Protein 6VLX (pdb70)

B-factor: mean 34.75, std 14.95, range [14.37, 134.68]

Solvent-accessible surface area: 23359 Å² total; per-residue (Å²): 114,179,88,50,0,152,59,31,51,0,0,0,5,5,1,98,68,99,75,21,35,0,6,35,0,0,29,51,0,48,103,1,25,6,93,2,0,0,1,13,51,48,83,32,47,166,137,49,55,3,36,139,0,7,146,143,8,139,23,71,30,8,67,6,66,12,30,30,48,136,48,0,74,64,0,0,55,93,0,41,122,80,15,73,27,66,0,21,1,0,0,2,28,39,41,78,4,20,0,61,194,140,61,72,82,13,28,47,5,41,38,114,61,6,61,123,0,3,32,31,0,0,13,1,0,1,16,0,0,5,5,0,47,120,69,48,0,0,51,76,74,2,2,0,0,0,16,6,20,7,3,2,62,110,41,35,171,61,59,16,0,19,3,2,0,21,7,2,0,4,1,2,2,41,6,0,1,72,23,0,16,126,104,35,76,1,5,0,0,1,0,2,17,8,66,145,73,103,72,91,1,63,19,6,4,94,152,8,33,14,52,24,87,66,0,0,65,65,0,4,49,4,4,0,73,151,20,105,179,50,44,53,85,36,34,88,31,14,16,27,21,26,108,50,71,88,17,223,142,6,82,108,74,142,82,90,36,113,148,162,175,111,178,73,61,0,152,64,36,53,0,0,0,5,19,0,85,30,74,106,10,28,0,11,37,0,0,30,48,0,36,104,0,31,9,92,1,0,0,1,22,52,47,92,19,36,167,128,49,46,1,32,153,1,12,146,145,4,105,22,68,33,6,73,8,57,10,17,32,50,138,50,0,74,60,0,0,58,95,0,40,122,73,15,70,27,70,0,21,1,3,0,4,28,40,42,44,3,19,0,64,167,138,63,81,82,9,32,54,6,38,34,116,70,5,62,87,0,3,28,25,0,0,13,0,2,1,17,2,0,9,6,0,47,122,70,44,0,0,49,79,93,3,1,0,0,0,13,6,26,12,2,2,65,115,43,24,101,49,40,18,0,16,3,2,0,21,8,2,0,4,1,3,2,42,7,0,1,68,17,0,20,134,90,44,80,1,4,0,0,1,0,2,9,6,15,35,81,122,62,36,69,54,105,17,48,78,89,2,78,19,8,4,95,155,8,26,12,49,7,80,59,0,1,67,63,0,4,49,3,4,2,77,156,20,99,165,52,46,53,84,36,34,86,31,12,15,28,23,26,106,51,70,93,16,191,124,5,77,107,59,139,86,126,65,96,142,164,164,162

CATH classification: 3.40.50.720

Secondary structure (DSSP, 8-state):
---TTTT-EEEEE---STT-HHHHHHHHHHHTT-EEEEEE-HHHHHTSHHHHHHHHTTS-EEE--TT-HHHHHHHHHHHHHHHTS-EEEEEE-----HHHHTT--GGG--HHHHHHHHIIIIIHHHHHHHHHHHTT-EEEEEEEEEEE-GGGTS--TTTTTHHHHHHHHHHHHHHHHHHHHHHH--EEEEEEE---HHHHHHHHSTT-PPPHHHHHHHHHHHHSGGGTT--S-EEEESTTGGG-S--HHHHHHHHHHHHH-/---TTTTEEEEEE---STTSHHHHHHHHHHHTTEEEEEEE-HHHHHTTTGGGHHHHT-S-EEE--TT-HHHHHHHHHHHHHHHTS-EEEEEE-----HHHHTT--GGG--HHHHHHHHIIIIIHHHHHHHHHHHTT-EEEEEEEEEEE-GGGTS--TT-THHHHHHHHHHHHHHHHHHHHHHHH--EEEEEEEPP-----SHHHHHHHHHHSTT-PPPHHHHHHHHHHHHSGGGTT--S-EEEESTTGGG-S--HHHHHHHHHHHHTT-

Nearest PDB structures (foldseek):
  6vlx-assembly1_A-2  TM=9.834E-01  e=1.847E-57  Alistipes finegoldii
  6vlx-assembly1_B-2  TM=9.989E-01  e=7.976E-55  Alistipes finegoldii
  6vly-assembly1_C  TM=9.670E-01  e=6.014E-52  Alistipes finegoldii
  3i1j-assembly1_B  TM=8.248E-01  e=2.703E-15  Pseudomonas syringae pv. tomato
  3i1j-assembly1_A  TM=8.111E-01  e=5.342E-15  Pseudomonas syringae pv. tomato

Sequence (530 aa):
AYNLLKGKKGLIFGALNEQSIAWKVAERAVEEGAEIVLTNTAVSIRMGTIGRLAEKCNTIVVPADATSVEDLENLIDKTMEHFGGKFDFMLHSIGMSPNVRKGRTYDDLDYDYLSKTLDISAISFHKAIQVARKKDAINDWGSIVALSYIAAQRTLYGYNDMADAKALLESIARSFGYIYGREKHVRINTVSQSPDLMNFAENMSPLGNASANDCADYVLTLFSDLTRKVTMQNLYHDGGFASMGMSRRAMKTYEKGMRFEAYNLLKGKKGLIFGALNEQSIAWKVAERAVEEGAEIVLTNTAVSIRMGTIGRLAEKCNTIVVPADATSVEDLENLIDKTMEHFGGKFDFMLHSIGMSPNVRKGRTYDDLDYDYLSKTLDISAISFHKAIQVARKKDAINDWGSIVALSYIAAQRTLYGYNDMADAKALLESIARSFGYIYGREKHVRINTVSQSPTPTLGMGDLMNFAENMSPLGNASANDCADYVLTLFSDLTRKVTMQNLYHDGGFASMGMSRRAMKTYEKGMRFED

Radius of gyration: 24.6 Å; Cα contacts (8 Å, |Δi|>4): 1123; chains: 2; bounding box: 60×72×64 Å

Foldseek 3Di:
DQLQQAPAEEEFEDPQAPQALSLLLLLVNVVSHYQYEYEYAPVSVVVPHCVVSCVSSVHYYQHADLLDLVRLLVVLVVSCVRVVAAGFEYEAEWFDAPCLVVPPFLVRDDVVSLVVRLSGLAVSLVSNLVSCVVRVRHAQLGEYEYEAACLCPPPDGSCHSNSVSRVRNLVSQQVVQVVCCVPRLYAGEYEHAADVNQVLLQQQQPQGGQGSNNVSVVVSCRRGSVCSVPHSYHHYPTNCSVVGPGDPRNVVVVVVVVVVD/DCLQQAPFEEEFEDPQACQDLSLLLQLVNVVSHYQYAYEYACVSCVVPHCVVSCVNSVHYYQYADLLDLVRLLVVLVVRCVRVVHAGFEYEAEWFDFPCLVVVHALVGDDVVSLVVRLSGLAVSLVSNVVSCVVVVRHAQLGEYEYEAACLCPPPDGSCHSNNVSRVNNLVSQQVVQVVCCVPRLYAGEYEHAQLEPVVSDDPRQVLLQQQQPQGGQGSNNVSVVVSCRRGSVCSVPHSYHHYPGNCSVVGDGHPRNVVVVVCVVPVVD

Structure (mmCIF, N/CA/C/O backbone):
data_6VLX
#
_entry.id   6VLX
#
_cell.length_a   60.557
_cell.length_b   77.772
_cell.length_c   127.561
_cell.angle_alpha   90.000
_cell.angle_beta   90.000
_cell.angle_gamma   90.000
#
_symmetry.space_group_name_H-M   'P 21 2 21'
#
loop_
_entity.id
_entity.type
_entity.pdbx_description
1 polymer 'Enoyl-[acyl-carrier-protein] reductase [NADH]'
2 non-polymer GLYCEROL
3 water water
#
loop_
_atom_site.group_PDB
_atom_site.id
_atom_site.type_symbol
_atom_site.label_atom_id
_atom_site.label_alt_id
_atom_site.label_comp_id
_atom_site.label_asym_id
_atom_site.label_entity_id
_atom_site.label_seq_id
_atom_site.pdbx_PDB_ins_code
_atom_site.Cartn_x
_atom_site.Cartn_y
_atom_site.Cartn_z
_atom_site.occupancy
_atom_site.B_iso_or_equiv
_atom_site.auth_seq_id
_atom_site.auth_comp_id
_atom_site.auth_asym_id
_atom_site.auth_atom_id
_atom_site.pdbx_PDB_model_num
ATOM 1 N N . ALA A 1 22 ? -2.627 -23.252 6.415 1.00 62.55 2 ALA A N 1
ATOM 2 C CA . ALA A 1 22 ? -1.331 -23.944 6.108 1.00 64.86 2 ALA A CA 1
ATOM 3 C C . ALA A 1 22 ? -1.126 -24.043 4.588 1.00 64.22 2 ALA A C 1
ATOM 4 O O . ALA A 1 22 ? -1.445 -25.103 4.010 1.00 65.77 2 ALA A O 1
ATOM 6 N N . TYR A 1 23 ? -0.581 -22.989 3.972 1.00 53.31 3 TYR A N 1
ATOM 7 C CA . TYR A 1 23 ? -0.366 -22.864 2.506 1.00 45.11 3 TYR A CA 1
ATOM 8 C C . TYR A 1 23 ? 1.063 -23.288 2.134 1.00 40.70 3 TYR A C 1
ATOM 9 O O . TYR A 1 23 ? 1.413 -23.361 0.943 1.00 38.72 3 TYR A O 1
ATOM 18 N N . ASN A 1 24 ? 1.920 -23.537 3.126 1.00 35.61 4 ASN A N 1
ATOM 19 C CA . ASN A 1 24 ? 3.381 -23.714 2.913 1.00 37.80 4 ASN A CA 1
ATOM 20 C C . ASN A 1 24 ? 3.963 -22.500 2.173 1.00 31.68 4 ASN A C 1
ATOM 21 O O . ASN A 1 24 ? 4.868 -22.676 1.355 1.00 31.01 4 ASN A O 1
ATOM 26 N N . LEU A 1 25 ? 3.496 -21.288 2.487 1.00 34.32 5 LEU A N 1
ATOM 27 C CA . LEU A 1 25 ? 3.935 -20.032 1.809 1.00 33.24 5 LEU A CA 1
ATOM 28 C C . LEU A 1 25 ? 5.447 -19.813 1.916 1.00 32.24 5 LEU A C 1
ATOM 29 O O . LEU A 1 25 ? 6.020 -19.240 0.983 1.00 35.05 5 LEU A O 1
ATOM 34 N N . LEU A 1 26 ? 6.062 -20.207 3.039 1.00 30.51 6 LEU A N 1
ATOM 35 C CA . LEU A 1 26 ? 7.472 -19.873 3.359 1.00 32.55 6 LEU A CA 1
ATOM 36 C C . LEU A 1 26 ? 8.304 -21.159 3.446 1.00 33.83 6 LEU A C 1
ATOM 37 O O . LEU A 1 26 ? 9.301 -21.144 4.164 1.00 30.93 6 LEU A O 1
ATOM 42 N N . LYS A 1 27 ? 7.937 -22.204 2.697 1.00 37.77 7 LYS A N 1
ATOM 43 C CA . LYS A 1 27 ? 8.709 -23.475 2.639 1.00 38.72 7 LYS A CA 1
ATOM 44 C C . LYS A 1 27 ? 10.124 -23.152 2.164 1.00 33.44 7 LYS A C 1
ATOM 45 O O . LYS A 1 27 ? 10.253 -22.481 1.140 1.00 37.09 7 LYS A O 1
ATOM 51 N N . GLY A 1 28 ? 11.145 -23.566 2.921 1.00 31.77 8 GLY A N 1
ATOM 52 C CA . GLY A 1 28 ? 12.565 -23.405 2.562 1.00 34.41 8 GLY A CA 1
ATOM 53 C C . GLY A 1 28 ? 13.113 -22.041 2.951 1.00 33.63 8 GLY A C 1
ATOM 54 O O . GLY A 1 28 ? 14.296 -21.771 2.697 1.00 39.79 8 GLY A O 1
ATOM 55 N N . LYS A 1 29 ? 12.295 -21.178 3.548 1.00 32.31 9 LYS A N 1
ATOM 56 C CA . LYS A 1 29 ? 12.737 -19.799 3.888 1.00 33.06 9 LYS A CA 1
ATOM 57 C C . LYS A 1 29 ? 13.215 -19.770 5.340 1.00 28.63 9 LYS A C 1
ATOM 58 O O . LYS A 1 29 ? 12.697 -20.563 6.136 1.00 28.83 9 LYS A O 1
ATOM 64 N N . LYS A 1 30 ? 14.100 -18.823 5.639 1.00 30.18 10 LYS A N 1
ATOM 65 C CA . LYS A 1 30 ? 14.718 -18.625 6.978 1.00 30.32 10 LYS A CA 1
ATOM 66 C C . LYS A 1 30 ? 14.539 -17.157 7.393 1.00 25.00 10 LYS A C 1
ATOM 67 O O . LYS A 1 30 ? 14.717 -16.269 6.547 1.00 24.38 10 LYS A O 1
ATOM 73 N N . GLY A 1 31 ? 14.204 -16.913 8.661 1.00 25.72 11 GLY A N 1
ATOM 74 C CA . GLY A 1 31 ? 13.842 -15.573 9.154 1.00 24.94 11 GLY A CA 1
ATOM 75 C C . GLY A 1 31 ? 14.449 -15.245 10.498 1.00 25.85 11 GLY A C 1
ATOM 76 O O . GLY A 1 31 ? 14.567 -16.169 11.309 1.00 26.40 11 GLY A O 1
ATOM 77 N N . LEU A 1 32 ? 14.742 -13.964 10.727 1.00 23.22 12 LEU A N 1
ATOM 78 C CA . LEU A 1 32 ? 15.082 -13.387 12.050 1.00 24.67 12 LEU A CA 1
ATOM 79 C C . LEU A 1 32 ? 13.944 -12.466 12.522 1.00 24.19 12 LEU A C 1
ATOM 80 O O . LEU A 1 32 ? 13.582 -11.524 11.796 1.00 22.82 12 LEU A O 1
ATOM 85 N N . ILE A 1 33 ? 13.435 -12.678 13.735 1.00 22.04 13 ILE A N 1
ATOM 86 C CA . ILE A 1 33 ? 12.260 -11.937 14.263 1.00 23.93 13 ILE A CA 1
ATOM 87 C C . ILE A 1 33 ? 12.632 -11.237 15.580 1.00 23.07 13 ILE A C 1
ATOM 88 O O . ILE A 1 33 ? 12.933 -11.933 16.572 1.00 24.31 13 ILE A O 1
ATOM 93 N N . PHE A 1 34 ? 12.564 -9.901 15.575 1.00 22.24 14 PHE A N 1
ATOM 94 C CA . PHE A 1 34 ? 12.719 -9.026 16.768 1.00 20.27 14 PHE A CA 1
ATOM 95 C C . PHE A 1 34 ? 11.355 -8.769 17.394 1.00 20.48 14 PHE A C 1
ATOM 96 O O . PHE A 1 34 ? 10.390 -8.702 16.641 1.00 25.20 14 PHE A O 1
ATOM 104 N N . GLY A 1 35 ? 11.296 -8.578 18.716 1.00 23.86 15 GLY A N 1
ATOM 105 C CA . GLY A 1 35 ? 10.176 -7.917 19.413 1.00 23.41 15 GLY A CA 1
ATOM 106 C C . GLY A 1 35 ? 9.093 -8.851 19.923 1.00 26.29 15 GLY A C 1
ATOM 107 O O . GLY A 1 35 ? 8.040 -8.340 20.346 1.00 30.54 15 GLY A O 1
ATOM 108 N N . ALA A 1 36 ? 9.293 -10.168 19.870 1.00 26.44 16 ALA A N 1
ATOM 109 C CA . ALA A 1 36 ? 8.331 -11.142 20.427 1.00 26.99 16 ALA A CA 1
ATOM 110 C C . ALA A 1 36 ? 8.463 -11.069 21.950 1.00 30.84 16 ALA A C 1
ATOM 111 O O . ALA A 1 36 ? 9.542 -11.421 22.453 1.00 36.36 16 ALA A O 1
ATOM 113 N N . LEU A 1 37 ? 7.438 -10.562 22.630 1.00 32.51 17 LEU A N 1
ATOM 114 C CA . LEU A 1 37 ? 7.416 -10.419 24.112 1.00 35.02 17 LEU A CA 1
ATOM 115 C C . LEU A 1 37 ? 6.529 -11.515 24.712 1.00 36.68 17 LEU A C 1
ATOM 116 O O . LEU A 1 37 ? 7.037 -12.302 25.537 1.00 36.08 17 LEU A O 1
ATOM 121 N N . ASN A 1 38 ? 5.261 -11.560 24.295 1.00 32.93 18 ASN A N 1
ATOM 122 C CA . ASN A 1 38 ? 4.213 -12.439 24.876 1.00 34.70 18 ASN A CA 1
ATOM 123 C C . ASN A 1 38 ? 3.298 -12.940 23.751 1.00 37.31 18 ASN A C 1
ATOM 124 O O . ASN A 1 38 ? 3.446 -12.475 22.589 1.00 36.37 18 ASN A O 1
ATOM 129 N N . GLU A 1 39 ? 2.391 -13.856 24.094 1.00 36.00 19 GLU A N 1
ATOM 130 C CA . GLU A 1 39 ? 1.445 -14.512 23.156 1.00 40.69 19 GLU A CA 1
ATOM 131 C C . GLU A 1 39 ? 0.664 -13.466 22.345 1.00 36.81 19 GLU A C 1
ATOM 132 O O . GLU A 1 39 ? 0.217 -13.815 21.240 1.00 33.25 19 GLU A O 1
ATOM 138 N N . GLN A 1 40 ? 0.450 -12.267 22.889 1.00 33.21 20 GLN A N 1
ATOM 139 C CA . GLN A 1 40 ? -0.364 -11.186 22.268 1.00 33.52 20 GLN A CA 1
ATOM 140 C C . GLN A 1 40 ? 0.465 -10.371 21.260 1.00 33.46 20 GLN A C 1
ATOM 141 O O . GLN A 1 40 ? -0.150 -9.664 20.457 1.00 34.33 20 GLN A O 1
ATOM 143 N N . SER A 1 41 ? 1.797 -10.469 21.285 1.00 31.34 21 SER A N 1
ATOM 144 C CA . SER A 1 41 ? 2.728 -9.707 20.410 1.00 29.21 21 SER A CA 1
ATOM 145 C C . SER A 1 41 ? 2.504 -10.071 18.937 1.00 26.49 21 SER A C 1
ATOM 146 O O . SER A 1 41 ? 2.381 -11.256 18.640 1.00 28.07 21 SER A O 1
ATOM 149 N N . ILE A 1 42 ? 2.521 -9.082 18.035 1.00 25.90 22 ILE A N 1
ATOM 150 C CA . ILE A 1 42 ? 2.458 -9.344 16.566 1.00 24.31 22 ILE A CA 1
ATOM 151 C C . ILE A 1 42 ? 3.640 -10.221 16.168 1.00 22.32 22 ILE A C 1
ATOM 152 O O . ILE A 1 42 ? 3.425 -11.221 15.456 1.00 21.68 22 ILE A O 1
ATOM 157 N N . ALA A 1 43 ? 4.842 -9.895 16.667 1.00 23.90 23 ALA A N 1
ATOM 158 C CA . ALA A 1 43 ? 6.087 -10.620 16.342 1.00 23.84 23 ALA A CA 1
ATOM 159 C C . ALA A 1 43 ? 5.981 -12.095 16.766 1.00 22.03 23 ALA A C 1
ATOM 160 O O . ALA A 1 43 ? 6.573 -12.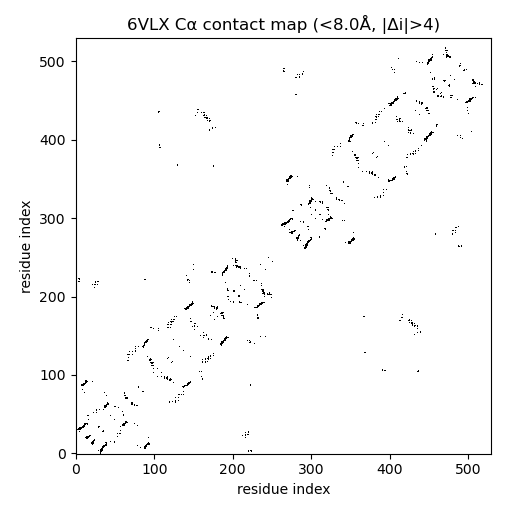948 16.081 1.00 22.83 23 ALA A O 1
ATOM 162 N N . TRP A 1 44 ? 5.324 -12.355 17.898 1.00 24.62 24 TRP A N 1
ATOM 163 C CA . TRP A 1 44 ? 5.099 -13.726 18.437 1.00 24.35 24 TRP A CA 1
ATOM 164 C C . TRP A 1 44 ? 4.231 -14.500 17.428 1.00 23.94 24 TRP A C 1
ATOM 165 O O . TRP A 1 44 ? 4.586 -15.621 17.026 1.00 24.53 24 TRP A O 1
ATOM 176 N N . LYS A 1 45 ? 3.145 -13.879 16.985 1.00 26.34 25 LYS A N 1
ATOM 177 C CA . LYS A 1 45 ? 2.150 -14.487 16.063 1.00 26.26 25 LYS A CA 1
ATOM 178 C C . LYS A 1 45 ? 2.800 -14.684 14.694 1.00 25.07 25 LYS A C 1
ATOM 179 O O . LYS A 1 45 ? 2.589 -15.749 14.094 1.00 28.58 25 LYS A O 1
ATOM 185 N N . VAL A 1 46 ? 3.640 -13.732 14.265 1.00 22.83 26 VAL A N 1
ATOM 186 C CA . VAL A 1 46 ? 4.423 -13.862 13.005 1.00 22.27 26 VAL A CA 1
ATOM 187 C C . VAL A 1 46 ? 5.350 -15.083 13.101 1.00 24.19 26 VAL A C 1
ATOM 188 O O . VAL A 1 46 ? 5.414 -15.856 12.151 1.00 24.61 26 VAL A O 1
ATOM 192 N N . ALA A 1 47 ? 6.062 -15.252 14.219 1.00 22.68 27 ALA A N 1
ATOM 193 C CA . ALA A 1 47 ? 6.994 -16.382 14.412 1.00 23.63 27 ALA A CA 1
ATOM 194 C C . ALA A 1 47 ? 6.242 -17.711 14.277 1.00 23.24 27 ALA A C 1
ATOM 195 O O . ALA A 1 47 ? 6.704 -18.563 13.504 1.00 28.84 27 ALA A O 1
ATOM 197 N N . GLU A 1 48 ? 5.114 -17.874 14.963 1.00 26.20 28 GLU A N 1
ATOM 198 C CA . GLU A 1 48 ? 4.408 -19.185 15.018 1.00 33.25 28 GLU A CA 1
ATOM 199 C C . GLU A 1 48 ? 3.702 -19.438 13.674 1.00 33.23 28 GLU A C 1
ATOM 200 O O . GLU A 1 48 ? 3.752 -20.593 13.189 1.00 31.19 28 GLU A O 1
ATOM 206 N N . ARG A 1 49 ? 3.121 -18.401 13.058 1.00 29.71 29 ARG A N 1
ATOM 207 C CA . ARG A 1 49 ? 2.502 -18.509 11.704 1.00 27.91 29 ARG A CA 1
ATOM 208 C C . ARG A 1 49 ? 3.588 -18.795 10.659 1.00 28.08 29 ARG A C 1
ATOM 209 O O . ARG A 1 49 ? 3.362 -19.590 9.736 1.00 27.72 29 ARG A O 1
ATOM 217 N N . ALA A 1 50 ? 4.752 -18.156 10.763 1.00 25.69 30 ALA A N 1
ATOM 218 C CA . ALA A 1 50 ? 5.846 -18.307 9.779 1.00 26.30 30 ALA A CA 1
ATOM 219 C C . ALA A 1 50 ? 6.327 -19.766 9.808 1.00 28.53 30 ALA A C 1
ATOM 220 O O . ALA A 1 50 ? 6.568 -20.356 8.746 1.00 26.65 30 ALA A O 1
ATOM 222 N N . VAL A 1 51 ? 6.410 -20.359 11.003 1.00 32.60 31 VAL A N 1
ATOM 223 C CA . VAL A 1 51 ? 6.833 -21.785 11.153 1.00 34.61 31 VAL A CA 1
ATOM 224 C C . VAL A 1 51 ? 5.726 -22.693 10.588 1.00 30.81 31 VAL A C 1
ATOM 225 O O . VAL A 1 51 ? 6.079 -23.667 9.902 1.00 34.20 31 VAL A O 1
ATOM 229 N N . GLU A 1 52 ? 4.458 -22.384 10.862 1.00 31.27 32 GLU A N 1
ATOM 230 C CA . GLU A 1 52 ? 3.279 -23.115 10.320 1.00 34.73 32 GLU A CA 1
ATOM 231 C C . GLU A 1 52 ? 3.363 -23.135 8.789 1.00 36.74 32 GLU A C 1
ATOM 232 O O . GLU A 1 52 ? 2.935 -24.143 8.211 1.00 36.42 32 GLU A O 1
ATOM 238 N N . GLU A 1 53 ? 3.877 -22.065 8.167 1.00 33.23 33 GLU A N 1
ATOM 239 C CA . GLU A 1 53 ? 3.960 -21.895 6.690 1.00 31.53 33 GLU A CA 1
ATOM 240 C C . GLU A 1 53 ? 5.292 -22.454 6.179 1.00 28.72 33 GLU A C 1
ATOM 241 O O . GLU A 1 53 ? 5.630 -22.242 5.003 1.00 31.36 33 GLU A O 1
ATOM 247 N N . GLY A 1 54 ? 6.071 -23.091 7.054 1.00 30.59 34 GLY A N 1
ATOM 248 C CA . GLY A 1 54 ? 7.236 -23.906 6.673 1.00 30.78 34 GLY A CA 1
ATOM 249 C C . GLY A 1 54 ? 8.552 -23.163 6.764 1.00 29.92 34 GLY A C 1
ATOM 250 O O . GLY A 1 54 ? 9.550 -23.671 6.250 1.00 31.49 34 GLY A O 1
ATOM 251 N N . ALA A 1 55 ? 8.584 -21.996 7.412 1.00 32.85 35 ALA A N 1
ATOM 252 C CA . ALA A 1 55 ? 9.840 -21.241 7.617 1.00 29.37 35 ALA A CA 1
ATOM 253 C C . ALA A 1 55 ? 10.589 -21.817 8.827 1.00 26.83 35 ALA A C 1
ATOM 254 O O . ALA A 1 55 ? 9.929 -22.326 9.742 1.00 28.07 35 ALA A O 1
ATOM 256 N N . GLU A 1 56 ? 11.914 -21.705 8.806 1.00 29.89 36 GLU A N 1
ATOM 257 C CA . GLU A 1 56 ? 12.777 -21.800 10.013 1.00 33.84 36 GLU A CA 1
ATOM 258 C C . GLU A 1 56 ? 13.012 -20.366 10.504 1.00 32.62 36 GLU A C 1
ATOM 259 O O . GLU A 1 56 ? 13.223 -19.482 9.666 1.00 33.72 36 GLU A O 1
ATOM 265 N N . ILE A 1 57 ? 13.006 -20.133 11.811 1.00 30.26 37 ILE A N 1
ATOM 266 C CA . ILE A 1 57 ? 13.237 -18.757 12.342 1.00 30.53 37 ILE A CA 1
ATOM 267 C C . ILE A 1 57 ? 14.274 -18.810 13.469 1.00 32.04 37 ILE A C 1
ATOM 268 O O . ILE A 1 57 ? 14.513 -19.906 14.025 1.00 31.86 37 ILE A O 1
ATOM 273 N N . VAL A 1 58 ? 14.845 -17.645 13.765 1.00 28.87 38 VAL A N 1
ATOM 274 C CA . VAL A 1 58 ? 15.618 -17.319 14.995 1.00 27.20 38 VAL A CA 1
ATOM 275 C C . VAL A 1 58 ? 14.912 -16.137 15.680 1.00 30.98 38 VAL A C 1
ATOM 276 O O . VAL A 1 58 ? 14.520 -15.181 14.963 1.00 25.99 38 VAL A O 1
ATOM 280 N N . LEU A 1 59 ? 14.716 -16.218 17.000 1.00 28.61 39 LEU A N 1
ATOM 281 C CA . LEU A 1 59 ? 14.104 -15.147 17.833 1.00 27.54 39 LEU A CA 1
ATOM 282 C C . LEU A 1 59 ? 15.214 -14.324 18.500 1.00 27.15 39 LEU A C 1
ATOM 283 O O . LEU A 1 59 ? 16.302 -14.873 18.788 1.00 25.69 39 LEU A O 1
ATOM 288 N N . THR A 1 60 ? 14.951 -13.041 18.739 1.00 24.29 40 THR A N 1
ATOM 289 C CA . THR A 1 60 ? 15.866 -12.146 19.494 1.00 23.81 40 THR A CA 1
ATOM 290 C C . THR A 1 60 ? 15.016 -11.195 20.340 1.00 28.29 40 THR A C 1
ATOM 291 O O . THR A 1 60 ? 13.957 -10.738 19.885 1.00 24.92 40 THR A O 1
ATOM 295 N N . ASN A 1 61 ? 15.468 -10.931 21.564 1.00 25.82 41 ASN A N 1
ATOM 296 C CA . ASN A 1 61 ? 14.949 -9.823 22.402 1.00 25.83 41 ASN A CA 1
ATOM 297 C C . ASN A 1 61 ? 16.055 -9.474 23.401 1.00 24.27 41 ASN A C 1
ATOM 298 O O . ASN A 1 61 ? 17.140 -10.082 23.335 1.00 23.48 41 ASN A O 1
ATOM 303 N N . THR A 1 62 ? 15.789 -8.520 24.280 1.00 25.76 42 THR A N 1
ATOM 304 C CA . THR A 1 62 ? 16.777 -8.089 25.298 1.00 27.80 42 THR A CA 1
ATOM 305 C C . THR A 1 62 ? 17.023 -9.273 26.246 1.00 27.91 42 THR A C 1
ATOM 306 O O . THR A 1 62 ? 16.106 -10.113 26.445 1.00 26.26 42 THR A O 1
ATOM 310 N N . ALA A 1 63 ? 18.216 -9.334 26.838 1.00 26.18 43 ALA A N 1
ATOM 311 C CA . ALA A 1 63 ? 18.578 -10.293 27.902 1.00 28.43 43 ALA A CA 1
ATOM 312 C C . ALA A 1 63 ? 17.490 -10.284 28.984 1.00 27.05 43 ALA A C 1
ATOM 313 O O . ALA A 1 63 ? 17.082 -11.372 29.395 1.00 28.96 43 ALA A O 1
ATOM 315 N N . VAL A 1 64 ? 17.036 -9.094 29.395 1.00 29.91 44 VAL A N 1
ATOM 316 C CA . VAL A 1 64 ? 16.055 -8.952 30.514 1.00 31.10 44 VAL A CA 1
ATOM 317 C C . VAL A 1 64 ? 14.731 -9.588 30.071 1.00 36.20 44 VAL A C 1
ATOM 318 O O . VAL A 1 64 ? 14.174 -10.385 30.865 1.00 36.45 44 VAL A O 1
ATOM 322 N N . SER A 1 65 ? 14.278 -9.321 28.840 1.00 36.79 45 SER A N 1
ATOM 323 C CA . SER A 1 65 ? 13.044 -9.925 28.256 1.00 38.48 45 SER A CA 1
ATOM 324 C C . SER A 1 65 ? 13.140 -11.450 28.334 1.00 36.73 45 SER A C 1
ATOM 325 O O . SER A 1 65 ? 12.213 -12.076 28.865 1.00 42.47 45 SER A O 1
ATOM 328 N N . ILE A 1 66 ? 14.247 -12.010 27.846 1.00 33.35 46 ILE A N 1
ATOM 329 C CA . ILE A 1 66 ? 14.492 -13.480 27.833 1.00 36.83 46 ILE A CA 1
ATOM 330 C C . ILE A 1 66 ? 14.409 -14.010 29.272 1.00 40.77 46 ILE A C 1
ATOM 331 O O . ILE A 1 66 ? 13.793 -15.073 29.472 1.00 48.97 46 ILE A O 1
ATOM 336 N N . ARG A 1 67 ? 15.018 -13.306 30.232 1.00 40.09 47 ARG A N 1
ATOM 337 C CA . ARG A 1 67 ? 15.156 -13.777 31.637 1.00 38.53 47 ARG A CA 1
ATOM 338 C C . ARG A 1 67 ? 13.773 -13.930 32.281 1.00 41.38 47 ARG A C 1
ATOM 339 O O . ARG A 1 67 ? 13.645 -14.808 33.181 1.00 42.16 47 ARG A O 1
ATOM 347 N N . MET A 1 68 ? 12.771 -13.164 31.825 1.00 35.14 48 MET A N 1
ATOM 348 C CA . MET A 1 68 ? 11.410 -13.181 32.430 1.00 35.01 48 MET A CA 1
ATOM 349 C C . MET A 1 68 ? 10.703 -14.500 32.094 1.00 37.12 48 MET A C 1
ATOM 350 O O . MET A 1 68 ? 9.708 -14.815 32.765 1.00 43.40 48 MET A O 1
ATOM 355 N N . GLY A 1 69 ? 11.186 -15.232 31.086 1.00 39.79 49 GLY A N 1
ATOM 356 C CA . GLY A 1 69 ? 10.838 -16.646 30.844 1.00 38.82 49 GLY A CA 1
ATOM 357 C C . GLY A 1 69 ? 9.781 -16.842 29.759 1.00 40.03 49 GLY A C 1
ATOM 358 O O . GLY A 1 69 ? 9.622 -18.009 29.315 1.00 42.50 49 GLY A O 1
ATOM 359 N N . THR A 1 70 ? 9.116 -15.774 29.294 1.00 33.70 50 THR A N 1
ATOM 360 C CA . THR A 1 70 ? 7.954 -15.887 28.360 1.00 38.74 50 THR A CA 1
ATOM 361 C C . THR A 1 70 ? 8.380 -16.318 26.943 1.00 39.73 50 THR A C 1
ATOM 362 O O . THR A 1 70 ? 7.780 -17.271 26.402 1.00 43.46 50 THR A O 1
ATOM 366 N N . ILE A 1 71 ? 9.372 -15.657 26.343 1.00 33.52 51 ILE A N 1
ATOM 367 C CA . ILE A 1 71 ? 9.798 -15.904 24.928 1.00 35.89 51 ILE A CA 1
ATOM 368 C C . ILE A 1 71 ? 10.385 -17.316 24.767 1.00 37.22 51 ILE A C 1
ATOM 369 O O . ILE A 1 71 ? 10.267 -17.905 23.669 1.00 34.29 51 ILE A O 1
ATOM 374 N N . GLY A 1 72 ? 11.033 -17.868 25.797 1.00 34.66 52 GLY A N 1
ATOM 375 C CA . GLY A 1 72 ? 11.527 -19.257 25.751 1.00 33.17 52 GLY A CA 1
ATOM 376 C C . GLY A 1 72 ? 10.440 -20.249 25.364 1.00 34.56 52 GLY A C 1
ATOM 377 O O . GLY A 1 72 ? 10.751 -21.223 24.674 1.00 36.51 52 GLY A O 1
ATOM 378 N N . ARG A 1 73 ? 9.194 -19.994 25.765 1.00 38.96 53 ARG A N 1
ATOM 379 C CA . ARG A 1 73 ? 8.001 -20.810 25.416 1.00 45.11 53 ARG A CA 1
ATOM 380 C C . ARG A 1 73 ? 7.835 -20.813 23.888 1.00 44.50 53 ARG A C 1
ATOM 381 O O . ARG A 1 73 ? 7.583 -21.880 23.301 1.00 40.37 53 ARG A O 1
ATOM 389 N N . LEU A 1 74 ? 8.039 -19.662 23.243 1.00 39.14 54 LEU A N 1
ATOM 390 C CA . LEU A 1 74 ? 7.868 -19.504 21.771 1.00 36.75 54 LEU A CA 1
ATOM 391 C C . LEU A 1 74 ? 9.005 -20.212 21.023 1.00 32.05 54 LEU A C 1
ATOM 392 O O . LEU A 1 74 ? 8.744 -20.861 19.991 1.00 31.77 54 LEU A O 1
ATOM 397 N N . ALA A 1 75 ? 10.242 -20.086 21.503 1.00 32.83 55 ALA A N 1
ATOM 398 C CA . ALA A 1 75 ? 11.429 -20.707 20.870 1.00 33.62 55 ALA A CA 1
ATOM 399 C C . ALA A 1 75 ? 11.283 -22.240 20.878 1.00 36.86 55 ALA A C 1
ATOM 400 O O . ALA A 1 75 ? 11.737 -22.894 19.911 1.00 36.59 55 ALA A O 1
ATOM 402 N N . GLU A 1 76 ? 10.686 -22.807 21.933 1.00 40.41 56 GLU A N 1
ATOM 403 C CA . GLU A 1 76 ? 10.493 -24.282 22.055 1.00 46.94 56 GLU A CA 1
ATOM 404 C C . GLU A 1 76 ? 9.465 -24.708 21.000 1.00 44.29 56 GLU A C 1
ATOM 405 O O . GLU A 1 76 ? 9.761 -25.631 20.206 1.00 43.93 56 GLU A O 1
ATOM 411 N N . LYS A 1 77 ? 8.325 -24.015 20.966 1.00 43.58 57 LYS A N 1
ATOM 412 C CA . LYS A 1 77 ? 7.219 -24.268 20.004 1.00 45.86 57 LYS A CA 1
ATOM 413 C C . LYS A 1 77 ? 7.750 -24.156 18.567 1.00 48.12 57 LYS A C 1
ATOM 414 O O . LYS A 1 77 ? 7.460 -25.061 17.764 1.00 45.31 57 LYS A O 1
ATOM 420 N N . CYS A 1 78 ? 8.548 -23.125 18.274 1.00 40.78 58 CYS A N 1
ATOM 421 C CA . CYS A 1 78 ? 9.139 -22.847 16.934 1.00 39.58 58 CYS A CA 1
ATOM 422 C C . CYS A 1 78 ? 10.414 -23.668 16.722 1.00 39.68 58 CYS A C 1
ATOM 423 O O . CYS A 1 78 ? 11.061 -23.491 15.671 1.00 40.63 58 CYS A O 1
ATOM 426 N N . ASN A 1 79 ? 10.771 -24.535 17.675 1.00 39.36 59 ASN A N 1
ATOM 427 C CA . ASN A 1 79 ? 11.933 -25.461 17.569 1.00 43.38 59 ASN A CA 1
ATOM 428 C C . ASN A 1 79 ? 13.209 -24.677 17.219 1.00 36.83 59 ASN A C 1
ATOM 429 O O . ASN A 1 79 ? 13.917 -25.034 16.271 1.00 35.78 59 ASN A O 1
ATOM 434 N N . THR A 1 80 ? 13.546 -23.646 17.994 1.00 38.35 60 THR A N 1
ATOM 435 C CA . THR A 1 80 ? 14.684 -22.750 17.665 1.00 32.11 60 THR A CA 1
ATOM 436 C C . THR A 1 80 ? 15.280 -22.136 18.937 1.00 32.38 60 THR A C 1
ATOM 437 O O . THR A 1 80 ? 14.890 -22.553 20.054 1.00 32.67 60 THR A O 1
ATOM 441 N N . ILE A 1 81 ? 16.150 -21.140 18.755 1.00 31.15 61 ILE A N 1
ATOM 442 C CA . ILE A 1 81 ? 16.895 -20.436 19.837 1.00 33.79 61 ILE A CA 1
ATOM 443 C C . ILE A 1 81 ? 16.398 -18.990 19.937 1.00 36.96 61 ILE A C 1
ATOM 444 O O . ILE A 1 81 ? 15.850 -18.476 18.935 1.00 32.48 61 ILE A O 1
ATOM 449 N N . VAL A 1 82 ? 16.570 -18.380 21.114 1.00 31.86 62 VAL A N 1
ATOM 450 C CA . VAL A 1 82 ? 16.425 -16.910 21.336 1.00 34.37 62 VAL A CA 1
ATOM 451 C C . VAL A 1 82 ? 17.824 -16.372 21.629 1.00 31.18 62 VAL A C 1
ATOM 452 O O . VAL A 1 82 ? 18.443 -16.835 22.602 1.00 33.69 62 VAL A O 1
ATOM 456 N N . VAL A 1 83 ? 18.290 -15.429 20.823 1.00 28.60 63 VAL A N 1
ATOM 457 C CA . VAL A 1 83 ? 19.612 -14.770 20.951 1.00 28.00 63 VAL A CA 1
ATOM 458 C C . VAL A 1 83 ? 19.379 -13.414 21.604 1.00 31.42 63 VAL A C 1
ATOM 459 O O . VAL A 1 83 ? 18.576 -12.618 21.120 1.00 28.59 63 VAL A O 1
ATOM 463 N N . PRO A 1 84 ? 20.041 -13.136 22.749 1.00 26.10 64 PRO A N 1
ATOM 464 C CA . PRO A 1 84 ? 19.875 -11.862 23.435 1.00 26.71 64 PRO A CA 1
ATOM 465 C C . PRO A 1 84 ? 20.567 -10.747 22.640 1.00 26.33 64 PRO A C 1
ATOM 466 O O . PRO A 1 84 ? 21.672 -10.927 22.160 1.00 27.77 64 PRO A O 1
ATOM 470 N N . ALA A 1 85 ? 19.906 -9.597 22.531 1.00 24.16 65 ALA A N 1
ATOM 471 C CA . ALA A 1 85 ? 20.484 -8.424 21.854 1.00 25.27 65 ALA A CA 1
ATOM 472 C C . ALA A 1 85 ? 19.713 -7.178 22.269 1.00 23.48 65 ALA A C 1
ATOM 473 O O . ALA A 1 85 ? 18.473 -7.219 22.275 1.00 22.66 65 ALA A O 1
ATOM 475 N N . ASP A 1 86 ? 20.447 -6.128 22.631 1.00 22.50 66 ASP A N 1
ATOM 476 C CA . ASP A 1 86 ? 19.964 -4.722 22.619 1.00 24.91 66 ASP A CA 1
ATOM 477 C C . ASP A 1 86 ? 20.004 -4.275 21.156 1.00 23.66 66 ASP A C 1
ATOM 478 O O . ASP A 1 86 ? 21.110 -4.106 20.634 1.00 23.85 66 ASP A O 1
ATOM 483 N N . ALA A 1 87 ? 18.845 -4.092 20.514 1.00 27.53 67 ALA A N 1
ATOM 484 C CA . ALA A 1 87 ? 18.749 -3.717 19.079 1.00 25.46 67 ALA A CA 1
ATOM 485 C C . ALA A 1 87 ? 19.269 -2.295 18.813 1.00 22.46 67 ALA A C 1
ATOM 486 O O . ALA A 1 87 ? 19.352 -1.894 17.637 1.00 24.28 67 ALA A O 1
ATOM 488 N N . THR A 1 88 ? 19.629 -1.525 19.840 1.00 20.04 68 THR A N 1
ATOM 489 C CA . THR A 1 88 ? 20.272 -0.196 19.677 1.00 20.71 68 THR A CA 1
ATOM 490 C C . THR A 1 88 ? 21.798 -0.348 19.706 1.00 22.05 68 THR A C 1
ATOM 491 O O . THR A 1 88 ? 22.491 0.647 19.458 1.00 21.81 68 THR A O 1
ATOM 495 N N . SER A 1 89 ? 22.287 -1.546 20.008 1.00 22.08 69 SER A N 1
ATOM 496 C CA . SER A 1 89 ? 23.740 -1.829 20.124 1.00 23.06 69 SER A CA 1
ATOM 497 C C . SER A 1 89 ? 24.230 -2.522 18.858 1.00 19.61 69 SER A C 1
ATOM 498 O O . SER A 1 89 ? 23.836 -3.665 18.655 1.00 20.82 69 SER A O 1
ATOM 501 N N . VAL A 1 90 ? 25.065 -1.852 18.069 1.00 22.25 70 VAL A N 1
ATOM 502 C CA . VAL A 1 90 ? 25.682 -2.416 16.834 1.00 25.46 70 VAL A CA 1
ATOM 503 C C . VAL A 1 90 ? 26.479 -3.671 17.213 1.00 24.60 70 VAL A C 1
ATOM 504 O O . VAL A 1 90 ? 26.375 -4.680 16.492 1.00 24.94 70 VAL A O 1
ATOM 508 N N . GLU A 1 91 ? 27.236 -3.621 18.319 1.00 26.98 71 GLU A N 1
ATOM 509 C CA . GLU A 1 91 ? 28.011 -4.790 18.818 1.00 26.96 71 GLU A CA 1
ATOM 510 C C . GLU A 1 91 ? 27.079 -5.984 19.063 1.00 23.33 71 GLU A C 1
ATOM 511 O O . GLU A 1 91 ? 27.413 -7.093 18.651 1.00 24.91 71 GLU A O 1
ATOM 517 N N . ASP A 1 92 ? 25.945 -5.785 19.747 1.00 24.87 72 ASP A N 1
ATOM 518 C CA . ASP A 1 92 ? 24.983 -6.879 20.036 1.00 24.32 72 ASP A CA 1
ATOM 519 C C . ASP A 1 92 ? 24.399 -7.394 18.714 1.00 22.17 72 ASP A C 1
ATOM 520 O O . ASP A 1 92 ? 24.158 -8.610 18.593 1.00 21.79 72 ASP A O 1
ATOM 525 N N . LEU A 1 93 ? 24.099 -6.481 17.788 1.00 23.02 73 LEU A N 1
ATOM 526 C CA . LEU A 1 93 ? 23.492 -6.871 16.484 1.00 23.91 73 LEU A CA 1
ATOM 527 C C . LEU A 1 93 ? 24.504 -7.677 15.664 1.00 22.38 73 LEU A C 1
ATOM 528 O O . LEU A 1 93 ? 24.107 -8.629 14.976 1.00 23.45 73 LEU A O 1
ATOM 533 N N . GLU A 1 94 ? 25.785 -7.324 15.744 1.00 24.68 74 GLU A N 1
ATOM 534 C CA . GLU A 1 94 ? 26.867 -8.078 15.063 1.00 25.20 74 GLU A CA 1
ATOM 535 C C . GLU A 1 94 ? 26.865 -9.513 15.602 1.00 27.38 74 GLU A C 1
ATOM 536 O O . GLU A 1 94 ? 26.855 -10.452 14.779 1.00 23.99 74 GLU A O 1
ATOM 542 N N . ASN A 1 95 ? 26.864 -9.679 16.934 1.00 26.24 75 ASN A N 1
ATOM 543 C CA . ASN A 1 95 ? 26.794 -11.004 17.606 1.00 27.92 75 ASN A CA 1
ATOM 544 C C . ASN A 1 95 ? 25.542 -11.754 17.147 1.00 27.85 75 ASN A C 1
ATOM 545 O O . ASN A 1 95 ? 25.647 -12.952 16.833 1.00 27.07 75 ASN A O 1
ATOM 550 N N . LEU A 1 96 ? 24.388 -11.076 17.124 1.00 23.92 76 LEU A N 1
ATOM 551 C CA . LEU A 1 96 ? 23.086 -11.689 16.763 1.00 24.91 76 LEU A CA 1
ATOM 552 C C . LEU A 1 96 ? 23.147 -12.279 15.349 1.00 21.93 76 LEU A C 1
ATOM 553 O O . LEU A 1 96 ? 22.710 -13.438 15.161 1.00 25.24 76 LEU A O 1
ATOM 558 N N . ILE A 1 97 ? 23.610 -11.492 14.387 1.00 24.75 77 ILE A N 1
ATOM 559 C CA . ILE A 1 97 ? 23.644 -11.886 12.948 1.00 26.40 77 ILE A CA 1
ATOM 560 C C . ILE A 1 97 ? 24.624 -13.063 12.801 1.00 28.92 77 ILE A C 1
ATOM 561 O O . ILE A 1 97 ? 24.326 -14.024 12.067 1.00 26.48 77 ILE A O 1
ATOM 566 N N . ASP A 1 98 ? 25.736 -13.034 13.532 1.00 30.84 78 ASP A N 1
ATOM 567 C CA . ASP A 1 98 ? 26.705 -14.164 13.545 1.00 30.25 78 ASP A CA 1
ATOM 568 C C . ASP A 1 98 ? 26.004 -15.430 14.040 1.00 27.28 78 ASP A C 1
ATOM 569 O O . ASP A 1 98 ? 26.165 -16.463 13.378 1.00 29.43 78 ASP A O 1
ATOM 574 N N . LYS A 1 99 ? 25.295 -15.364 15.175 1.00 26.32 79 LYS A N 1
ATOM 575 C CA . LYS A 1 99 ? 24.661 -16.547 15.815 1.00 29.16 79 LYS A CA 1
ATOM 576 C C . LYS A 1 99 ? 23.520 -17.067 14.935 1.00 31.33 79 LYS A C 1
ATOM 577 O O . LYS A 1 99 ? 23.345 -18.295 14.818 1.00 35.02 79 LYS A O 1
ATOM 583 N N . THR A 1 100 ? 22.749 -16.148 14.350 1.00 28.25 80 THR A N 1
ATOM 584 C CA . THR A 1 100 ? 21.618 -16.457 13.440 1.00 27.17 80 THR A CA 1
ATOM 585 C C . THR A 1 100 ? 22.137 -17.246 12.234 1.00 25.17 80 THR A C 1
ATOM 586 O O . THR A 1 100 ? 21.591 -18.325 11.959 1.00 28.81 80 THR A O 1
ATOM 590 N N . MET A 1 101 ? 23.162 -16.720 11.571 1.00 26.68 81 MET A N 1
ATOM 591 C CA . MET A 1 101 ? 23.788 -17.353 10.384 1.00 27.78 81 MET A CA 1
ATOM 592 C C . MET A 1 101 ? 24.434 -18.693 10.768 1.00 32.39 81 MET A C 1
ATOM 593 O O . MET A 1 101 ? 24.432 -19.610 9.942 1.00 34.10 81 MET A O 1
ATOM 598 N N . GLU A 1 102 ? 24.937 -18.835 11.991 1.00 33.37 82 GLU A N 1
ATOM 599 C CA . GLU A 1 102 ? 25.505 -20.127 12.467 1.00 37.01 82 GLU A CA 1
ATOM 600 C C . GLU A 1 102 ? 24.360 -21.131 12.641 1.00 38.63 82 GLU A C 1
ATOM 601 O O . GLU A 1 102 ? 24.504 -22.280 12.175 1.00 37.15 82 GLU A O 1
ATOM 607 N N . HIS A 1 103 ? 23.249 -20.714 13.257 1.00 29.84 83 HIS A N 1
ATOM 608 C CA . HIS A 1 103 ? 22.068 -21.571 13.511 1.00 32.01 83 HIS A CA 1
ATOM 609 C C . HIS A 1 103 ? 21.548 -22.112 12.172 1.00 34.72 83 HIS A C 1
ATOM 610 O O . HIS A 1 103 ? 21.194 -23.301 12.100 1.00 37.83 83 HIS A O 1
ATOM 617 N N . PHE A 1 104 ? 21.481 -21.256 11.150 1.00 32.99 84 PHE A N 1
ATOM 618 C CA . PHE A 1 104 ? 20.846 -21.589 9.846 1.00 35.43 84 PHE A CA 1
ATOM 619 C C . PHE A 1 104 ? 21.843 -22.294 8.933 1.00 34.67 84 PHE A C 1
ATOM 620 O O . PHE A 1 104 ? 21.372 -22.908 7.957 1.00 37.04 84 PHE A O 1
ATOM 628 N N . GLY A 1 105 ? 23.147 -22.148 9.209 1.00 36.02 85 GLY A N 1
ATOM 629 C CA . GLY A 1 105 ? 24.240 -22.627 8.339 1.00 35.06 85 GLY A CA 1
ATOM 630 C C . GLY A 1 105 ? 24.482 -21.713 7.149 1.00 35.36 85 GLY A C 1
ATOM 631 O O . GLY A 1 105 ? 24.868 -22.217 6.075 1.00 32.15 85 GLY A O 1
ATOM 632 N N . GLY A 1 106 ? 24.257 -20.407 7.315 1.00 33.72 86 GLY A N 1
ATOM 633 C CA . GLY A 1 106 ? 24.495 -19.394 6.270 1.00 32.16 86 GLY A CA 1
ATOM 634 C C . GLY A 1 106 ? 23.375 -18.365 6.213 1.00 33.96 86 GLY A C 1
ATOM 635 O O . GLY A 1 106 ? 22.788 -18.067 7.275 1.00 31.20 86 GLY A O 1
ATOM 636 N N . LYS A 1 107 ? 23.073 -17.856 5.014 1.00 30.96 87 LYS A N 1
ATOM 637 C CA . LYS A 1 107 ? 22.202 -16.662 4.828 1.00 31.60 87 LYS A CA 1
ATOM 638 C C . LYS A 1 107 ? 20.740 -17.015 5.130 1.00 30.20 87 LYS A C 1
ATOM 639 O O . LYS A 1 107 ? 20.370 -18.213 5.069 1.00 33.20 87 LYS A O 1
ATOM 645 N N . PHE A 1 108 ? 19.913 -15.997 5.426 1.00 30.41 88 PHE A N 1
ATOM 646 C CA . PHE A 1 108 ? 18.451 -16.127 5.664 1.00 26.52 88 PHE A CA 1
ATOM 647 C C . PHE A 1 108 ? 17.702 -15.160 4.728 1.00 23.37 88 PHE A C 1
ATOM 648 O O . PHE A 1 108 ? 18.333 -14.398 3.969 1.00 25.72 88 PHE A O 1
ATOM 656 N N . ASP A 1 109 ? 16.378 -15.200 4.757 1.00 23.83 89 ASP A N 1
ATOM 657 C CA . ASP A 1 109 ? 15.563 -14.584 3.670 1.00 22.51 89 ASP A CA 1
ATOM 658 C C . ASP A 1 109 ? 14.828 -13.351 4.201 1.00 25.20 89 ASP A C 1
ATOM 659 O O . ASP A 1 109 ? 14.769 -12.331 3.469 1.00 27.15 89 ASP A O 1
ATOM 664 N N . PHE A 1 110 ? 14.288 -13.420 5.417 1.00 23.21 90 PHE A N 1
ATOM 665 C CA . PHE A 1 110 ? 13.393 -12.344 5.919 1.00 22.94 90 PHE A CA 1
ATOM 666 C C . PHE A 1 110 ? 13.746 -11.912 7.343 1.00 24.15 90 PHE A C 1
ATOM 667 O O . PHE A 1 110 ? 14.428 -12.626 8.102 1.00 21.77 90 PHE A O 1
ATOM 675 N N . MET A 1 111 ? 13.246 -10.733 7.713 1.00 22.87 91 MET A N 1
ATOM 676 C CA . MET A 1 111 ? 13.524 -10.100 9.023 1.00 21.66 91 MET A CA 1
ATOM 677 C C . MET A 1 111 ? 12.319 -9.239 9.392 1.00 20.71 91 MET A C 1
ATOM 678 O O . MET A 1 111 ? 11.893 -8.440 8.549 1.00 21.95 91 MET A O 1
ATOM 683 N N . LEU A 1 112 ? 11.790 -9.402 10.606 1.00 18.58 92 LEU A N 1
ATOM 684 C CA . LEU A 1 112 ? 10.719 -8.550 11.152 1.00 19.37 92 LEU A CA 1
ATOM 685 C C . LEU A 1 112 ? 11.305 -7.699 12.273 1.00 20.20 92 LEU A C 1
ATOM 686 O O . LEU A 1 112 ? 11.840 -8.304 13.225 1.00 20.81 92 LEU A O 1
ATOM 691 N N . HIS A 1 113 ? 11.175 -6.381 12.148 1.00 19.67 93 HIS A N 1
ATOM 692 C CA . HIS A 1 113 ? 11.483 -5.379 13.194 1.00 20.83 93 HIS A CA 1
ATOM 693 C C . HIS A 1 113 ? 10.156 -4.965 13.826 1.00 22.38 93 HIS A C 1
ATOM 694 O O . HIS A 1 113 ? 9.318 -4.381 13.123 1.00 23.03 93 HIS A O 1
ATOM 701 N N . SER A 1 114 ? 9.982 -5.231 15.118 1.00 22.06 94 SER A N 1
ATOM 702 C CA . SER A 1 114 ? 8.742 -4.918 15.857 1.00 24.45 94 SER A CA 1
ATOM 703 C C . SER A 1 114 ? 9.144 -4.437 17.257 1.00 25.22 94 SER A C 1
ATOM 704 O O . SER A 1 114 ? 8.804 -5.118 18.225 1.00 30.34 94 SER A O 1
ATOM 707 N N . ILE A 1 115 ? 9.844 -3.300 17.307 1.00 22.38 95 ILE A N 1
ATOM 708 C CA . ILE A 1 115 ? 10.414 -2.657 18.527 1.00 27.01 95 ILE A CA 1
ATOM 709 C C . ILE A 1 115 ? 9.940 -1.203 18.568 1.00 23.94 95 ILE A C 1
ATOM 710 O O . ILE A 1 115 ? 9.810 -0.584 17.514 1.00 26.65 95 ILE A O 1
ATOM 715 N N . GLY A 1 116 ? 9.755 -0.645 19.753 1.00 21.62 96 GLY A N 1
ATOM 716 C CA . GLY A 1 116 ? 9.418 0.788 19.872 1.00 22.66 96 GLY A CA 1
ATOM 717 C C . GLY A 1 116 ? 8.951 1.108 21.270 1.00 24.63 96 GLY A C 1
ATOM 718 O O . GLY A 1 116 ? 8.090 0.385 21.766 1.00 24.26 96 GLY A O 1
ATOM 719 N N . MET A 1 117 ? 9.477 2.184 21.840 1.00 23.30 97 MET A N 1
ATOM 720 C CA . MET A 1 117 ? 9.261 2.599 23.244 1.00 27.49 97 MET A CA 1
ATOM 721 C C . MET A 1 117 ? 9.684 4.068 23.313 1.00 24.48 97 MET A C 1
ATOM 722 O O . MET A 1 117 ? 10.656 4.427 22.612 1.00 21.75 97 MET A O 1
ATOM 727 N N . SER A 1 118 ? 8.967 4.877 24.099 1.00 22.84 98 SER A N 1
ATOM 728 C CA . SER A 1 118 ? 9.290 6.306 24.342 1.00 23.59 98 SER A CA 1
ATOM 729 C C . SER A 1 118 ? 9.370 6.549 25.842 1.00 24.78 98 SER A C 1
ATOM 730 O O . SER A 1 118 ? 8.349 6.507 26.517 1.00 24.13 98 SER A O 1
ATOM 733 N N . PRO A 1 119 ? 10.568 6.835 26.389 1.00 23.33 99 PRO A N 1
ATOM 734 C CA . PRO A 1 119 ? 10.690 7.267 27.786 1.00 23.39 99 PRO A CA 1
ATOM 735 C C . PRO A 1 119 ? 9.865 8.529 28.085 1.00 25.03 99 PRO A C 1
ATOM 736 O O . PRO A 1 119 ? 9.418 8.683 29.214 1.00 26.63 99 PRO A O 1
ATOM 740 N N . ASN A 1 120 ? 9.681 9.396 27.081 1.00 26.78 100 ASN A N 1
ATOM 741 C CA . ASN A 1 120 ? 8.848 10.622 27.219 1.00 26.62 100 ASN A CA 1
ATOM 742 C C . ASN A 1 120 ? 7.401 10.226 27.510 1.00 29.03 100 ASN A C 1
ATOM 743 O O . ASN A 1 120 ? 6.820 10.815 28.447 1.00 25.50 100 ASN A O 1
ATOM 748 N N . VAL A 1 121 ? 6.863 9.255 26.761 1.00 26.17 101 VAL A N 1
ATOM 749 C CA . VAL A 1 121 ? 5.485 8.719 26.987 1.00 29.96 101 VAL A CA 1
ATOM 750 C C . VAL A 1 121 ? 5.437 8.059 28.365 1.00 30.13 101 VAL A C 1
ATOM 751 O O . VAL A 1 121 ? 4.476 8.328 29.114 1.00 29.53 101 VAL A O 1
ATOM 755 N N . ARG A 1 122 ? 6.418 7.212 28.683 1.00 33.04 102 ARG A N 1
ATOM 756 C CA . ARG A 1 122 ? 6.404 6.407 29.937 1.00 40.51 102 ARG A CA 1
ATOM 757 C C . ARG A 1 122 ? 6.362 7.357 31.140 1.00 37.73 102 ARG A C 1
ATOM 758 O O . ARG A 1 122 ? 5.650 7.051 32.117 1.00 40.73 102 ARG A O 1
ATOM 766 N N . LYS A 1 123 ? 7.067 8.485 31.059 1.00 35.37 103 LYS A N 1
ATOM 767 C CA . LYS A 1 123 ? 7.200 9.457 32.182 1.00 38.33 103 LYS A CA 1
ATOM 768 C C . LYS A 1 123 ? 6.107 10.524 32.094 1.00 39.29 103 LYS A C 1
ATOM 769 O O . LYS A 1 123 ? 6.149 11.469 32.898 1.00 46.63 103 LYS A O 1
ATOM 775 N N . GLY A 1 124 ? 5.183 10.399 31.140 1.00 39.36 104 GLY A N 1
ATOM 776 C CA . GLY A 1 124 ? 4.017 11.292 31.000 1.00 38.11 104 GLY A CA 1
ATOM 777 C C . GLY A 1 124 ? 4.408 12.714 30.638 1.00 36.05 104 GLY A C 1
ATOM 778 O O . GLY A 1 124 ? 3.658 13.631 30.993 1.00 38.10 104 GLY A O 1
ATOM 779 N N . ARG A 1 125 ? 5.515 12.901 29.919 1.00 30.88 105 ARG A N 1
ATOM 780 C CA . ARG A 1 125 ? 5.963 14.229 29.425 1.00 33.42 105 ARG A CA 1
ATOM 781 C C . ARG A 1 125 ? 5.035 14.651 28.283 1.00 35.78 105 ARG A C 1
ATOM 782 O O . ARG A 1 125 ? 4.800 13.814 27.380 1.00 36.30 105 ARG A O 1
ATOM 790 N N . THR A 1 126 ? 4.535 15.892 28.305 1.00 29.11 106 THR A N 1
ATOM 791 C CA . THR A 1 126 ? 3.768 16.462 27.168 1.00 28.48 106 THR A CA 1
ATOM 792 C C . THR A 1 126 ? 4.738 16.710 26.014 1.00 28.87 106 THR A C 1
ATOM 793 O O . THR A 1 126 ? 5.947 16.801 26.272 1.00 26.02 106 THR A O 1
ATOM 797 N N . TYR A 1 127 ? 4.221 16.855 24.791 1.00 25.39 107 TYR A N 1
ATOM 798 C CA . TYR A 1 127 ? 5.064 16.997 23.578 1.00 24.21 107 TYR A CA 1
ATOM 799 C C . TYR A 1 127 ? 5.815 18.337 23.587 1.00 22.64 107 TYR A C 1
ATOM 800 O O . TYR A 1 127 ? 6.851 18.453 22.911 1.00 25.24 107 TYR A O 1
ATOM 809 N N . ASP A 1 128 ? 5.310 19.331 24.319 1.00 24.45 108 ASP A N 1
ATOM 810 C CA . ASP A 1 128 ? 5.937 20.675 24.419 1.00 25.82 108 ASP A CA 1
ATOM 811 C C . ASP A 1 128 ? 6.733 20.754 25.724 1.00 28.01 108 ASP A C 1
ATOM 812 O O . ASP A 1 128 ? 7.089 21.874 26.112 1.00 28.73 108 ASP A O 1
ATOM 817 N N . ASP A 1 129 ? 7.036 19.605 26.324 1.00 29.19 109 ASP A N 1
ATOM 818 C CA . ASP A 1 129 ? 7.934 19.486 27.510 1.00 29.39 109 ASP A CA 1
ATOM 819 C C . ASP A 1 129 ? 8.746 18.189 27.373 1.00 27.73 109 ASP A C 1
ATOM 820 O O . ASP A 1 129 ? 8.819 17.407 28.349 1.00 28.24 109 ASP A O 1
ATOM 825 N N . LEU A 1 130 ? 9.286 17.926 26.180 1.00 27.28 110 LEU A N 1
ATOM 826 C CA . LEU A 1 130 ? 10.106 16.713 25.946 1.00 26.52 110 LEU A CA 1
ATOM 827 C C . LEU A 1 130 ? 11.420 16.845 26.709 1.00 26.16 110 LEU A C 1
ATOM 828 O O . LEU A 1 130 ? 11.935 17.971 26.803 1.00 26.36 110 LEU A O 1
ATOM 833 N N . ASP A 1 131 ? 11.934 15.707 27.170 1.00 26.70 111 ASP A N 1
ATOM 834 C CA . ASP A 1 131 ? 13.353 15.523 27.540 1.00 27.05 111 ASP A CA 1
ATOM 835 C C . ASP A 1 131 ? 14.057 15.022 26.278 1.00 24.88 111 ASP A C 1
ATOM 836 O O . ASP A 1 131 ? 13.576 14.060 25.646 1.00 25.44 111 ASP A O 1
ATOM 841 N N . TYR A 1 132 ? 15.145 15.673 25.899 1.00 24.44 112 TYR A N 1
ATOM 842 C CA . TYR A 1 132 ? 15.831 15.418 24.612 1.00 23.68 112 TYR A CA 1
ATOM 843 C C . TYR A 1 132 ? 16.734 14.187 24.710 1.00 26.51 112 TYR A C 1
ATOM 844 O O . TYR A 1 132 ? 17.089 13.639 23.658 1.00 23.54 112 TYR A O 1
ATOM 853 N N . ASP A 1 133 ? 17.141 13.785 25.921 1.00 25.04 113 ASP A N 1
ATOM 854 C CA . ASP A 1 133 ? 17.831 12.482 26.124 1.00 26.74 113 ASP A CA 1
ATOM 855 C C . ASP A 1 133 ? 16.805 11.362 25.963 1.00 23.68 113 ASP A C 1
ATOM 856 O O . ASP A 1 133 ? 17.132 10.352 25.306 1.00 24.56 113 ASP A O 1
ATOM 861 N N . TYR A 1 134 ? 15.605 11.549 26.513 1.00 23.10 114 TYR A N 1
ATOM 862 C CA . TYR A 1 134 ? 14.459 10.624 26.340 1.00 23.03 114 TYR A CA 1
ATOM 863 C C . TYR A 1 134 ? 14.143 10.518 24.838 1.00 20.92 114 TYR A C 1
ATOM 864 O O . TYR A 1 134 ? 13.964 9.388 24.359 1.00 20.85 114 TYR A O 1
ATOM 873 N N . LEU A 1 135 ? 14.086 11.646 24.124 1.00 22.99 115 LEU A N 1
ATOM 874 C CA . LEU A 1 135 ? 13.723 11.666 22.673 1.00 22.86 115 LEU A CA 1
ATOM 875 C C . LEU A 1 135 ? 14.778 10.883 21.890 1.00 22.72 115 LEU A C 1
ATOM 876 O O . LEU A 1 135 ? 14.420 10.093 21.011 1.00 19.82 115 LEU A O 1
ATOM 881 N N . SER A 1 136 ? 16.057 11.062 22.243 1.00 23.13 116 SER A N 1
ATOM 882 C CA . SER A 1 136 ? 17.162 10.299 21.612 1.00 23.38 116 SER A CA 1
ATOM 883 C C . SER A 1 136 ? 16.918 8.794 21.747 1.00 19.27 116 SER A C 1
ATOM 884 O O . SER A 1 136 ? 17.125 8.085 20.763 1.00 19.05 116 SER A O 1
ATOM 887 N N . LYS A 1 137 ? 16.489 8.351 22.928 1.00 19.86 117 LYS A N 1
ATOM 888 C CA . LYS A 1 137 ? 16.199 6.922 23.178 1.00 19.97 117 LYS A CA 1
ATOM 889 C C . LYS A 1 137 ? 14.978 6.507 22.352 1.00 20.64 117 LYS A C 1
ATOM 890 O O . LYS A 1 137 ? 15.010 5.458 21.761 1.00 20.70 117 LYS A O 1
ATOM 896 N N . THR A 1 138 ? 13.939 7.323 22.376 1.00 18.81 118 THR A N 1
ATOM 897 C CA . THR A 1 138 ? 12.724 7.037 21.565 1.00 17.16 118 THR A CA 1
ATOM 898 C C . THR A 1 138 ? 13.121 6.741 20.111 1.00 16.74 118 THR A C 1
ATOM 899 O O . THR A 1 138 ? 12.719 5.694 19.592 1.00 18.04 118 THR A O 1
ATOM 903 N N . LEU A 1 139 ? 13.838 7.670 19.484 1.00 16.86 119 LEU A N 1
ATOM 904 C CA . LEU A 1 139 ? 14.263 7.573 18.061 1.00 17.18 119 LEU A CA 1
ATOM 905 C C . LEU A 1 139 ? 15.165 6.363 17.855 1.00 18.30 119 LEU A C 1
ATOM 906 O O . LEU A 1 139 ? 15.012 5.692 16.836 1.00 16.96 119 LEU A O 1
ATOM 911 N N . ASP A 1 140 ? 16.062 6.091 18.816 1.00 18.80 120 ASP A N 1
ATOM 912 C CA . ASP A 1 140 ? 17.049 4.996 18.690 1.00 18.04 120 ASP A CA 1
ATOM 913 C C . ASP A 1 140 ? 16.316 3.651 18.761 1.00 18.27 120 ASP A C 1
ATOM 914 O O . ASP A 1 140 ? 16.505 2.811 17.882 1.00 21.89 120 ASP A O 1
ATOM 919 N N . ILE A 1 141 ? 15.482 3.441 19.784 1.00 17.96 121 ILE A N 1
ATOM 920 C CA . ILE A 1 141 ? 14.794 2.141 19.985 1.00 17.29 121 ILE A CA 1
ATOM 921 C C . ILE A 1 141 ? 13.777 1.914 18.856 1.00 17.63 121 ILE A C 1
ATOM 922 O O . ILE A 1 141 ? 13.682 0.780 18.387 1.00 18.80 121 ILE A O 1
ATOM 927 N N . SER A 1 142 ? 13.026 2.955 18.485 1.00 17.94 122 SER A N 1
ATOM 928 C CA . SER A 1 142 ? 11.774 2.855 17.691 1.00 18.26 122 SER A CA 1
ATOM 929 C C . SER A 1 142 ? 12.076 2.975 16.194 1.00 19.01 122 SER A C 1
ATOM 930 O O . SER A 1 142 ? 11.220 2.548 15.398 1.00 20.47 122 SER A O 1
ATOM 933 N N . ALA A 1 143 ? 13.238 3.537 15.805 1.00 17.33 123 ALA A N 1
ATOM 934 C CA . ALA A 1 143 ? 13.524 3.855 14.379 1.00 16.17 123 ALA A CA 1
ATOM 935 C C . ALA A 1 143 ? 14.951 3.479 13.980 1.00 18.63 123 ALA A C 1
ATOM 936 O O . ALA A 1 143 ? 15.135 2.639 13.096 1.00 19.43 123 ALA A O 1
ATOM 938 N N . ILE A 1 144 ? 15.948 4.106 14.597 1.00 20.30 124 ILE A N 1
ATOM 939 C CA . ILE A 1 144 ? 17.378 3.926 14.196 1.00 18.01 124 ILE A CA 1
ATOM 940 C C . ILE A 1 144 ? 17.809 2.460 14.375 1.00 17.68 124 ILE A C 1
ATOM 941 O O . ILE A 1 144 ? 18.589 1.964 13.573 1.00 15.86 124 ILE A O 1
ATOM 946 N N . SER A 1 145 ? 17.281 1.756 15.375 1.00 18.36 125 SER A N 1
ATOM 947 C CA . SER A 1 145 ? 17.474 0.302 15.593 1.00 17.07 125 SER A CA 1
ATOM 948 C C . SER A 1 145 ? 17.190 -0.474 14.306 1.00 18.35 125 SER A C 1
ATOM 949 O O . SER A 1 145 ? 17.879 -1.473 14.038 1.00 18.92 125 SER A O 1
ATOM 952 N N . PHE A 1 146 ? 16.206 -0.026 13.511 1.00 17.56 126 PHE A N 1
ATOM 953 C CA . PHE A 1 146 ? 15.888 -0.664 12.206 1.00 17.03 126 PHE A CA 1
ATOM 954 C C . PHE A 1 146 ? 17.066 -0.503 11.230 1.00 19.20 126 PHE A C 1
ATOM 955 O O . PHE A 1 146 ? 17.511 -1.481 10.579 1.00 20.23 126 PHE A O 1
ATOM 963 N N . HIS A 1 147 ? 17.570 0.723 11.084 1.00 17.00 127 HIS A N 1
ATOM 964 C CA . HIS A 1 147 ? 18.769 1.004 10.247 1.00 17.60 127 HIS A CA 1
ATOM 965 C C . HIS A 1 147 ? 19.939 0.133 10.738 1.00 17.86 127 HIS A C 1
ATOM 966 O O . HIS A 1 147 ? 20.609 -0.506 9.927 1.00 18.46 127 HIS A O 1
ATOM 973 N N . LYS A 1 148 ? 20.150 0.106 12.055 1.00 18.62 128 LYS A N 1
ATOM 974 C CA . LYS A 1 148 ? 21.304 -0.620 12.657 1.00 18.61 128 LYS A CA 1
ATOM 975 C C . LYS A 1 148 ? 21.251 -2.097 12.272 1.00 19.59 128 LYS A C 1
ATOM 976 O O . LYS A 1 148 ? 22.289 -2.639 11.841 1.00 18.89 128 LYS A O 1
ATOM 982 N N . ALA A 1 149 ? 20.080 -2.728 12.392 1.00 17.66 129 ALA A N 1
ATOM 983 C CA . ALA A 1 149 ? 19.895 -4.171 12.127 1.00 19.05 129 ALA A CA 1
ATOM 984 C C . ALA A 1 149 ? 20.139 -4.439 10.636 1.00 21.98 129 ALA A C 1
ATOM 985 O O . ALA A 1 149 ? 20.776 -5.449 10.304 1.00 23.41 129 ALA A O 1
ATOM 987 N N . ILE A 1 150 ? 19.597 -3.581 9.766 1.00 22.52 130 ILE A N 1
ATOM 988 C CA . ILE A 1 150 ? 19.726 -3.752 8.290 1.00 20.02 130 ILE A CA 1
ATOM 989 C C . ILE A 1 150 ? 21.191 -3.592 7.877 1.00 20.06 130 ILE A C 1
ATOM 990 O O . ILE A 1 150 ? 21.670 -4.420 7.088 1.00 20.33 130 ILE A O 1
ATOM 995 N N . GLN A 1 151 ? 21.856 -2.556 8.379 1.00 20.15 131 GLN A N 1
ATOM 996 C CA . GLN A 1 151 ? 23.263 -2.230 8.024 1.00 21.07 131 GLN A CA 1
ATOM 997 C C . GLN A 1 151 ? 24.192 -3.363 8.478 1.00 23.82 131 GLN A C 1
ATOM 998 O O . GLN A 1 151 ? 25.068 -3.753 7.708 1.00 23.50 131 GLN A O 1
ATOM 1004 N N . VAL A 1 152 ? 24.005 -3.885 9.690 1.00 26.24 132 VAL A N 1
ATOM 1005 C CA . VAL A 1 152 ? 24.830 -5.026 10.186 1.00 23.59 132 VAL A CA 1
ATOM 1006 C C . VAL A 1 152 ? 24.583 -6.243 9.289 1.00 26.41 132 VAL A C 1
ATOM 1007 O O . VAL A 1 152 ? 25.574 -6.905 8.897 1.00 26.87 132 VAL A O 1
ATOM 1011 N N . ALA A 1 153 ? 23.320 -6.515 8.945 1.00 22.63 133 ALA A N 1
ATOM 1012 C CA . ALA A 1 153 ? 22.914 -7.637 8.063 1.00 24.94 133 ALA A CA 1
ATOM 1013 C C . ALA A 1 153 ? 23.574 -7.465 6.688 1.00 27.30 133 ALA A C 1
ATOM 1014 O O . ALA A 1 153 ? 24.088 -8.478 6.143 1.00 28.57 133 ALA A O 1
ATOM 1016 N N . ARG A 1 154 ? 23.537 -6.251 6.132 1.00 24.32 134 ARG A N 1
ATOM 1017 C CA . ARG A 1 154 ? 24.136 -5.936 4.809 1.00 23.93 134 ARG A CA 1
ATOM 1018 C C . ARG A 1 154 ? 25.652 -6.190 4.838 1.00 28.36 134 ARG A C 1
ATOM 1019 O O . ARG A 1 154 ? 26.173 -6.789 3.882 1.00 27.66 134 ARG A O 1
ATOM 1027 N N . LYS A 1 155 ? 26.334 -5.706 5.876 1.00 27.58 135 LYS A N 1
ATOM 1028 C CA . LYS A 1 155 ? 27.819 -5.819 5.982 1.00 28.46 135 LYS A CA 1
ATOM 1029 C C . LYS A 1 155 ? 28.233 -7.290 6.081 1.00 28.10 135 LYS A C 1
ATOM 1030 O O . LYS A 1 155 ? 29.318 -7.617 5.591 1.00 32.50 135 LYS A O 1
ATOM 1036 N N . LYS A 1 156 ? 27.429 -8.133 6.715 1.00 26.85 136 LYS A N 1
ATOM 1037 C CA . LYS A 1 156 ? 27.730 -9.573 6.901 1.00 28.75 136 LYS A CA 1
ATOM 1038 C C . LYS A 1 156 ? 27.171 -10.377 5.720 1.00 31.13 136 LYS A C 1
ATOM 1039 O O . LYS A 1 156 ? 27.261 -11.631 5.746 1.00 31.84 136 LYS A O 1
ATOM 1045 N N . ASP A 1 157 ? 26.576 -9.684 4.746 1.00 30.48 137 ASP A N 1
ATOM 1046 C CA . ASP A 1 157 ? 25.829 -10.305 3.623 1.00 27.30 137 ASP A CA 1
ATOM 1047 C C . ASP A 1 157 ? 24.945 -11.431 4.159 1.00 25.80 137 ASP A C 1
ATOM 1048 O O . ASP A 1 157 ? 25.066 -12.568 3.670 1.00 27.14 137 ASP A O 1
ATOM 1053 N N . ALA A 1 158 ? 24.059 -11.135 5.127 1.00 22.43 138 ALA A N 1
ATOM 1054 C CA . ALA A 1 158 ? 23.292 -12.144 5.883 1.00 22.43 138 ALA A CA 1
ATOM 1055 C C . ALA A 1 158 ? 22.027 -12.579 5.140 1.00 21.53 138 ALA A C 1
ATOM 1056 O O . ALA A 1 158 ? 21.435 -13.646 5.502 1.00 24.06 138 ALA A O 1
ATOM 1058 N N . ILE A 1 159 ? 21.571 -11.752 4.191 1.00 24.50 139 ILE A N 1
ATOM 1059 C CA . ILE A 1 159 ? 20.205 -11.864 3.602 1.00 23.57 139 ILE A CA 1
ATOM 1060 C C . ILE A 1 159 ? 20.316 -12.260 2.125 1.00 19.63 139 ILE A C 1
ATOM 1061 O O . ILE A 1 159 ? 21.035 -11.593 1.367 1.00 25.13 139 ILE A O 1
ATOM 1066 N N . ASN A 1 160 ? 19.594 -13.321 1.761 1.00 23.10 140 ASN A N 1
ATOM 1067 C CA . ASN A 1 160 ? 19.579 -13.892 0.384 1.00 22.16 140 ASN A CA 1
ATOM 1068 C C . ASN A 1 160 ? 19.000 -12.855 -0.583 1.00 26.69 140 ASN A C 1
ATOM 1069 O O . ASN A 1 160 ? 18.156 -12.038 -0.163 1.00 24.08 140 ASN A O 1
ATOM 1074 N N . ASP A 1 161 ? 19.447 -12.863 -1.841 1.00 25.80 141 ASP A N 1
ATOM 1075 C CA . ASP A 1 161 ? 18.804 -12.072 -2.920 1.00 27.68 141 ASP A CA 1
ATOM 1076 C C . ASP A 1 161 ? 17.284 -12.289 -2.851 1.00 24.04 141 ASP A C 1
ATOM 1077 O O . ASP A 1 161 ? 16.805 -13.448 -2.637 1.00 23.78 141 ASP A O 1
ATOM 1082 N N . TRP A 1 162 ? 16.516 -11.213 -3.067 1.00 24.37 142 TRP A N 1
ATOM 1083 C CA . TRP A 1 162 ? 15.027 -11.235 -3.101 1.00 24.60 142 TRP A CA 1
ATOM 1084 C C . TRP A 1 162 ? 14.482 -11.555 -1.704 1.00 23.74 142 TRP A C 1
ATOM 1085 O O . TRP A 1 162 ? 13.359 -12.060 -1.587 1.00 25.50 142 TRP A O 1
ATOM 1096 N N . GLY A 1 163 ? 15.287 -11.290 -0.670 1.00 23.22 143 GLY A N 1
ATOM 1097 C CA . GLY A 1 163 ? 14.823 -11.342 0.726 1.00 21.87 143 GLY A CA 1
ATOM 1098 C C . GLY A 1 163 ? 13.807 -10.248 1.012 1.00 21.26 143 GLY A C 1
ATOM 1099 O O . GLY A 1 163 ? 13.579 -9.396 0.124 1.00 20.54 143 GLY A O 1
ATOM 1100 N N . SER A 1 164 ? 13.259 -10.230 2.220 1.00 20.59 144 SER A N 1
ATOM 1101 C CA . SER A 1 164 ? 12.139 -9.320 2.593 1.00 20.54 144 SER A CA 1
ATOM 1102 C C . SER A 1 164 ? 12.342 -8.843 4.039 1.00 18.90 144 SER A C 1
ATOM 1103 O O . SER A 1 164 ? 12.365 -9.684 4.937 1.00 19.94 144 SER A O 1
ATOM 1106 N N . ILE A 1 165 ? 12.340 -7.523 4.243 1.00 19.00 145 ILE A N 1
ATOM 1107 C CA . ILE A 1 165 ? 12.461 -6.888 5.591 1.00 18.44 145 ILE A CA 1
ATOM 1108 C C . ILE A 1 165 ? 11.184 -6.072 5.828 1.00 17.58 145 ILE A C 1
ATOM 1109 O O . ILE A 1 165 ? 10.811 -5.279 4.956 1.00 16.30 145 ILE A O 1
ATOM 1114 N N . VAL A 1 166 ? 10.525 -6.309 6.957 1.00 18.12 146 VAL A N 1
ATOM 1115 C CA . VAL A 1 166 ? 9.315 -5.562 7.395 1.00 17.12 146 VAL A CA 1
ATOM 1116 C C . VAL A 1 166 ? 9.544 -4.929 8.770 1.00 17.09 146 VAL A C 1
ATOM 1117 O O . VAL A 1 166 ? 10.085 -5.603 9.648 1.00 17.17 146 VAL A O 1
ATOM 1121 N N . ALA A 1 167 ? 9.111 -3.677 8.955 1.00 16.50 147 ALA A N 1
ATOM 1122 C CA . ALA A 1 167 ? 8.959 -3.041 10.286 1.00 16.01 147 ALA A CA 1
ATOM 1123 C C . ALA A 1 167 ? 7.501 -2.641 10.487 1.00 16.33 147 ALA A C 1
ATOM 1124 O O . ALA A 1 167 ? 6.875 -2.245 9.482 1.00 16.77 147 ALA A O 1
ATOM 1126 N N . LEU A 1 168 ? 7.022 -2.677 11.729 1.00 16.74 148 LEU A N 1
ATOM 1127 C CA . LEU A 1 168 ? 5.633 -2.277 12.065 1.00 17.61 148 LEU A CA 1
ATOM 1128 C C . LEU A 1 168 ? 5.594 -0.791 12.381 1.00 18.49 148 LEU A C 1
ATOM 1129 O O . LEU A 1 168 ? 6.454 -0.291 13.128 1.00 18.27 148 LEU A O 1
ATOM 1134 N N . SER A 1 169 ? 4.604 -0.093 11.826 1.00 16.15 149 SER A N 1
ATOM 1135 C CA . SER A 1 169 ? 4.430 1.359 12.016 1.00 16.44 149 SER A CA 1
ATOM 1136 C C . SER A 1 169 ? 2.973 1.662 12.372 1.00 16.14 149 SER A C 1
ATOM 1137 O O . SER A 1 169 ? 2.196 0.713 12.592 1.00 15.91 149 SER A O 1
ATOM 1140 N N . TYR A 1 170 ? 2.639 2.940 12.418 1.00 15.82 150 TYR A N 1
ATOM 1141 C CA . TYR A 1 170 ? 1.289 3.415 12.808 1.00 17.48 150 TYR A CA 1
ATOM 1142 C C . TYR A 1 170 ? 1.075 4.778 12.151 1.00 17.46 150 TYR A C 1
ATOM 1143 O O . TYR A 1 170 ? 2.033 5.525 12.008 1.00 18.14 150 TYR A O 1
ATOM 1152 N N . ILE A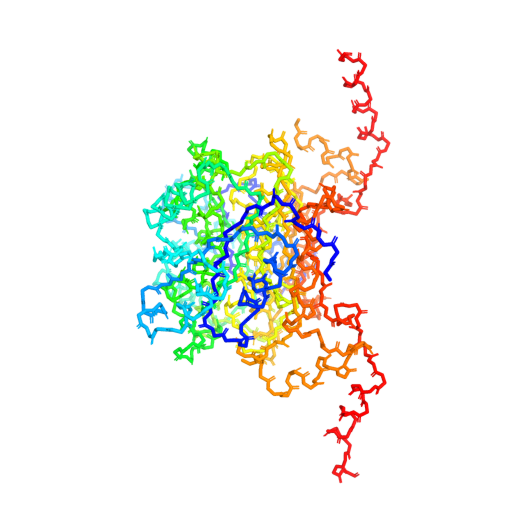 1 171 ? -0.181 5.070 11.784 1.00 18.43 151 ILE A N 1
ATOM 1153 C CA . ILE A 1 171 ? -0.584 6.230 10.945 1.00 16.08 151 ILE A CA 1
ATOM 1154 C C . ILE A 1 171 ? -0.289 7.567 11.624 1.00 16.93 151 ILE A C 1
ATOM 1155 O O . ILE A 1 171 ? -0.380 8.597 10.949 1.00 15.81 151 ILE A O 1
ATOM 1160 N N . ALA A 1 172 ? 0.051 7.585 12.924 1.00 16.15 152 ALA A N 1
ATOM 1161 C CA . ALA A 1 172 ? 0.564 8.811 13.598 1.00 17.92 152 ALA A CA 1
ATOM 1162 C C . ALA A 1 172 ? 1.782 9.380 12.857 1.00 17.48 152 ALA A C 1
ATOM 1163 O O . ALA A 1 172 ? 2.022 10.583 12.955 1.00 18.81 152 ALA A O 1
ATOM 1165 N N . ALA A 1 173 ? 2.488 8.549 12.104 1.00 17.74 153 ALA A N 1
ATOM 1166 C CA . ALA A 1 173 ? 3.585 8.954 11.189 1.00 17.87 153 ALA A CA 1
ATOM 1167 C C . ALA A 1 173 ? 3.119 9.992 10.173 1.00 17.06 153 ALA A C 1
ATOM 1168 O O . ALA A 1 173 ? 3.969 10.778 9.722 1.00 19.49 153 ALA A O 1
ATOM 1170 N N . GLN A 1 174 ? 1.830 9.969 9.799 1.00 17.78 154 GLN A N 1
ATOM 1171 C CA . GLN A 1 174 ? 1.241 10.896 8.792 1.00 18.65 154 GLN A CA 1
ATOM 1172 C C . GLN A 1 174 ? 0.265 11.896 9.413 1.00 19.72 154 GLN A C 1
ATOM 1173 O O . GLN A 1 174 ? 0.242 13.065 8.947 1.00 18.10 154 GLN A O 1
ATOM 1179 N N . ARG A 1 175 ? -0.488 11.450 10.420 1.00 19.57 155 ARG A N 1
ATOM 1180 C CA . ARG A 1 175 ? -1.639 12.194 10.999 1.00 22.71 155 ARG A CA 1
ATOM 1181 C C . ARG A 1 175 ? -1.571 12.185 12.533 1.00 23.41 155 ARG A C 1
ATOM 1182 O O . ARG A 1 175 ? -1.606 11.089 13.157 1.00 23.12 155 ARG A O 1
ATOM 1190 N N . THR A 1 176 ? -1.627 13.374 13.129 1.00 23.32 156 THR A N 1
ATOM 1191 C CA . THR A 1 176 ? -1.256 13.598 14.552 1.00 21.94 156 THR A CA 1
ATOM 1192 C C . THR A 1 176 ? -2.320 12.999 15.482 1.00 23.55 156 THR A C 1
ATOM 1193 O O . THR A 1 176 ? -3.517 13.279 15.305 1.00 21.99 156 THR A O 1
ATOM 1197 N N . LEU A 1 177 ? -1.893 12.203 16.463 1.00 23.92 157 LEU A N 1
ATOM 1198 C CA . LEU A 1 177 ? -2.776 11.709 17.550 1.00 24.09 157 LEU A CA 1
ATOM 1199 C C . LEU A 1 177 ? -2.296 12.334 18.857 1.00 27.92 157 LEU A C 1
ATOM 1200 O O . LEU A 1 177 ? -1.156 12.080 19.228 1.00 26.60 157 LEU A O 1
ATOM 1205 N N . TYR A 1 178 ? -3.126 13.164 19.487 1.00 26.46 158 TYR A N 1
ATOM 1206 C CA . TYR A 1 178 ? -2.807 13.812 20.787 1.00 31.74 158 TYR A CA 1
ATOM 1207 C C . TYR A 1 178 ? -2.305 12.725 21.749 1.00 31.07 158 TYR A C 1
ATOM 1208 O O . TYR A 1 178 ? -2.923 11.631 21.915 1.00 33.51 158 TYR A O 1
ATOM 1217 N N . GLY A 1 179 ? -1.168 12.962 22.389 1.00 33.59 159 GLY A N 1
ATOM 1218 C CA . GLY A 1 179 ? -0.690 11.996 23.402 1.00 33.02 159 GLY A CA 1
ATOM 1219 C C . GLY A 1 179 ? 0.120 10.829 22.844 1.00 31.46 159 GLY A C 1
ATOM 1220 O O . GLY A 1 179 ? 0.752 10.123 23.648 1.00 32.01 159 GLY A O 1
ATOM 1221 N N . TYR A 1 180 ? 0.138 10.588 21.527 1.00 27.02 160 TYR A N 1
ATOM 1222 C CA . TYR A 1 180 ? 1.057 9.574 20.941 1.00 24.03 160 TYR A CA 1
ATOM 1223 C C . TYR A 1 180 ? 2.490 10.101 21.040 1.00 21.79 160 TYR A C 1
ATOM 1224 O O . TYR A 1 180 ? 3.439 9.283 21.060 1.00 21.12 160 TYR A O 1
ATOM 1233 N N . ASN A 1 181 ? 2.648 11.430 21.069 1.00 22.46 161 ASN A N 1
ATOM 1234 C CA . ASN A 1 181 ? 3.871 12.111 21.587 1.00 25.19 161 ASN A CA 1
ATOM 1235 C C . ASN A 1 181 ? 5.001 11.954 20.555 1.00 25.68 161 ASN A C 1
ATOM 1236 O O . ASN A 1 181 ? 4.732 11.960 19.342 1.00 22.21 161 ASN A O 1
ATOM 1241 N N . ASP A 1 182 ? 6.251 11.789 20.992 1.00 21.64 162 ASP A N 1
ATOM 1242 C CA . ASP A 1 182 ? 7.432 11.682 20.094 1.00 21.53 162 ASP A CA 1
ATOM 1243 C C . ASP A 1 182 ? 7.428 10.356 19.316 1.00 19.36 162 ASP A C 1
ATOM 1244 O O . ASP A 1 182 ? 8.191 10.257 18.356 1.00 20.53 162 ASP A O 1
ATOM 1249 N N . MET A 1 183 ? 6.594 9.377 19.684 1.00 19.04 163 MET A N 1
ATOM 1250 C CA . MET A 1 183 ? 6.485 8.089 18.948 1.00 19.58 163 MET A CA 1
ATOM 1251 C C . MET A 1 183 ? 5.977 8.347 17.521 1.00 18.91 163 MET A C 1
ATOM 1252 O O . MET A 1 183 ? 6.381 7.607 16.608 1.00 18.77 163 MET A O 1
ATOM 1257 N N . ALA A 1 184 ? 5.164 9.393 17.315 1.00 20.83 164 ALA A N 1
ATOM 1258 C CA . ALA A 1 184 ? 4.659 9.773 15.971 1.00 19.72 164 ALA A CA 1
ATOM 1259 C C . ALA A 1 184 ? 5.856 10.112 15.068 1.00 22.28 164 ALA A C 1
ATOM 1260 O O . ALA A 1 184 ? 5.941 9.628 13.908 1.00 19.26 164 ALA A O 1
ATOM 1262 N N . ASP A 1 185 ? 6.788 10.922 15.588 1.00 19.31 165 ASP A N 1
ATOM 1263 C CA . ASP A 1 185 ? 7.988 11.378 14.849 1.00 19.68 165 ASP A CA 1
ATOM 1264 C C . ASP A 1 185 ? 8.916 10.185 14.589 1.00 18.44 165 ASP A C 1
ATOM 1265 O O . ASP A 1 185 ? 9.554 10.154 13.529 1.00 17.36 165 ASP A O 1
ATOM 1270 N N . ALA A 1 186 ? 9.040 9.286 15.561 1.00 18.19 166 ALA A N 1
ATOM 1271 C CA . ALA A 1 186 ? 9.866 8.064 15.448 1.00 17.09 166 ALA A CA 1
ATOM 1272 C C . ALA A 1 186 ? 9.309 7.184 14.322 1.00 16.64 166 ALA A C 1
ATOM 1273 O O . ALA A 1 186 ? 10.092 6.626 13.546 1.00 15.50 166 ALA A O 1
ATOM 1275 N N . LYS A 1 187 ? 7.980 7.053 14.244 1.00 15.49 167 LYS A N 1
ATOM 1276 C CA . LYS A 1 187 ? 7.336 6.259 13.164 1.00 16.72 167 LYS A CA 1
ATOM 1277 C C . LYS A 1 187 ? 7.601 6.919 11.804 1.00 15.67 167 LYS A C 1
ATOM 1278 O O . LYS A 1 187 ? 7.875 6.196 10.827 1.00 15.80 167 LYS A O 1
ATOM 1284 N N . ALA A 1 188 ? 7.539 8.249 11.712 1.00 15.51 168 ALA A N 1
ATOM 1285 C CA . ALA A 1 188 ? 7.826 8.976 10.452 1.00 15.74 168 ALA A CA 1
ATOM 1286 C C . ALA A 1 188 ? 9.275 8.672 10.044 1.00 15.39 168 ALA A C 1
ATOM 1287 O O . ALA A 1 188 ? 9.533 8.466 8.873 1.00 16.37 168 ALA A O 1
ATOM 1289 N N . LEU A 1 189 ? 10.183 8.611 11.021 1.00 15.94 169 LEU A N 1
ATOM 1290 C CA . LEU A 1 189 ? 11.624 8.359 10.728 1.00 15.31 169 LEU A CA 1
ATOM 1291 C C . LEU A 1 189 ? 11.785 6.905 10.278 1.00 14.88 169 LEU A C 1
ATOM 1292 O O . LEU A 1 189 ? 12.499 6.661 9.282 1.00 17.34 169 LEU A O 1
ATOM 1297 N N . LEU A 1 190 ? 11.146 5.968 10.983 1.00 15.68 170 LEU A N 1
ATOM 1298 C CA . LEU A 1 190 ? 11.196 4.511 10.663 1.00 16.25 170 LEU A CA 1
ATOM 1299 C C . LEU A 1 190 ? 10.758 4.305 9.204 1.00 15.85 170 LEU A C 1
ATOM 1300 O O . LEU A 1 190 ? 11.396 3.533 8.463 1.00 14.90 170 LEU A O 1
ATOM 1305 N N . GLU A 1 191 ? 9.626 4.915 8.830 1.00 17.40 171 GLU A N 1
ATOM 1306 C CA . GLU A 1 191 ? 9.055 4.738 7.471 1.00 16.10 171 GLU A CA 1
ATOM 1307 C C . GLU A 1 191 ? 10.029 5.275 6.416 1.00 15.68 171 GLU A C 1
ATOM 1308 O O . GLU A 1 191 ? 10.109 4.713 5.317 1.00 17.75 171 GLU A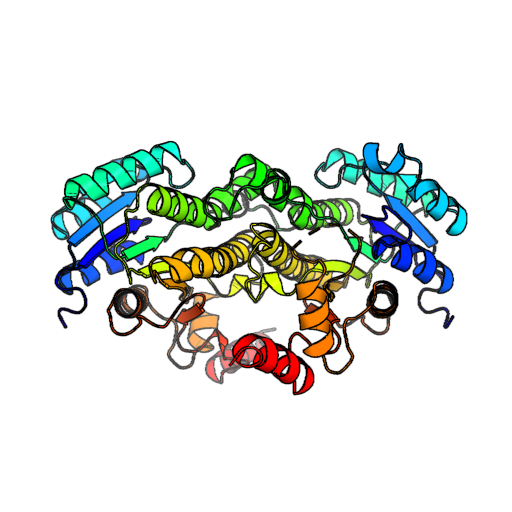 O 1
ATOM 1314 N N . SER A 1 192 ? 10.740 6.353 6.734 1.00 16.02 172 SER A N 1
ATOM 1315 C CA . SER A 1 192 ? 11.735 6.963 5.821 1.00 16.92 172 SER A CA 1
ATOM 1316 C C . SER A 1 192 ? 12.944 6.030 5.669 1.00 17.43 172 SER A C 1
ATOM 1317 O O . SER A 1 192 ? 13.464 5.897 4.558 1.00 17.07 172 SER A O 1
ATOM 1320 N N . ILE A 1 193 ? 13.404 5.441 6.769 1.00 19.46 173 ILE A N 1
ATOM 1321 C CA . ILE A 1 193 ? 14.510 4.443 6.733 1.00 17.16 173 ILE A CA 1
ATOM 1322 C C . ILE A 1 193 ? 14.142 3.295 5.784 1.00 17.71 173 ILE A C 1
ATOM 1323 O O . ILE A 1 193 ? 15.028 2.818 4.992 1.00 16.54 173 ILE A O 1
ATOM 1328 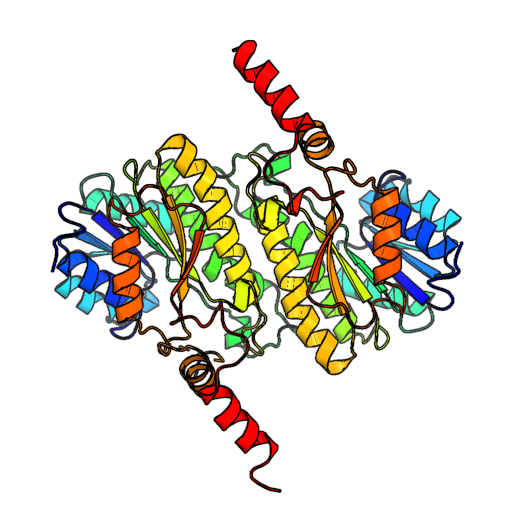N N . ALA A 1 194 ? 12.878 2.845 5.807 1.00 16.05 174 ALA A N 1
ATOM 1329 C CA . ALA A 1 194 ? 12.435 1.733 4.935 1.00 18.67 174 ALA A CA 1
ATOM 1330 C C . ALA A 1 194 ? 12.672 2.116 3.472 1.00 16.93 174 ALA A C 1
ATOM 1331 O O . ALA A 1 194 ? 13.108 1.266 2.676 1.00 17.00 174 ALA A O 1
ATOM 1333 N N . ARG A 1 195 ? 12.385 3.369 3.120 1.00 16.53 175 ARG A N 1
ATOM 1334 C CA . ARG A 1 195 ? 12.560 3.860 1.729 1.00 15.97 175 ARG A CA 1
ATOM 1335 C C . ARG A 1 195 ? 14.056 3.990 1.437 1.00 18.59 175 ARG A C 1
ATOM 1336 O O . ARG A 1 195 ? 14.538 3.432 0.437 1.00 18.04 175 ARG A O 1
ATOM 1344 N N . SER A 1 196 ? 14.762 4.735 2.293 1.00 17.51 176 SER A N 1
ATOM 1345 C CA . SER A 1 196 ? 16.209 5.041 2.122 1.00 18.77 176 SER A CA 1
ATOM 1346 C C . SER A 1 196 ? 16.959 3.721 1.933 1.00 20.25 176 SER A C 1
ATOM 1347 O O . SER A 1 196 ? 17.781 3.626 0.985 1.00 19.08 176 SER A O 1
ATOM 1350 N N . PHE A 1 197 ? 16.698 2.739 2.798 1.00 18.37 177 PHE A N 1
ATOM 1351 C CA . PHE A 1 197 ? 17.440 1.455 2.813 1.00 19.60 177 PHE A CA 1
ATOM 1352 C C . PHE A 1 197 ? 16.876 0.515 1.750 1.00 20.88 177 PHE A C 1
ATOM 1353 O O . PHE A 1 197 ? 17.660 -0.245 1.139 1.00 19.06 177 PHE A O 1
ATOM 1361 N N . GLY A 1 198 ? 15.565 0.602 1.502 1.00 18.18 178 GLY A N 1
ATOM 1362 C CA . GLY A 1 198 ? 14.902 -0.148 0.428 1.00 19.09 178 GLY A CA 1
ATOM 1363 C C . GLY A 1 198 ? 15.618 0.060 -0.890 1.00 17.72 178 GLY A C 1
ATOM 1364 O O . GLY A 1 198 ? 15.806 -0.902 -1.650 1.00 19.73 178 GLY A O 1
ATOM 1365 N N . TYR A 1 199 ? 15.954 1.305 -1.198 1.00 17.08 179 TYR A N 1
ATOM 1366 C CA . TYR A 1 199 ? 16.588 1.641 -2.494 1.00 18.30 179 TYR A CA 1
ATOM 1367 C C . TYR A 1 199 ? 17.962 0.957 -2.537 1.00 18.87 179 TYR A C 1
ATOM 1368 O O . TYR A 1 199 ? 18.310 0.282 -3.513 1.00 22.40 179 TYR A O 1
ATOM 1377 N N . ILE A 1 200 ? 18.738 1.157 -1.469 1.00 20.80 180 ILE A N 1
ATOM 1378 C CA . ILE A 1 200 ? 20.158 0.696 -1.423 1.00 21.56 180 ILE A CA 1
ATOM 1379 C C . ILE A 1 200 ? 20.198 -0.839 -1.463 1.00 23.85 180 ILE A C 1
ATOM 1380 O O . ILE A 1 200 ? 20.997 -1.407 -2.236 1.00 27.74 180 ILE A O 1
ATOM 1385 N N . TYR A 1 201 ? 19.415 -1.522 -0.624 1.00 25.01 181 TYR A N 1
ATOM 1386 C CA . TYR A 1 201 ? 19.431 -3.008 -0.523 1.00 22.36 181 TYR A CA 1
ATOM 1387 C C . TYR A 1 201 ? 18.767 -3.608 -1.775 1.00 22.91 181 TYR A C 1
ATOM 1388 O O . TYR A 1 201 ? 19.035 -4.751 -2.175 1.00 23.66 181 TYR A O 1
ATOM 1397 N N . GLY A 1 202 ? 17.854 -2.860 -2.377 1.00 21.73 182 GLY A N 1
ATOM 1398 C CA . GLY A 1 202 ? 17.075 -3.344 -3.529 1.00 21.44 182 GLY A CA 1
ATOM 1399 C C . GLY A 1 202 ? 17.917 -3.321 -4.797 1.00 21.02 182 GLY A C 1
ATOM 1400 O O . GLY A 1 202 ? 17.848 -4.275 -5.566 1.00 22.90 182 GLY A O 1
ATOM 1401 N N . ARG A 1 203 ? 18.612 -2.227 -5.043 1.00 22.71 183 ARG A N 1
ATOM 1402 C CA . ARG A 1 203 ? 19.306 -2.085 -6.344 1.00 26.46 183 ARG A CA 1
ATOM 1403 C C . ARG A 1 203 ? 20.360 -3.170 -6.556 1.00 32.11 183 ARG A C 1
ATOM 1404 O O . ARG A 1 203 ? 20.530 -3.567 -7.672 1.00 36.32 183 ARG A O 1
ATOM 1412 N N . GLU A 1 204 ? 20.997 -3.605 -5.481 1.00 39.51 184 GLU A N 1
ATOM 1413 C CA . GLU A 1 204 ? 22.086 -4.614 -5.490 1.00 50.15 184 GLU A CA 1
ATOM 1414 C C . GLU A 1 204 ? 21.457 -6.010 -5.487 1.00 43.33 184 GLU A C 1
ATOM 1415 O O . GLU A 1 204 ? 21.411 -6.698 -6.556 1.00 42.80 184 GLU A O 1
ATOM 1421 N N . LYS A 1 205 ? 20.914 -6.378 -4.328 1.00 30.29 185 LYS A N 1
ATOM 1422 C CA . LYS A 1 205 ? 20.554 -7.771 -3.971 1.00 29.22 185 LYS A CA 1
ATOM 1423 C C . LYS A 1 205 ? 19.043 -8.005 -4.084 1.00 23.21 185 LYS A C 1
ATOM 1424 O O . LYS A 1 205 ? 18.601 -9.107 -3.771 1.00 25.11 185 LYS A O 1
ATOM 1430 N N . HIS A 1 206 ? 18.297 -7.016 -4.569 1.00 25.62 186 HIS A N 1
ATOM 1431 C CA . HIS A 1 206 ? 16.838 -7.113 -4.841 1.00 25.61 186 HIS A CA 1
ATOM 1432 C C . HIS A 1 206 ? 16.080 -7.460 -3.559 1.00 23.40 186 HIS A C 1
ATOM 1433 O O . HIS A 1 206 ? 15.022 -8.106 -3.669 1.00 23.42 186 HIS A O 1
ATOM 1440 N N . VAL A 1 207 ? 16.612 -7.060 -2.400 1.00 20.29 187 VAL A N 1
ATOM 1441 C CA . VAL A 1 207 ? 15.925 -7.217 -1.083 1.00 18.49 187 VAL A CA 1
ATOM 1442 C C . VAL A 1 207 ? 14.881 -6.106 -0.959 1.00 18.62 187 VAL A C 1
ATOM 1443 O O . VAL A 1 207 ? 15.255 -4.943 -1.121 1.00 20.25 187 VAL A O 1
ATOM 1447 N N . ARG A 1 208 ? 13.635 -6.467 -0.676 1.00 19.38 188 ARG A N 1
ATOM 1448 C CA . ARG A 1 208 ? 12.535 -5.486 -0.498 1.00 18.40 188 ARG A CA 1
ATOM 1449 C C . ARG A 1 208 ? 12.442 -5.110 0.976 1.00 18.52 188 ARG A C 1
ATOM 1450 O O . ARG A 1 208 ? 12.613 -5.984 1.830 1.00 19.36 188 ARG A O 1
ATOM 1458 N N . ILE A 1 209 ? 12.156 -3.841 1.248 1.00 17.59 189 ILE A N 1
ATOM 1459 C CA . ILE A 1 209 ? 11.967 -3.294 2.618 1.00 16.40 189 ILE A CA 1
ATOM 1460 C C . ILE A 1 209 ? 10.669 -2.478 2.600 1.00 16.65 189 ILE A C 1
ATOM 1461 O O . ILE A 1 209 ? 10.570 -1.557 1.785 1.00 16.90 189 ILE A O 1
ATOM 1466 N N . ASN A 1 210 ? 9.762 -2.809 3.511 1.00 15.27 190 ASN A N 1
ATOM 1467 C CA . ASN A 1 210 ? 8.423 -2.163 3.628 1.00 15.35 190 ASN A CA 1
ATOM 1468 C C . ASN A 1 210 ? 8.072 -1.954 5.099 1.00 14.50 190 ASN A C 1
ATOM 1469 O O . ASN A 1 210 ? 8.627 -2.659 5.985 1.00 14.91 190 ASN A O 1
ATOM 1474 N N . THR A 1 211 ? 7.215 -0.982 5.380 1.00 14.57 191 THR A N 1
ATOM 1475 C CA . THR A 1 211 ? 6.554 -0.843 6.697 1.00 14.50 191 THR A CA 1
ATOM 1476 C C . THR A 1 211 ? 5.089 -1.250 6.551 1.00 15.80 191 THR A C 1
ATOM 1477 O O . THR A 1 211 ? 4.454 -0.930 5.505 1.00 16.19 191 THR A O 1
ATOM 1481 N N . VAL A 1 212 ? 4.563 -1.927 7.572 1.00 17.28 192 VAL A N 1
ATOM 1482 C CA . VAL A 1 212 ? 3.122 -2.253 7.686 1.00 16.98 192 VAL A CA 1
ATOM 1483 C C . VAL A 1 212 ? 2.557 -1.322 8.761 1.00 18.25 192 VAL A C 1
ATOM 1484 O O . VAL A 1 212 ? 3.012 -1.443 9.942 1.00 18.00 192 VAL A O 1
ATOM 1488 N N . SER A 1 213 ? 1.644 -0.424 8.355 1.00 15.20 193 SER A N 1
ATOM 1489 C CA . SER A 1 213 ? 0.997 0.569 9.237 1.00 16.67 193 SER A CA 1
ATOM 1490 C C . SER A 1 213 ? -0.269 -0.087 9.790 1.00 16.77 193 SER A C 1
ATOM 1491 O O . SER A 1 213 ? -1.279 -0.136 9.085 1.00 17.16 193 SER A O 1
ATOM 1494 N N . GLN A 1 214 ? -0.189 -0.582 11.014 1.00 16.22 194 GLN A N 1
ATOM 1495 C CA . GLN A 1 214 ? -1.133 -1.538 11.631 1.00 17.98 194 GLN A CA 1
ATOM 1496 C C . GLN A 1 214 ? -2.166 -0.723 12.418 1.00 18.42 194 GLN A C 1
ATOM 1497 O O . GLN A 1 214 ? -1.862 0.389 12.865 1.00 17.59 194 GLN A O 1
ATOM 1503 N N . SER A 1 215 ? -3.368 -1.269 12.605 1.00 17.94 195 SER A N 1
ATOM 1504 C CA . SER A 1 215 ? -4.404 -0.725 13.518 1.00 18.71 195 SER A CA 1
ATOM 1505 C C . SER A 1 215 ? -3.825 -0.530 14.918 1.00 20.04 195 SER A C 1
ATOM 1506 O O . SER A 1 215 ? -2.811 -1.131 15.278 1.00 21.94 195 SER A O 1
ATOM 1509 N N . PRO A 1 216 ? -4.463 0.304 15.754 1.00 22.76 196 PRO A N 1
ATOM 1510 C CA . PRO A 1 216 ? -4.151 0.324 17.187 1.00 25.62 196 PRO A CA 1
ATOM 1511 C C . PRO A 1 216 ? -4.661 -1.027 17.731 1.00 28.03 196 PRO A C 1
ATOM 1512 O O . PRO A 1 216 ? -3.824 -1.723 18.300 1.00 40.63 196 PRO A O 1
ATOM 1516 N N . ASP A 1 230 ? -11.980 6.733 23.680 1.00 50.00 210 ASP A N 1
ATOM 1517 C CA . ASP A 1 230 ? -11.110 5.558 23.418 1.00 43.43 210 ASP A CA 1
ATOM 1518 C C . ASP A 1 230 ? -10.793 5.437 21.917 1.00 35.45 210 ASP A C 1
ATOM 1519 O O . ASP A 1 230 ? -11.722 5.396 21.043 1.00 29.30 210 ASP A O 1
ATOM 1524 N N . LEU A 1 231 ? -9.500 5.360 21.615 1.00 32.17 211 LEU A N 1
ATOM 1525 C CA . LEU A 1 231 ? -8.980 5.371 20.223 1.00 26.69 211 LEU A CA 1
ATOM 1526 C C . LEU A 1 231 ? -9.350 4.069 19.539 1.00 25.30 211 LEU A C 1
ATOM 1527 O O . LEU A 1 231 ? -9.739 4.112 18.347 1.00 27.48 211 LEU A O 1
ATOM 1532 N N . MET A 1 232 ? -9.227 2.955 20.268 1.00 28.28 212 MET A N 1
ATOM 1533 C CA . MET A 1 232 ? -9.510 1.588 19.763 1.00 26.98 212 MET A CA 1
ATOM 1534 C C . MET A 1 232 ? -10.943 1.577 19.213 1.00 27.56 212 MET A C 1
ATOM 1535 O O . MET A 1 232 ? -11.175 1.032 18.110 1.00 25.99 212 MET A O 1
ATOM 1540 N N . ASN A 1 233 ? -11.882 2.151 19.970 1.00 25.99 213 ASN A N 1
ATOM 1541 C CA . ASN A 1 233 ? -13.318 2.097 19.585 1.00 26.20 213 ASN A CA 1
ATOM 1542 C C . ASN A 1 233 ? -13.528 3.015 18.379 1.00 25.43 213 ASN A C 1
ATOM 1543 O O . ASN A 1 233 ? -14.285 2.633 17.454 1.00 28.06 213 ASN A O 1
ATOM 1548 N N . PHE A 1 234 ? -12.938 4.206 18.401 1.00 22.59 214 PHE A N 1
ATOM 1549 C CA . PHE A 1 234 ? -13.048 5.198 17.305 1.00 20.46 214 PHE A CA 1
ATOM 1550 C C . PHE A 1 234 ? -12.542 4.560 15.998 1.00 23.00 214 PHE A C 1
ATOM 1551 O O . PHE A 1 234 ? -13.226 4.647 14.966 1.00 19.43 214 PHE A O 1
ATOM 1559 N N . ALA A 1 235 ? -11.366 3.927 16.045 1.00 21.19 215 ALA A N 1
ATOM 1560 C CA . ALA A 1 235 ? -10.753 3.297 14.854 1.00 19.95 215 ALA A CA 1
ATOM 1561 C C . ALA A 1 235 ? -11.594 2.105 14.391 1.00 21.32 215 ALA A C 1
ATOM 1562 O O . ALA A 1 235 ? -11.745 1.916 13.172 1.00 20.50 215 ALA A O 1
ATOM 1564 N N . GLU A 1 236 ? -12.128 1.309 15.320 1.00 22.61 216 GLU A N 1
ATOM 1565 C CA . GLU A 1 236 ? -13.007 0.157 15.015 1.00 23.65 216 GLU A CA 1
ATOM 1566 C C . GLU A 1 236 ? -14.227 0.637 14.213 1.00 23.01 216 GLU A C 1
ATOM 1567 O O . GLU A 1 236 ? -14.580 -0.024 13.184 1.00 23.42 216 GLU A O 1
ATOM 1573 N N . ASN A 1 237 ? -14.870 1.709 14.675 1.00 22.31 217 ASN A N 1
ATOM 1574 C CA . ASN A 1 237 ? -16.151 2.206 14.090 1.00 22.95 217 ASN A CA 1
ATOM 1575 C C . 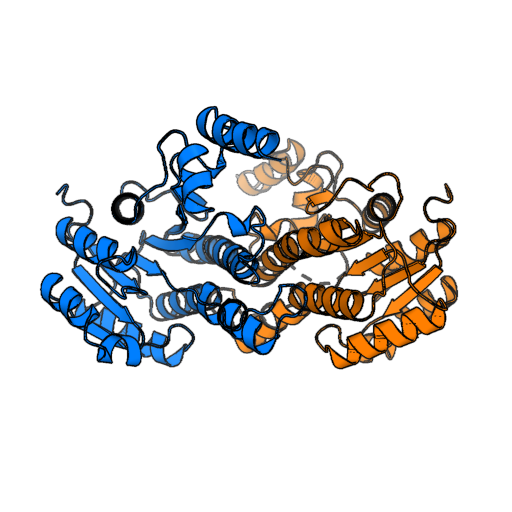ASN A 1 237 ? -15.861 2.977 12.798 1.00 24.10 217 ASN A C 1
ATOM 1576 O O . ASN A 1 237 ? -16.702 2.930 11.862 1.00 22.40 217 ASN A O 1
ATOM 1581 N N . MET A 1 238 ? -14.730 3.676 12.716 1.00 21.88 218 MET A N 1
ATOM 1582 C CA . MET A 1 238 ? -14.316 4.431 11.498 1.00 23.59 218 MET A CA 1
ATOM 1583 C C . MET A 1 238 ? -13.986 3.451 10.365 1.00 21.39 218 MET A C 1
ATOM 1584 O O . MET A 1 238 ? -14.275 3.763 9.200 1.00 21.01 218 MET A O 1
ATOM 1589 N N . SER A 1 239 ? -13.376 2.315 10.678 1.00 19.84 219 SER A N 1
ATOM 1590 C CA . SER A 1 239 ? -12.870 1.343 9.672 1.00 21.85 219 SER A CA 1
ATOM 1591 C C . SER A 1 239 ? -14.022 0.452 9.213 1.00 20.49 219 SER A C 1
ATOM 1592 O O . SER A 1 239 ? -14.676 -0.186 10.043 1.00 19.59 219 SER A O 1
ATOM 1595 N N . PRO A 1 240 ? -14.354 0.403 7.902 1.00 20.33 220 PRO A N 1
ATOM 1596 C CA . PRO A 1 240 ? -15.473 -0.424 7.464 1.00 19.60 220 PRO A CA 1
ATOM 1597 C C . PRO A 1 240 ? -15.347 -1.895 7.873 1.00 19.96 220 PRO A C 1
ATOM 1598 O O . PRO A 1 240 ? -16.355 -2.508 8.195 1.00 25.01 220 PRO A O 1
ATOM 1602 N N . LEU A 1 241 ? -14.129 -2.446 7.930 1.00 18.81 221 LEU A N 1
ATOM 1603 C CA . LEU A 1 241 ? -13.926 -3.881 8.283 1.00 19.08 221 LEU A CA 1
ATOM 1604 C C . LEU A 1 241 ? -13.639 -4.059 9.778 1.00 19.91 221 LEU A C 1
ATOM 1605 O O . LEU A 1 241 ? -13.359 -5.196 10.178 1.00 21.03 221 LEU A O 1
ATOM 1610 N N . GLY A 1 242 ? -13.634 -2.974 10.534 1.00 22.19 222 GLY A N 1
ATOM 1611 C CA . GLY A 1 242 ? -13.173 -2.989 11.932 1.00 22.19 222 GLY A CA 1
ATOM 1612 C C . GLY A 1 242 ? -11.654 -2.975 12.001 1.00 21.35 222 GLY A C 1
ATOM 1613 O O . GLY A 1 242 ? -10.989 -3.056 10.957 1.00 21.24 222 GLY A O 1
ATOM 1614 N N . ASN A 1 243 ? -11.100 -2.919 13.204 1.00 20.70 223 ASN A N 1
ATOM 1615 C CA . ASN A 1 243 ? -9.633 -2.899 13.394 1.00 21.64 223 ASN A CA 1
ATOM 1616 C C . ASN A 1 243 ? -9.054 -4.257 12.986 1.00 19.75 223 ASN A C 1
ATOM 1617 O O . ASN A 1 243 ? -9.705 -5.308 13.158 1.00 17.58 223 ASN A O 1
ATOM 1622 N N . ALA A 1 244 ? -7.851 -4.251 12.412 1.00 17.50 224 ALA A N 1
ATOM 1623 C CA . ALA A 1 244 ? -7.044 -5.463 12.190 1.00 18.90 224 ALA A CA 1
ATOM 1624 C C . ALA A 1 244 ? -6.535 -5.952 13.548 1.00 22.10 224 ALA A C 1
ATOM 1625 O O . ALA A 1 244 ? -5.988 -5.104 14.290 1.00 24.09 224 ALA A O 1
ATOM 1627 N N . SER A 1 245 ? -6.635 -7.266 13.801 1.00 20.57 225 SER A N 1
ATOM 1628 C CA . SER A 1 245 ? -6.064 -7.934 14.997 1.00 21.52 225 SER A CA 1
ATOM 1629 C C . SER A 1 245 ? -4.586 -8.250 14.748 1.00 22.11 225 SER A C 1
ATOM 1630 O O . SER A 1 245 ? -4.105 -8.131 13.626 1.00 20.86 225 SER A O 1
ATOM 1633 N N . ALA A 1 246 ? -3.857 -8.651 15.786 1.00 23.04 226 ALA A N 1
ATOM 1634 C CA . ALA A 1 246 ? -2.460 -9.085 15.668 1.00 21.25 226 ALA A CA 1
ATOM 1635 C C . ALA A 1 246 ? -2.385 -10.341 14.793 1.00 21.80 226 ALA A C 1
ATOM 1636 O O . ALA A 1 246 ? -1.444 -10.468 14.038 1.00 21.29 226 ALA A O 1
ATOM 1638 N N . ASN A 1 247 ? -3.364 -11.245 14.909 1.00 24.27 227 ASN A N 1
ATOM 1639 C CA . ASN A 1 247 ? -3.479 -12.450 14.044 1.00 25.38 227 ASN A CA 1
ATOM 1640 C C . ASN A 1 247 ? -3.563 -11.992 12.579 1.00 20.92 227 ASN A C 1
ATOM 1641 O O . ASN A 1 247 ? -2.837 -12.558 11.739 1.00 20.19 227 ASN A O 1
ATOM 1646 N N . ASP A 1 248 ? -4.438 -11.017 12.320 1.00 22.30 228 ASP A N 1
ATOM 1647 C CA . ASP A 1 248 ? -4.651 -10.442 10.964 1.00 21.98 228 ASP A CA 1
ATOM 1648 C C . ASP A 1 248 ? -3.305 -9.924 10.433 1.00 20.06 228 ASP A C 1
ATOM 1649 O O . ASP A 1 248 ? -2.963 -10.159 9.263 1.00 18.76 228 ASP A O 1
ATOM 1654 N N . CYS A 1 249 ? -2.578 -9.183 11.270 1.00 21.14 229 CYS A N 1
ATOM 1655 C CA . CYS A 1 249 ? -1.315 -8.504 10.880 1.00 20.08 229 CYS A CA 1
ATOM 1656 C C . CYS A 1 249 ? -0.263 -9.559 10.545 1.00 18.36 229 CYS A C 1
ATOM 1657 O O . CYS A 1 249 ? 0.438 -9.416 9.555 1.00 19.30 229 CYS A O 1
ATOM 1660 N N . ALA A 1 250 ? -0.180 -10.619 11.345 1.00 20.13 230 ALA A N 1
ATOM 1661 C CA . ALA A 1 250 ? 0.723 -11.773 11.119 1.00 21.88 230 ALA A CA 1
ATOM 1662 C C . ALA A 1 250 ? 0.493 -12.377 9.726 1.00 22.05 230 ALA A C 1
ATOM 1663 O O . ALA A 1 250 ? 1.471 -12.605 8.967 1.00 22.76 230 ALA A O 1
ATOM 1665 N N . ASP A 1 251 ? -0.771 -12.581 9.374 1.00 22.48 231 ASP A N 1
ATOM 1666 C CA . ASP A 1 251 ? -1.170 -13.142 8.059 1.00 24.21 231 ASP A CA 1
ATOM 1667 C C . ASP A 1 251 ? -0.671 -12.210 6.946 1.00 22.04 231 ASP A C 1
ATOM 1668 O O . ASP A 1 251 ? -0.095 -12.701 5.953 1.00 22.51 231 ASP A O 1
ATOM 1673 N N . TYR A 1 252 ? -0.825 -10.893 7.104 1.00 21.78 232 TYR A N 1
ATOM 1674 C CA . TYR A 1 252 ? -0.452 -9.918 6.046 1.00 18.30 232 TYR A CA 1
ATOM 1675 C C . TYR A 1 252 ? 1.063 -9.887 5.875 1.00 19.04 232 TYR A C 1
ATOM 1676 O O . TYR A 1 252 ? 1.583 -9.832 4.738 1.00 20.09 232 TYR A O 1
ATOM 1685 N N . VAL A 1 253 ? 1.785 -9.904 7.002 1.00 20.53 233 VAL A N 1
ATOM 1686 C CA . VAL A 1 253 ? 3.268 -9.939 6.998 1.00 21.36 233 VAL A CA 1
ATOM 1687 C C . VAL A 1 253 ? 3.787 -11.202 6.279 1.00 19.45 233 VAL A C 1
ATOM 1688 O O . VAL A 1 253 ? 4.793 -11.083 5.557 1.00 21.46 233 VAL A O 1
ATOM 1692 N N . LEU A 1 254 ? 3.105 -12.347 6.426 1.00 24.25 234 LEU A N 1
ATOM 1693 C CA . LEU A 1 254 ? 3.469 -13.611 5.725 1.00 23.96 234 LEU A CA 1
ATOM 1694 C C . LEU A 1 254 ? 3.503 -13.361 4.207 1.00 22.15 234 LEU A C 1
ATOM 1695 O O . LEU A 1 254 ? 4.446 -13.821 3.551 1.00 21.55 234 LEU A O 1
ATOM 1700 N N . THR A 1 255 ? 2.541 -12.590 3.679 1.00 21.40 235 THR A N 1
ATOM 1701 C CA . THR A 1 255 ? 2.465 -12.295 2.226 1.00 21.61 235 THR A CA 1
ATOM 1702 C C . THR A 1 255 ? 3.730 -11.551 1.808 1.00 18.46 235 THR A C 1
ATOM 1703 O O . THR A 1 255 ? 4.261 -11.850 0.749 1.00 22.07 235 THR A O 1
ATOM 1707 N N . LEU A 1 256 ? 4.203 -10.616 2.638 1.00 20.31 236 LEU A N 1
ATOM 1708 C CA . LEU A 1 256 ? 5.377 -9.760 2.340 1.00 20.56 236 LEU A CA 1
ATOM 1709 C C . LEU A 1 256 ? 6.684 -10.570 2.401 1.00 20.40 236 LEU A C 1
ATOM 1710 O O . LEU A 1 256 ? 7.620 -10.181 1.716 1.00 20.25 236 LEU A O 1
ATOM 1715 N N . PHE A 1 257 ? 6.726 -11.660 3.178 1.00 21.70 237 PHE A N 1
ATOM 1716 C CA . PHE A 1 257 ? 7.879 -12.596 3.254 1.00 22.61 237 PHE A CA 1
ATOM 1717 C C . PHE A 1 257 ? 7.812 -13.629 2.123 1.00 21.71 237 PHE A C 1
ATOM 1718 O O . PHE A 1 257 ? 8.882 -14.199 1.774 1.00 25.03 237 PHE A O 1
ATOM 1726 N N . SER A 1 258 ? 6.624 -13.842 1.549 1.00 24.05 238 SER A N 1
ATOM 1727 C CA . SER A 1 258 ? 6.382 -14.808 0.449 1.00 23.28 238 SER A CA 1
ATOM 1728 C C . SER A 1 258 ? 6.946 -14.272 -0.870 1.00 22.56 238 SER A C 1
ATOM 1729 O O . SER A 1 258 ? 7.147 -13.063 -1.015 1.00 23.55 238 SER A O 1
ATOM 1732 N N . ASP A 1 259 ? 7.145 -15.157 -1.841 1.00 23.94 239 ASP A N 1
ATOM 1733 C CA . ASP A 1 259 ? 7.656 -14.816 -3.193 1.00 24.98 239 ASP A CA 1
ATOM 1734 C C . ASP A 1 259 ? 6.607 -14.028 -3.994 1.00 23.74 239 ASP A C 1
ATOM 1735 O O . ASP A 1 259 ? 6.985 -13.483 -5.057 1.00 26.99 239 ASP A O 1
ATOM 1740 N N . LEU A 1 260 ? 5.368 -13.978 -3.504 1.00 24.40 240 LEU A N 1
ATOM 1741 C CA . LEU A 1 260 ? 4.229 -13.381 -4.250 1.00 24.22 240 LEU A CA 1
ATOM 1742 C C . LEU A 1 260 ? 4.324 -11.845 -4.191 1.00 24.57 240 LEU A C 1
ATOM 1743 O O . LEU A 1 260 ? 3.633 -11.200 -4.967 1.00 24.67 240 LEU A O 1
ATOM 1748 N N . THR A 1 261 ? 5.160 -11.281 -3.309 1.00 22.14 241 THR A N 1
ATOM 1749 C CA . THR A 1 261 ? 5.289 -9.806 -3.134 1.00 21.53 241 THR A CA 1
ATOM 1750 C C . THR A 1 261 ? 6.685 -9.314 -3.534 1.00 20.93 241 THR A C 1
ATOM 1751 O O . THR A 1 261 ? 7.088 -8.229 -3.103 1.00 20.12 241 THR A O 1
ATOM 1755 N N . ARG A 1 262 ? 7.411 -10.075 -4.357 1.00 21.85 242 ARG A N 1
ATOM 1756 C CA . ARG A 1 262 ? 8.821 -9.786 -4.717 1.00 22.10 242 ARG A CA 1
ATOM 1757 C C . ARG A 1 262 ? 9.024 -8.368 -5.269 1.00 18.84 242 ARG A C 1
ATOM 1758 O O . ARG A 1 262 ? 10.113 -7.840 -5.081 1.00 20.59 242 ARG A O 1
ATOM 1766 N N . LYS A 1 263 ? 8.033 -7.764 -5.946 1.00 17.71 243 LYS A N 1
ATOM 1767 C CA . LYS A 1 263 ? 8.191 -6.427 -6.574 1.00 18.93 243 LYS A CA 1
ATOM 1768 C C . LYS A 1 263 ? 7.581 -5.304 -5.719 1.00 20.00 243 LYS A C 1
ATOM 1769 O O . LYS A 1 263 ? 7.552 -4.146 -6.191 1.00 20.66 243 LYS A O 1
ATOM 1775 N N . VAL A 1 264 ? 7.191 -5.600 -4.481 1.00 17.13 244 VAL A N 1
ATOM 1776 C CA . VAL A 1 264 ? 6.635 -4.609 -3.520 1.00 17.77 244 VAL A CA 1
ATOM 1777 C C . VAL A 1 264 ? 7.771 -4.166 -2.595 1.00 18.39 244 VAL A C 1
ATOM 1778 O O . VAL A 1 264 ? 8.238 -4.994 -1.814 1.00 18.18 244 VAL A O 1
ATOM 1782 N N . THR A 1 265 ? 8.196 -2.915 -2.706 1.00 18.65 245 THR A N 1
ATOM 1783 C CA . THR A 1 265 ? 9.301 -2.363 -1.886 1.00 16.76 245 THR A CA 1
ATOM 1784 C C . THR A 1 265 ? 9.142 -0.862 -1.646 1.00 16.38 245 THR A C 1
ATOM 1785 O O . THR A 1 265 ? 8.526 -0.165 -2.468 1.00 16.76 245 THR A O 1
ATOM 1789 N N . MET A 1 266 ? 9.650 -0.384 -0.509 1.00 15.15 246 MET A N 1
ATOM 1790 C CA . MET A 1 266 ? 9.707 1.053 -0.154 1.00 14.64 246 MET A CA 1
ATOM 1791 C C . MET A 1 266 ? 8.274 1.550 0.062 1.00 15.33 246 MET A C 1
ATOM 1792 O O . MET A 1 266 ? 8.055 2.777 -0.025 1.00 17.72 246 MET A O 1
ATOM 1797 N N . GLN A 1 267 ? 7.362 0.644 0.438 1.00 15.27 247 GLN A N 1
ATOM 1798 C CA . GLN A 1 267 ? 5.943 0.996 0.664 1.00 15.52 247 GLN A CA 1
ATOM 1799 C C . GLN A 1 267 ? 5.650 1.089 2.161 1.00 16.45 247 GLN A C 1
ATOM 1800 O O . GLN A 1 267 ? 6.223 0.316 2.951 1.00 17.22 247 GLN A O 1
ATOM 1806 N N . ASN A 1 268 ? 4.727 1.981 2.514 1.00 15.22 248 ASN A N 1
ATOM 1807 C CA . ASN A 1 268 ? 4.091 2.014 3.853 1.00 14.62 248 ASN A CA 1
ATOM 1808 C C . ASN A 1 268 ? 2.663 1.465 3.667 1.00 15.79 248 ASN A C 1
ATOM 1809 O O . ASN A 1 268 ? 1.870 2.168 3.015 1.00 17.76 248 ASN A O 1
ATOM 1814 N N . LEU A 1 269 ? 2.402 0.233 4.088 1.00 14.75 249 LEU A N 1
ATOM 1815 C CA . LEU A 1 269 ? 1.190 -0.551 3.730 1.00 15.75 249 LEU A CA 1
ATOM 1816 C C . LEU A 1 269 ? 0.200 -0.499 4.895 1.00 16.40 249 LEU A C 1
ATOM 1817 O O . LEU A 1 269 ? 0.464 -1.096 5.940 1.00 15.97 249 LEU A O 1
ATOM 1822 N N . TYR A 1 270 ? -0.906 0.219 4.702 1.00 14.87 250 TYR A N 1
ATOM 1823 C CA . TYR A 1 270 ? -1.958 0.342 5.731 1.00 16.08 250 TYR A CA 1
ATOM 1824 C C . TYR A 1 270 ? -2.660 -1.008 5.851 1.00 15.69 250 TYR A C 1
ATOM 1825 O O . TYR A 1 270 ? -3.200 -1.496 4.849 1.00 16.16 250 TYR A O 1
ATOM 1834 N N . HIS A 1 271 ? -2.707 -1.535 7.073 1.00 16.62 251 HIS A N 1
ATOM 1835 C CA . HIS A 1 271 ? -3.359 -2.824 7.410 1.00 16.41 251 HIS A CA 1
ATOM 1836 C C . HIS A 1 271 ? -4.293 -2.538 8.575 1.00 16.83 251 HIS A C 1
ATOM 1837 O O . HIS A 1 271 ? -3.886 -2.753 9.716 1.00 16.95 251 HIS A O 1
ATOM 1844 N N . ASP A 1 272 ? -5.473 -1.984 8.298 1.00 17.51 252 ASP A N 1
ATOM 1845 C CA . ASP A 1 272 ? -6.238 -1.209 9.293 1.00 16.58 252 ASP A CA 1
ATOM 1846 C C . ASP A 1 272 ? -7.754 -1.301 9.011 1.00 16.09 252 ASP A C 1
ATOM 1847 O O . ASP A 1 272 ? -8.472 -0.477 9.551 1.00 18.45 252 ASP A O 1
ATOM 1852 N N . GLY A 1 273 ? -8.180 -2.258 8.192 1.00 17.27 253 GLY A N 1
ATOM 1853 C CA . GLY A 1 273 ? -9.605 -2.385 7.818 1.00 18.41 253 GLY A CA 1
ATOM 1854 C C . GLY A 1 273 ? -10.164 -1.143 7.128 1.00 17.99 253 GLY A C 1
ATOM 1855 O O . GLY A 1 273 ? -11.420 -0.984 7.141 1.00 19.72 253 GLY A O 1
ATOM 1856 N N . GLY A 1 274 ? -9.309 -0.319 6.512 1.00 17.85 254 GLY A N 1
ATOM 1857 C CA . GLY A 1 274 ? -9.681 0.869 5.711 1.00 16.07 254 GLY A CA 1
ATOM 1858 C C . GLY A 1 274 ? -9.496 2.193 6.412 1.00 16.61 254 GLY A C 1
ATOM 1859 O O . GLY A 1 274 ? -9.754 3.239 5.781 1.00 17.85 254 GLY A O 1
ATOM 1860 N N . PHE A 1 275 ? -9.054 2.202 7.681 1.00 16.45 255 PHE A N 1
ATOM 1861 C CA . PHE A 1 275 ? -8.974 3.444 8.494 1.00 16.91 255 PHE A CA 1
ATOM 1862 C C . PHE A 1 275 ? -8.302 4.581 7.716 1.00 17.33 255 PHE A C 1
ATOM 1863 O O . PHE A 1 275 ? -8.833 5.692 7.647 1.00 17.50 255 PHE A O 1
ATOM 1871 N N . ALA A 1 276 ? -7.115 4.334 7.129 1.00 18.26 256 ALA A N 1
ATOM 1872 C CA . ALA A 1 276 ? -6.299 5.408 6.526 1.00 17.25 256 ALA A CA 1
ATOM 1873 C C . ALA A 1 276 ? -7.050 6.090 5.369 1.00 16.52 256 ALA A C 1
ATOM 1874 O O . ALA A 1 276 ? -6.748 7.252 5.073 1.00 20.78 256 ALA A O 1
ATOM 1876 N N . SER A 1 277 ? -8.010 5.397 4.757 1.00 15.05 257 SER A N 1
ATOM 1877 C CA . SER A 1 277 ? -8.782 5.860 3.577 1.00 15.12 257 SER A CA 1
ATOM 1878 C C . SER A 1 277 ? -10.153 6.423 3.971 1.00 17.37 257 SER A C 1
ATOM 1879 O O . SER A 1 277 ? -10.940 6.740 3.063 1.00 18.51 257 SER A O 1
ATOM 1882 N N . MET A 1 278 ? -10.420 6.561 5.264 1.00 18.45 258 MET A N 1
ATOM 1883 C CA . MET A 1 278 ? -11.737 7.004 5.789 1.00 17.32 258 MET A CA 1
ATOM 1884 C C . MET A 1 278 ? -11.642 8.474 6.216 1.00 17.91 258 MET A C 1
ATOM 1885 O O . MET A 1 278 ? -10.682 8.839 6.922 1.00 18.53 258 MET A O 1
ATOM 1890 N N . GLY A 1 279 ? -12.669 9.260 5.893 1.00 21.87 259 GLY A N 1
ATOM 1891 C CA . GLY A 1 279 ? -12.910 10.603 6.448 1.00 22.76 259 GLY A CA 1
ATOM 1892 C C . GLY A 1 279 ? -13.944 10.539 7.570 1.00 25.88 259 GLY A C 1
ATOM 1893 O O . GLY A 1 279 ? -13.673 11.080 8.660 1.00 25.29 259 GLY A O 1
ATOM 1894 N N . MET A 1 280 ? -15.071 9.868 7.322 1.00 24.33 260 MET A N 1
ATOM 1895 C CA . MET A 1 280 ? -16.112 9.593 8.360 1.00 25.72 260 MET A CA 1
ATOM 1896 C C . MET A 1 280 ? -17.042 8.442 7.975 1.00 23.67 260 MET A C 1
ATOM 1897 O O . MET A 1 280 ? -17.627 8.463 6.873 1.00 27.10 260 MET A O 1
ATOM 1902 N N . SER A 1 281 ? -17.241 7.488 8.881 1.00 25.26 261 SER A N 1
ATOM 1903 C CA . SER A 1 281 ? -18.182 6.349 8.729 1.00 23.73 261 SER A CA 1
ATOM 1904 C C . SER A 1 281 ? -19.501 6.686 9.423 1.00 23.61 261 SER A C 1
ATOM 1905 O O . SER A 1 281 ? -19.520 7.597 10.291 1.00 24.43 261 SER A O 1
ATOM 1908 N N . ARG A 1 282 ? -20.548 5.962 9.042 1.00 27.92 262 ARG A N 1
ATOM 1909 C CA . ARG A 1 282 ? -21.888 6.093 9.675 1.00 34.17 262 ARG A CA 1
ATOM 1910 C C . ARG A 1 282 ? -21.755 5.759 11.162 1.00 29.91 262 ARG A C 1
ATOM 1911 O O . ARG A 1 282 ? -22.275 6.542 11.982 1.00 34.09 262 ARG A O 1
ATOM 1919 N N . ARG A 1 283 ? -21.106 4.631 11.465 1.00 28.97 263 ARG A N 1
ATOM 1920 C CA . ARG A 1 283 ? -20.940 4.108 12.848 1.00 29.47 263 ARG A CA 1
ATOM 1921 C C . ARG A 1 283 ? -20.217 5.155 13.699 1.00 32.65 263 ARG A C 1
ATOM 1922 O O . ARG A 1 283 ? -20.699 5.425 14.808 1.00 29.91 263 ARG A O 1
ATOM 1930 N N . ALA A 1 284 ? -19.115 5.731 13.206 1.00 26.82 264 ALA A N 1
ATOM 1931 C CA . ALA A 1 284 ? -18.273 6.673 13.985 1.00 25.94 264 ALA A CA 1
ATOM 1932 C C . ALA A 1 284 ? -19.055 7.971 14.203 1.00 28.99 264 ALA A C 1
ATOM 1933 O O . ALA A 1 284 ? -19.055 8.527 15.325 1.00 26.91 264 ALA A O 1
ATOM 1935 N N . MET A 1 285 ? -19.767 8.423 13.171 1.00 26.48 265 MET A N 1
ATOM 1936 C CA . MET A 1 285 ? -20.530 9.693 13.233 1.00 29.66 265 MET A CA 1
ATOM 1937 C C . MET A 1 285 ? -21.672 9.548 14.251 1.00 27.18 265 MET A C 1
ATOM 1938 O O . MET A 1 285 ? -21.935 10.522 14.962 1.00 32.63 265 MET A O 1
ATOM 1943 N N . LYS A 1 286 ? -22.300 8.374 14.334 1.00 30.41 266 LYS A N 1
ATOM 1944 C CA . LYS A 1 286 ? -23.453 8.107 15.239 1.00 31.23 266 LYS A CA 1
ATOM 1945 C C . LYS A 1 286 ? -22.965 8.262 16.688 1.00 33.41 266 LYS A C 1
ATOM 1946 O O . LYS A 1 286 ? -23.605 8.984 17.489 1.00 32.48 266 LYS A O 1
ATOM 1952 N N . THR A 1 287 ? -21.832 7.639 17.018 1.00 31.59 267 THR A N 1
ATOM 1953 C CA . THR A 1 287 ? -21.233 7.735 18.373 1.00 30.25 267 THR A CA 1
ATOM 1954 C C . THR A 1 287 ? -20.908 9.196 18.669 1.00 29.64 267 THR A C 1
ATOM 1955 O O . THR A 1 287 ? -21.253 9.666 19.773 1.00 30.95 267 THR A O 1
ATOM 1959 N N . TYR A 1 288 ? -20.295 9.902 17.721 1.00 28.38 268 TYR A N 1
ATOM 1960 C CA . TYR A 1 288 ? -19.920 11.330 17.889 1.00 28.40 268 TYR A CA 1
ATOM 1961 C C . TYR A 1 288 ? -21.168 12.200 18.110 1.00 32.21 268 TYR A C 1
ATOM 1962 O O . TYR A 1 288 ? -21.155 13.129 18.939 1.00 32.88 268 TYR A O 1
ATOM 1971 N N . GLU A 1 289 ? -22.209 11.956 17.318 1.00 30.70 269 GLU A N 1
ATOM 1972 C CA . GLU A 1 289 ? -23.488 12.707 17.416 1.00 33.34 269 GLU A CA 1
ATOM 1973 C C . GLU A 1 289 ? -24.052 12.570 18.833 1.00 27.69 269 GLU A C 1
ATOM 1974 O O . GLU A 1 289 ? -24.472 13.588 19.395 1.0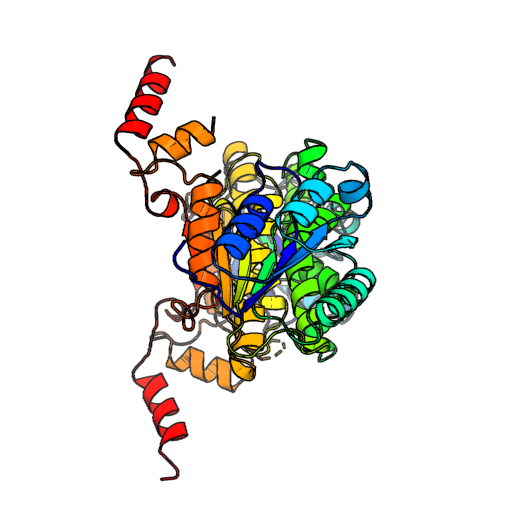0 32.11 269 GLU A O 1
ATOM 1980 N N . LYS A 1 290 ? -24.052 11.354 19.370 1.00 27.90 270 LYS A N 1
ATOM 1981 C CA . LYS A 1 290 ? -24.581 11.044 20.725 1.00 30.70 270 LYS A CA 1
ATOM 1982 C C . LYS A 1 290 ? -23.768 11.844 21.740 1.00 37.01 270 LYS A C 1
ATOM 1983 O O . LYS A 1 290 ? -24.374 12.346 22.696 1.00 40.62 270 LYS A O 1
ATOM 1989 N N . GLY A 1 291 ? -22.462 12.007 21.505 1.00 36.13 271 GLY A N 1
ATOM 1990 C CA . GLY A 1 291 ? -21.558 12.806 22.359 1.00 34.04 271 GLY A CA 1
ATOM 1991 C C . GLY A 1 291 ? -21.914 14.283 22.340 1.00 38.89 271 GLY A C 1
ATOM 1992 O O . GLY A 1 291 ? -21.895 14.928 23.410 1.00 39.00 271 GLY A O 1
ATOM 1993 N N . MET A 1 292 ? -22.259 14.810 21.163 1.00 33.74 272 MET A N 1
ATOM 1994 C CA . MET A 1 292 ? -22.656 16.229 20.974 1.00 33.68 272 MET A CA 1
ATOM 1995 C C . MET A 1 292 ? -23.959 16.514 21.725 1.00 35.89 272 MET A C 1
ATOM 1996 O O . MET A 1 292 ? -24.105 17.639 22.205 1.00 38.39 272 MET A O 1
ATOM 2001 N N . ARG A 1 293 ? -24.866 15.538 21.794 1.00 40.10 273 ARG A N 1
ATOM 2002 C CA . ARG A 1 293 ? -26.207 15.726 22.409 1.00 48.22 273 ARG A CA 1
ATOM 2003 C C . ARG A 1 293 ? -26.069 15.629 23.938 1.00 54.27 273 ARG A C 1
ATOM 2004 O O . ARG A 1 293 ? -26.722 16.422 24.641 1.00 60.27 273 ARG A O 1
ATOM 2012 N N . PHE A 1 294 ? -25.203 14.747 24.447 1.00 54.31 274 PHE A N 1
ATOM 2013 C CA . PHE A 1 294 ? -24.912 14.608 25.900 1.00 53.45 274 PHE A CA 1
ATOM 2014 C C . PHE A 1 294 ? -24.181 15.853 26.414 1.00 52.41 274 PHE A C 1
ATOM 2015 O O . PHE A 1 294 ? -24.160 16.048 27.645 1.00 57.41 274 PHE A O 1
ATOM 2023 N N . GLU A 1 295 ? -23.605 16.659 25.516 1.00 50.65 275 GLU A N 1
ATOM 2024 C CA . GLU A 1 295 ? -22.988 17.975 25.841 1.00 51.63 275 GLU A CA 1
ATOM 2025 C C . GLU A 1 295 ? -24.086 19.037 25.951 1.00 52.31 275 GLU A C 1
ATOM 2026 O O . GLU A 1 295 ? -24.976 19.050 25.098 1.00 63.53 275 GLU A O 1
ATOM 2032 N N . ALA B 1 22 ? 6.133 45.063 -3.085 1.00 65.73 2 ALA B N 1
ATOM 2033 C CA . ALA B 1 22 ? 6.067 45.835 -1.812 1.00 67.32 2 ALA B CA 1
ATOM 2034 C C . ALA B 1 22 ? 4.601 46.113 -1.449 1.00 67.25 2 ALA B C 1
ATOM 2035 O O . ALA B 1 22 ? 4.151 47.263 -1.626 1.00 67.28 2 ALA B O 1
ATOM 2037 N N . TYR B 1 23 ? 3.898 45.093 -0.940 1.00 62.90 3 TYR B N 1
ATOM 2038 C CA . TYR B 1 23 ? 2.448 45.101 -0.600 1.00 59.44 3 TYR B CA 1
ATOM 2039 C C . TYR B 1 23 ? 2.250 45.416 0.887 1.00 57.62 3 TYR B C 1
ATOM 2040 O O . TYR B 1 23 ? 1.091 45.508 1.340 1.00 55.13 3 TYR B O 1
ATOM 2049 N N . ASN B 1 24 ? 3.348 45.532 1.641 1.00 64.17 4 ASN B N 1
ATOM 2050 C CA . ASN B 1 24 ? 3.323 45.733 3.115 1.00 65.25 4 ASN B CA 1
ATOM 2051 C C . ASN B 1 24 ? 2.528 44.599 3.771 1.00 62.11 4 ASN B C 1
ATOM 2052 O O . ASN B 1 24 ? 1.717 44.891 4.682 1.00 53.44 4 ASN B O 1
ATOM 2057 N N . LEU B 1 25 ? 2.789 43.357 3.342 1.00 58.55 5 LEU B N 1
ATOM 2058 C CA . LEU B 1 25 ? 2.113 42.127 3.842 1.00 56.76 5 LEU B CA 1
ATOM 2059 C C . LEU B 1 25 ? 2.389 41.945 5.336 1.00 54.27 5 LEU B C 1
ATOM 2060 O O . LEU B 1 25 ? 1.441 41.619 6.077 1.00 56.34 5 LEU B O 1
ATOM 2065 N N . LEU B 1 26 ? 3.646 42.130 5.746 1.00 53.17 6 LEU B N 1
ATOM 2066 C CA . LEU B 1 26 ? 4.117 41.864 7.132 1.00 57.26 6 LEU B CA 1
ATOM 2067 C C . LEU B 1 26 ? 4.368 43.197 7.846 1.00 60.87 6 LEU B C 1
ATOM 2068 O O . LEU B 1 26 ? 5.386 43.308 8.552 1.00 50.17 6 LEU B O 1
ATOM 2073 N N . LYS B 1 27 ? 3.466 44.163 7.647 1.00 65.20 7 LYS B N 1
ATOM 2074 C CA . LYS B 1 27 ? 3.438 45.467 8.357 1.00 65.55 7 LYS B CA 1
ATOM 2075 C C . LYS B 1 27 ? 3.201 45.214 9.849 1.00 60.69 7 LYS B C 1
ATOM 2076 O O . LYS B 1 27 ? 2.150 44.644 10.191 1.00 60.09 7 LYS B O 1
ATOM 2082 N N . GLY B 1 28 ? 4.133 45.655 10.700 1.00 59.12 8 GLY B N 1
ATOM 2083 C CA . GLY B 1 28 ? 4.029 45.544 12.168 1.00 59.61 8 GLY B CA 1
ATOM 2084 C C . GLY B 1 28 ? 4.151 44.102 12.627 1.00 59.79 8 GLY B C 1
ATOM 2085 O O . GLY B 1 28 ? 3.433 43.703 13.563 1.00 56.40 8 GLY B O 1
ATOM 2086 N N . LYS B 1 29 ? 5.027 43.335 11.974 1.00 61.83 9 LYS B N 1
ATOM 2087 C CA . LYS B 1 29 ? 5.267 41.905 12.294 1.00 57.21 9 LYS B CA 1
ATOM 2088 C C . LYS B 1 29 ? 6.757 41.709 12.584 1.00 55.69 9 LYS B C 1
ATOM 2089 O O . LYS B 1 29 ? 7.596 42.332 11.885 1.00 53.00 9 LYS B O 1
ATOM 2095 N N . LYS B 1 30 ? 7.044 40.872 13.585 1.00 52.49 10 LYS B N 1
ATOM 2096 C CA . LYS B 1 30 ? 8.409 40.584 14.099 1.00 51.94 10 LYS B CA 1
ATOM 2097 C C . LYS B 1 30 ? 8.683 39.082 13.953 1.00 42.85 10 LYS B C 1
ATOM 2098 O O . LYS B 1 30 ? 7.749 38.301 14.213 1.00 41.68 10 LYS B O 1
ATOM 2104 N N . GLY B 1 31 ? 9.917 38.718 13.585 1.00 42.15 11 GLY B N 1
ATOM 2105 C CA . GLY B 1 31 ? 10.320 37.311 13.406 1.00 42.55 11 GLY B CA 1
ATOM 2106 C C . GLY B 1 31 ? 11.789 37.041 13.675 1.00 45.19 11 GLY B C 1
ATOM 2107 O O . GLY B 1 31 ? 12.604 37.992 13.739 1.00 43.89 11 GLY B O 1
ATOM 2108 N N . LEU B 1 32 ? 12.107 35.752 13.798 1.00 39.10 12 LEU B N 1
ATOM 2109 C CA . LEU B 1 32 ? 13.469 35.205 14.001 1.00 38.12 12 LEU B CA 1
ATOM 2110 C C . LEU B 1 32 ? 13.799 34.322 12.789 1.00 36.09 12 LEU B C 1
ATOM 2111 O O . LEU B 1 32 ? 12.999 33.409 12.490 1.00 40.98 12 LEU B O 1
ATOM 2116 N N . ILE B 1 33 ? 14.923 34.568 12.119 1.00 34.61 13 ILE B N 1
ATOM 2117 C CA . ILE B 1 33 ? 15.400 33.768 10.955 1.00 38.90 13 ILE B CA 1
ATOM 2118 C C . ILE B 1 33 ? 16.727 33.058 11.278 1.00 43.29 13 ILE B C 1
ATOM 2119 O O . ILE B 1 33 ? 17.758 33.749 11.515 1.00 38.03 13 ILE B O 1
ATOM 2124 N N . PHE B 1 34 ? 16.716 31.719 11.219 1.00 33.87 14 PHE B N 1
ATOM 2125 C CA . PHE B 1 34 ? 17.912 30.848 11.304 1.00 32.96 14 PHE B CA 1
ATOM 2126 C C . PHE B 1 34 ? 18.481 30.635 9.899 1.00 33.00 14 PHE B C 1
ATOM 2127 O O . PHE B 1 34 ? 17.724 30.664 8.928 1.00 36.31 14 PHE B O 1
ATOM 2135 N N . GLY B 1 35 ? 19.789 30.419 9.790 1.00 35.02 15 GLY B N 1
ATOM 2136 C CA . GLY B 1 35 ? 20.422 29.751 8.640 1.00 35.37 15 GLY B CA 1
ATOM 2137 C C . GLY B 1 35 ? 20.753 30.677 7.483 1.00 37.17 15 GLY B C 1
ATOM 2138 O O . GLY B 1 35 ? 21.041 30.150 6.386 1.00 38.99 15 GLY B O 1
ATOM 2139 N N . ALA B 1 36 ? 20.808 31.993 7.714 1.00 42.25 16 ALA B N 1
ATOM 2140 C CA . ALA B 1 36 ? 21.376 32.967 6.745 1.00 43.90 16 ALA B CA 1
ATOM 2141 C C . ALA B 1 36 ? 22.904 32.859 6.760 1.00 42.87 16 ALA B C 1
ATOM 2142 O O . ALA B 1 36 ? 23.507 33.280 7.751 1.00 49.75 16 ALA B O 1
ATOM 2144 N N . LEU B 1 37 ? 23.505 32.265 5.731 1.00 44.74 17 LEU B N 1
ATOM 2145 C CA . LEU B 1 37 ? 24.981 32.142 5.620 1.00 49.72 17 LEU B CA 1
ATOM 2146 C C . LEU B 1 37 ? 25.530 33.220 4.681 1.00 52.77 17 LEU B C 1
ATOM 2147 O O . LEU B 1 37 ? 26.422 33.977 5.112 1.00 48.26 17 LEU B O 1
ATOM 2152 N N . ASN B 1 38 ? 25.042 33.253 3.437 1.00 54.22 18 ASN B N 1
ATOM 2153 C CA . ASN B 1 38 ? 25.545 34.141 2.354 1.00 52.30 18 ASN B CA 1
ATOM 2154 C C . ASN B 1 38 ? 24.354 34.651 1.535 1.00 47.61 18 ASN B C 1
ATOM 2155 O O . ASN B 1 38 ? 23.207 34.324 1.889 1.00 48.15 18 ASN B O 1
ATOM 2160 N N . GLU B 1 39 ? 24.624 35.466 0.512 1.00 51.96 19 GLU B N 1
ATOM 2161 C CA . GLU B 1 39 ? 23.593 36.170 -0.306 1.00 57.34 19 GLU B CA 1
ATOM 2162 C C . GLU B 1 39 ? 22.742 35.135 -1.062 1.00 51.94 19 GLU B C 1
ATOM 2163 O O . GLU B 1 39 ? 21.540 35.405 -1.276 1.00 45.85 19 GLU B O 1
ATOM 2169 N N . GLN B 1 40 ? 23.331 33.987 -1.412 1.00 51.53 20 GLN B N 1
ATOM 2170 C CA . GLN B 1 40 ? 22.697 32.907 -2.219 1.00 54.10 20 GLN B CA 1
ATOM 2171 C C . GLN B 1 40 ? 21.710 32.097 -1.362 1.00 54.10 20 GLN B C 1
ATOM 2172 O O . GLN B 1 40 ? 20.821 31.439 -1.947 1.00 50.68 20 GLN B O 1
ATOM 2178 N N . SER B 1 41 ? 21.848 32.132 -0.031 1.00 48.99 21 SER B N 1
ATOM 2179 C CA . SER B 1 41 ? 21.070 31.286 0.913 1.00 48.51 21 SER B CA 1
ATOM 2180 C C . SER B 1 41 ? 19.611 31.763 0.970 1.00 45.70 21 SER B C 1
ATOM 2181 O O . SER B 1 41 ? 19.390 32.979 0.957 1.00 44.41 21 SER B O 1
ATOM 2184 N N . ILE B 1 42 ? 18.659 30.823 1.046 1.00 43.46 22 ILE B N 1
ATOM 2185 C CA . ILE B 1 42 ? 17.185 31.076 1.065 1.00 40.18 22 ILE B CA 1
ATOM 2186 C C . ILE B 1 42 ? 16.795 31.943 2.266 1.00 35.10 22 ILE B C 1
ATOM 2187 O O . ILE B 1 42 ? 15.911 32.774 2.095 1.00 36.01 22 ILE B O 1
ATOM 2192 N N . ALA B 1 43 ? 17.341 31.696 3.462 1.00 38.39 23 ALA B N 1
ATOM 2193 C CA . ALA B 1 43 ? 17.004 32.439 4.705 1.00 40.05 23 ALA B CA 1
ATOM 2194 C C . ALA B 1 43 ? 17.501 33.897 4.617 1.00 37.63 23 ALA B C 1
ATOM 2195 O O . ALA B 1 43 ? 16.838 34.776 5.227 1.00 35.54 23 ALA B O 1
ATOM 2197 N N . TRP B 1 44 ? 18.614 34.120 3.905 1.00 43.62 24 TRP B N 1
ATOM 2198 C CA . TRP B 1 44 ? 19.167 35.460 3.556 1.00 46.20 24 TRP B CA 1
ATOM 2199 C C . TRP B 1 44 ? 18.110 36.223 2.745 1.00 45.27 24 TRP B C 1
ATOM 2200 O O . TRP B 1 44 ? 17.743 37.344 3.146 1.00 47.47 24 TRP B O 1
ATOM 2211 N N . LYS B 1 45 ? 17.564 35.592 1.701 1.00 43.56 25 LYS B N 1
ATOM 2212 C CA . LYS B 1 45 ? 16.557 36.222 0.801 1.00 45.28 25 LYS B CA 1
ATOM 2213 C C . LYS B 1 45 ? 15.247 36.422 1.575 1.00 43.18 25 LYS B C 1
ATOM 2214 O O . LYS B 1 45 ? 14.631 37.477 1.417 1.00 41.59 25 LYS B O 1
ATOM 2220 N N . VAL B 1 46 ? 14.839 35.485 2.440 1.00 44.98 26 VAL B N 1
ATOM 2221 C CA . VAL B 1 46 ? 13.608 35.661 3.272 1.00 39.71 26 VAL B CA 1
ATOM 2222 C C . VAL B 1 46 ? 13.778 36.895 4.157 1.00 43.87 26 VAL B C 1
ATOM 2223 O O . VAL B 1 46 ? 12.765 37.574 4.399 1.00 41.05 26 VAL B O 1
ATOM 2227 N N . ALA B 1 47 ? 14.986 37.087 4.699 1.00 42.64 27 ALA B N 1
ATOM 2228 C CA . ALA B 1 47 ? 15.328 38.189 5.629 1.00 41.87 27 ALA B CA 1
ATOM 2229 C C . ALA B 1 47 ? 15.112 39.533 4.920 1.00 38.90 27 ALA B C 1
ATOM 2230 O O . ALA B 1 47 ? 14.250 40.323 5.385 1.00 36.14 27 ALA B O 1
ATOM 2232 N N . GLU B 1 48 ? 15.855 39.758 3.832 1.00 45.23 28 GLU B N 1
ATOM 2233 C CA . GLU B 1 48 ? 15.888 41.062 3.113 1.00 52.07 28 GLU B CA 1
ATOM 2234 C C . GLU B 1 48 ? 14.515 41.324 2.477 1.00 54.73 28 GLU B C 1
ATOM 2235 O O . GLU B 1 48 ? 14.129 42.503 2.378 1.00 58.24 28 GLU B O 1
ATOM 2241 N N . ARG B 1 49 ? 13.777 40.263 2.129 1.00 57.53 29 ARG B N 1
ATOM 2242 C CA . ARG B 1 49 ? 12.459 40.351 1.451 1.00 52.62 29 ARG B CA 1
ATOM 2243 C C . ARG B 1 49 ? 11.361 40.569 2.497 1.00 44.40 29 ARG B C 1
ATOM 2244 O O . ARG B 1 49 ? 10.362 41.222 2.175 1.00 45.48 29 ARG B O 1
ATOM 2252 N N . ALA B 1 50 ? 11.533 40.056 3.717 1.00 45.51 30 ALA B N 1
ATOM 2253 C CA . ALA B 1 50 ? 10.546 40.178 4.821 1.00 44.36 30 ALA B CA 1
ATOM 2254 C C . ALA B 1 50 ? 10.519 41.620 5.349 1.00 48.29 30 ALA B C 1
ATOM 2255 O O . ALA B 1 50 ? 9.416 42.131 5.630 1.00 50.79 30 ALA B O 1
ATOM 2257 N N . VAL B 1 51 ? 11.693 42.238 5.509 1.00 51.80 31 VAL B N 1
ATOM 2258 C CA . VAL B 1 51 ? 11.823 43.672 5.914 1.00 54.31 31 VAL B CA 1
ATOM 2259 C C . VAL B 1 51 ? 11.196 44.529 4.809 1.00 47.10 31 VAL B C 1
ATOM 2260 O O . VAL B 1 51 ? 10.336 45.363 5.154 1.00 47.64 31 VAL B O 1
ATOM 2264 N N . GLU B 1 52 ? 11.528 44.244 3.543 1.00 49.80 32 GLU B N 1
ATOM 2265 C CA . GLU B 1 52 ? 10.948 44.909 2.340 1.00 52.87 32 GLU B CA 1
ATOM 2266 C C . GLU B 1 52 ? 9.423 44.982 2.472 1.00 52.59 32 GLU B C 1
ATOM 2267 O O . GLU B 1 52 ? 8.847 45.972 1.996 1.00 57.34 32 GLU B O 1
ATOM 2273 N N . GLU B 1 53 ? 8.809 43.969 3.092 1.00 55.83 33 GLU B N 1
ATOM 2274 C CA . GLU B 1 53 ? 7.339 43.847 3.285 1.00 50.55 33 GLU B CA 1
ATOM 2275 C C . GLU B 1 53 ? 6.911 44.438 4.628 1.00 41.58 33 GLU B C 1
ATOM 2276 O O . GLU B 1 53 ? 5.742 44.193 5.006 1.00 39.88 33 GLU B O 1
ATOM 2282 N N . GLY B 1 54 ? 7.814 45.163 5.304 1.00 47.07 34 GLY B N 1
ATOM 2283 C CA . GLY B 1 54 ? 7.537 45.969 6.509 1.00 49.45 34 GLY B CA 1
ATOM 2284 C C . GLY B 1 54 ? 7.640 45.169 7.799 1.00 52.75 34 GLY B C 1
ATOM 2285 O O . GLY B 1 54 ? 6.892 45.488 8.742 1.00 48.04 34 GLY B O 1
ATOM 2286 N N . ALA B 1 55 ? 8.497 44.139 7.839 1.00 54.48 35 ALA B N 1
ATOM 2287 C CA . ALA B 1 55 ? 8.742 43.303 9.041 1.00 53.23 35 ALA B CA 1
ATOM 2288 C C . ALA B 1 55 ? 10.015 43.780 9.746 1.00 45.05 35 ALA B C 1
ATOM 2289 O O . ALA B 1 55 ? 10.950 44.184 9.028 1.00 47.24 35 ALA B O 1
ATOM 2291 N N . GLU B 1 56 ? 10.044 43.690 11.082 1.00 50.52 36 GLU B N 1
ATOM 2292 C CA . GLU B 1 56 ? 11.281 43.686 11.916 1.00 52.84 36 GLU B CA 1
ATOM 2293 C C . GLU B 1 56 ? 11.737 42.236 12.139 1.00 48.97 36 GLU B C 1
ATOM 2294 O O . GLU B 1 56 ? 10.879 41.402 12.457 1.00 50.27 36 GLU B O 1
ATOM 2300 N N . ILE B 1 57 ? 13.031 41.940 11.978 1.00 51.15 37 ILE B N 1
ATOM 2301 C CA . ILE B 1 57 ? 13.586 40.562 12.154 1.00 48.08 37 ILE B CA 1
ATOM 2302 C C . ILE B 1 57 ? 14.813 40.583 13.076 1.00 48.95 37 ILE B C 1
ATOM 2303 O O . ILE B 1 57 ? 15.471 41.631 13.166 1.00 46.07 37 ILE B O 1
ATOM 2308 N N . VAL B 1 58 ? 15.101 39.445 13.720 1.00 48.08 38 VAL B N 1
ATOM 2309 C CA . VAL B 1 58 ? 16.401 39.120 14.381 1.00 41.36 38 VAL B CA 1
ATOM 2310 C C . VAL B 1 58 ? 17.052 37.958 13.616 1.00 45.51 38 VAL B C 1
ATOM 2311 O O . VAL B 1 58 ? 16.315 37.057 13.157 1.00 46.60 38 VAL B O 1
ATOM 2315 N N . LEU B 1 59 ? 18.376 37.987 13.448 1.00 39.18 39 LEU B N 1
ATOM 2316 C CA . LEU B 1 59 ? 19.137 36.937 12.719 1.00 44.12 39 LEU B CA 1
ATOM 2317 C C . LEU B 1 59 ? 19.936 36.098 13.721 1.00 45.13 39 LEU B C 1
ATOM 2318 O O . LEU B 1 59 ? 20.411 36.671 14.722 1.00 42.10 39 LEU B O 1
ATOM 2323 N N . THR B 1 60 ? 20.111 34.803 13.433 1.00 39.49 40 THR B N 1
ATOM 2324 C CA . THR B 1 60 ? 20.952 33.884 14.237 1.00 37.51 40 THR B CA 1
ATOM 2325 C C . THR B 1 60 ? 21.734 32.962 13.295 1.00 42.77 40 THR B C 1
ATOM 2326 O O . THR B 1 60 ? 21.250 32.661 12.188 1.00 44.26 40 THR B O 1
ATOM 2330 N N . ASN B 1 61 ? 22.943 32.580 13.713 1.00 40.14 41 ASN B N 1
ATOM 2331 C CA . ASN B 1 61 ? 23.718 31.452 13.140 1.00 40.70 41 ASN B CA 1
ATOM 2332 C C . ASN B 1 61 ? 24.793 31.074 14.166 1.00 37.96 41 ASN B C 1
ATOM 2333 O O . ASN B 1 61 ? 24.815 31.701 15.237 1.00 37.26 41 ASN B O 1
ATOM 2338 N N . THR B 1 62 ? 25.607 30.062 13.868 1.00 40.39 42 THR B N 1
ATOM 2339 C CA . THR B 1 62 ? 26.744 29.614 14.716 1.00 41.96 42 THR B CA 1
ATOM 2340 C C . THR B 1 62 ? 27.827 30.695 14.666 1.00 48.04 42 THR B C 1
ATOM 2341 O O . THR B 1 62 ? 27.917 31.379 13.629 1.00 46.59 42 THR B O 1
ATOM 2345 N N . ALA B 1 63 ? 28.627 30.824 15.731 1.00 54.11 43 ALA B N 1
ATOM 2346 C CA . ALA B 1 63 ? 29.751 31.787 15.832 1.00 53.91 43 ALA B CA 1
ATOM 2347 C C . ALA B 1 63 ? 30.670 31.627 14.614 1.00 53.01 43 ALA B C 1
ATOM 2348 O O . ALA B 1 63 ? 31.004 32.643 13.978 1.00 54.54 43 ALA B O 1
ATOM 2350 N N . VAL B 1 64 ? 31.020 30.387 14.264 1.00 52.76 44 VAL B N 1
ATOM 2351 C CA . VAL B 1 64 ? 31.927 30.067 13.123 1.00 59.55 44 VAL B CA 1
ATOM 2352 C C . VAL B 1 64 ? 31.279 30.540 11.810 1.00 64.82 44 VAL B C 1
ATOM 2353 O O . VAL B 1 64 ? 32.023 30.822 10.857 1.00 64.90 44 VAL B O 1
ATOM 2357 N N . SER B 1 65 ? 29.948 30.645 11.753 1.00 70.91 45 SER B N 1
ATOM 2358 C CA . SER B 1 65 ? 29.200 31.202 10.592 1.00 74.21 45 SER B CA 1
ATOM 2359 C C . SER B 1 65 ? 29.242 32.731 10.648 1.00 73.48 45 SER B C 1
ATOM 2360 O O . SER B 1 65 ? 29.499 33.354 9.604 1.00 90.32 45 SER B O 1
ATOM 2363 N N . ILE B 1 66 ? 28.989 33.302 11.826 1.00 68.67 46 ILE B N 1
ATOM 2364 C CA . ILE B 1 66 ? 28.975 34.775 12.050 1.00 70.37 46 ILE B CA 1
ATOM 2365 C C . ILE B 1 66 ? 30.404 35.300 11.883 1.00 82.49 46 ILE B C 1
ATOM 2366 O O . ILE B 1 66 ? 30.610 36.147 10.998 1.00 85.34 46 ILE B O 1
ATOM 2371 N N . ARG B 1 67 ? 31.342 34.785 12.687 1.00 93.48 47 ARG B N 1
ATOM 2372 C CA . ARG B 1 67 ? 32.730 35.306 12.837 1.00 97.34 47 ARG B CA 1
ATOM 2373 C C . ARG B 1 67 ? 33.346 35.581 11.461 1.00 102.36 47 ARG B C 1
ATOM 2374 O O . ARG B 1 67 ? 34.051 36.604 11.332 1.00 104.97 47 ARG B O 1
ATOM 2382 N N . MET B 1 68 ? 33.087 34.712 10.477 1.00 100.35 48 MET B N 1
ATOM 2383 C CA . MET B 1 68 ? 33.555 34.884 9.073 1.00 103.54 48 MET B CA 1
ATOM 2384 C C . MET B 1 68 ? 33.228 36.306 8.600 1.00 109.20 48 MET B C 1
ATOM 2385 O O . MET B 1 68 ? 34.019 36.869 7.814 1.00 111.95 48 MET B O 1
ATOM 2390 N N . GLY B 1 69 ? 32.102 36.855 9.068 1.00 109.33 49 GLY B N 1
ATOM 2391 C CA . GLY B 1 69 ? 31.702 38.263 8.887 1.00 104.29 49 GLY B CA 1
ATOM 2392 C C . GLY B 1 69 ? 30.628 38.420 7.824 1.00 103.74 49 GLY B C 1
ATOM 2393 O O . GLY B 1 69 ? 30.328 39.580 7.474 1.00 121.89 49 GLY B O 1
ATOM 2394 N N . THR B 1 70 ? 30.043 37.308 7.358 1.00 87.19 50 THR B N 1
ATOM 2395 C CA . THR B 1 70 ? 29.188 37.226 6.140 1.00 71.61 50 THR B CA 1
ATOM 2396 C C . THR B 1 70 ? 27.781 37.751 6.448 1.00 57.06 50 THR B C 1
ATOM 2397 O O . THR B 1 70 ? 27.328 38.685 5.762 1.00 50.15 50 THR B O 1
ATOM 2401 N N . ILE B 1 71 ? 27.130 37.156 7.447 1.00 56.48 51 ILE B N 1
ATOM 2402 C CA . ILE B 1 71 ? 25.739 37.473 7.889 1.00 51.41 51 ILE B CA 1
ATOM 2403 C C . ILE B 1 71 ? 25.665 38.911 8.427 1.00 50.05 51 ILE B C 1
ATOM 2404 O O . ILE B 1 71 ? 24.594 39.520 8.316 1.00 46.50 51 ILE B O 1
ATOM 2409 N N . GLY B 1 72 ? 26.730 39.418 9.059 1.00 55.70 52 GLY B N 1
ATOM 2410 C CA . GLY B 1 72 ? 26.742 40.773 9.649 1.00 56.91 52 GLY B CA 1
ATOM 2411 C C . GLY B 1 72 ? 26.305 41.816 8.630 1.00 58.74 52 GLY B C 1
ATOM 2412 O O . GLY B 1 72 ? 25.489 42.699 8.984 1.00 51.45 52 GLY B O 1
ATOM 2413 N N . ARG B 1 73 ? 26.789 41.658 7.392 1.00 59.44 53 ARG B N 1
ATOM 2414 C CA . ARG B 1 73 ? 26.455 42.485 6.202 1.00 60.12 53 ARG B CA 1
ATOM 2415 C C . ARG B 1 73 ? 24.938 42.506 5.973 1.00 62.40 53 ARG B C 1
ATOM 2416 O O . ARG B 1 73 ? 24.416 43.569 5.592 1.00 53.35 53 ARG B O 1
ATOM 2424 N N . LEU B 1 74 ? 24.259 41.366 6.161 1.00 63.57 54 LEU B N 1
ATOM 2425 C CA . LEU B 1 74 ? 22.782 41.239 6.004 1.00 57.02 54 LEU B CA 1
ATOM 2426 C C . LEU B 1 74 ? 22.098 41.926 7.188 1.00 46.98 54 LEU B C 1
ATOM 2427 O O . LEU B 1 74 ? 21.034 42.524 6.991 1.00 46.89 54 LEU B O 1
ATOM 2432 N N . ALA B 1 75 ? 22.686 41.830 8.380 1.00 46.30 55 ALA B N 1
ATOM 2433 C CA . ALA B 1 75 ? 22.150 42.430 9.624 1.00 53.12 55 ALA B CA 1
ATOM 2434 C C . ALA B 1 75 ? 22.497 43.924 9.701 1.00 56.97 55 ALA B C 1
ATOM 2435 O O . ALA B 1 75 ? 22.126 44.566 10.697 1.00 59.45 55 ALA B O 1
ATOM 2437 N N . GLU B 1 76 ? 23.215 44.452 8.706 1.00 62.56 56 GLU B N 1
ATOM 2438 C CA . GLU B 1 76 ? 23.348 45.911 8.454 1.00 71.60 56 GLU B CA 1
ATOM 2439 C C . GLU B 1 76 ? 22.119 46.338 7.643 1.00 69.41 56 GLU B C 1
ATOM 2440 O O . GLU B 1 76 ? 21.345 47.205 8.124 1.00 64.12 56 GLU B O 1
ATOM 2446 N N . LYS B 1 77 ? 21.914 45.663 6.505 1.00 67.66 57 LYS B N 1
ATOM 2447 C CA . LYS B 1 77 ? 20.841 45.941 5.512 1.00 64.61 57 LYS B CA 1
ATOM 2448 C C . LYS B 1 77 ? 19.477 45.932 6.211 1.00 58.31 57 LYS B C 1
ATOM 2449 O O . LYS B 1 77 ? 18.664 46.840 5.955 1.00 51.21 57 LYS B O 1
ATOM 2455 N N . CYS B 1 78 ? 19.233 44.944 7.072 1.00 54.30 58 CYS B N 1
ATOM 2456 C CA . CYS B 1 78 ? 17.912 44.706 7.706 1.00 55.81 58 CYS B CA 1
ATOM 2457 C C . CYS B 1 78 ? 17.838 45.459 9.037 1.00 54.66 58 CYS B C 1
ATOM 2458 O O . CYS B 1 78 ? 16.892 45.185 9.812 1.00 50.27 58 CYS B O 1
ATOM 2461 N N . ASN B 1 79 ? 18.764 46.404 9.255 1.00 62.85 59 ASN B N 1
ATOM 2462 C CA . ASN B 1 79 ? 19.149 46.926 10.596 1.00 64.95 59 ASN B CA 1
ATOM 2463 C C . ASN B 1 79 ? 19.284 45.670 11.472 1.00 61.30 59 ASN B C 1
ATOM 2464 O O . ASN B 1 79 ? 19.804 44.675 10.943 1.00 58.93 59 ASN B O 1
ATOM 2469 N N . THR B 1 80 ? 18.885 45.724 12.749 1.00 58.67 60 THR B N 1
ATOM 2470 C CA . THR B 1 80 ? 18.727 44.551 13.658 1.00 59.51 60 THR B CA 1
ATOM 2471 C C . THR B 1 80 ? 20.097 43.901 13.912 1.00 58.55 60 THR B C 1
ATOM 2472 O O . THR B 1 80 ? 21.118 44.377 13.356 1.00 58.57 60 THR B O 1
ATOM 2476 N N . ILE B 1 81 ? 20.092 42.788 14.657 1.00 56.02 61 ILE B N 1
ATOM 2477 C CA . ILE B 1 81 ? 21.288 42.146 15.283 1.00 53.74 61 ILE B CA 1
ATOM 2478 C C . ILE B 1 81 ? 21.447 40.703 14.781 1.00 55.13 61 ILE B C 1
ATOM 2479 O O . ILE B 1 81 ? 20.442 40.114 14.352 1.00 53.26 61 ILE B O 1
ATOM 2484 N N . VAL B 1 82 ? 22.660 40.150 14.883 1.00 50.51 62 VAL B N 1
ATOM 2485 C CA . VAL B 1 82 ? 22.957 38.696 14.728 1.00 51.17 62 VAL B CA 1
ATOM 2486 C C . VAL B 1 82 ? 23.275 38.133 16.119 1.00 49.21 62 VAL B C 1
ATOM 2487 O O . VAL B 1 82 ? 24.304 38.525 16.701 1.00 49.14 62 VAL B O 1
ATOM 2491 N N . VAL B 1 83 ? 22.405 37.276 16.653 1.00 46.58 63 VAL B N 1
ATOM 2492 C CA . VAL B 1 83 ? 22.573 36.641 17.991 1.00 44.48 63 VAL B CA 1
ATOM 2493 C C . VAL B 1 83 ? 23.170 35.255 17.781 1.00 50.55 63 VAL B C 1
ATOM 2494 O O . VAL B 1 83 ? 22.541 34.413 17.144 1.00 46.38 63 VAL B O 1
ATOM 2498 N N . PRO B 1 84 ? 24.370 34.972 18.337 1.00 53.20 64 PRO B N 1
ATOM 2499 C CA . PRO B 1 84 ? 25.023 33.678 18.143 1.00 53.50 64 PRO B CA 1
ATOM 2500 C C . PRO B 1 84 ? 24.243 32.606 18.924 1.00 53.39 64 PRO B C 1
ATOM 2501 O O . PRO B 1 84 ? 23.720 32.914 20.000 1.00 46.72 64 PRO B O 1
ATOM 2505 N N . ALA B 1 85 ? 24.105 31.413 18.328 1.00 47.97 65 ALA B N 1
ATOM 2506 C CA . ALA B 1 85 ? 23.399 30.260 18.931 1.00 43.30 65 ALA B CA 1
ATOM 2507 C C . ALA B 1 85 ? 23.672 29.020 18.083 1.00 42.40 65 ALA B C 1
ATOM 2508 O O . ALA B 1 85 ? 23.554 29.096 16.844 1.00 40.63 65 ALA B O 1
ATOM 2510 N N . ASP B 1 86 ? 24.110 27.950 18.744 1.00 42.71 66 ASP B N 1
ATOM 2511 C CA . ASP B 1 86 ? 24.006 26.550 18.257 1.00 42.74 66 ASP B CA 1
ATOM 2512 C C . ASP B 1 86 ? 22.547 26.122 18.476 1.00 41.41 66 ASP B C 1
ATOM 2513 O O . ASP B 1 86 ? 22.125 25.971 19.644 1.00 38.28 66 ASP B O 1
ATOM 2518 N N . ALA B 1 87 ? 21.787 25.967 17.390 1.00 42.76 67 ALA B N 1
ATOM 2519 C CA . ALA B 1 87 ? 20.341 25.646 17.436 1.00 40.62 67 ALA B CA 1
ATOM 2520 C C . ALA B 1 87 ? 20.100 24.205 17.922 1.00 37.78 67 ALA B C 1
ATOM 2521 O O . ALA B 1 87 ? 18.923 23.840 18.085 1.00 36.12 67 ALA B O 1
ATOM 2523 N N . THR B 1 88 ? 21.147 23.413 18.188 1.00 36.74 68 THR B N 1
ATOM 2524 C CA . THR B 1 88 ? 21.034 22.071 18.835 1.00 33.96 68 THR B CA 1
ATOM 2525 C C . THR B 1 88 ? 21.172 22.213 20.353 1.00 33.37 68 THR B C 1
ATOM 2526 O O . THR B 1 88 ? 20.891 21.231 21.068 1.00 31.21 68 THR B O 1
ATOM 2530 N N . SER B 1 89 ? 21.547 23.402 20.834 1.00 32.84 69 SER B N 1
ATOM 2531 C CA . SER B 1 89 ? 21.745 23.671 22.282 1.00 33.03 69 SER B CA 1
ATOM 2532 C C . SER B 1 89 ? 20.535 24.408 22.857 1.00 30.97 69 SER B C 1
ATOM 2533 O O . SER B 1 89 ? 20.292 25.583 22.481 1.00 32.27 69 SER B O 1
ATOM 2536 N N . VAL B 1 90 ? 19.802 23.759 23.760 1.00 31.23 70 VAL B N 1
ATOM 2537 C CA . VAL B 1 90 ? 18.614 24.361 24.438 1.00 33.66 70 VAL B CA 1
ATOM 2538 C C . VAL B 1 90 ? 19.041 25.619 25.208 1.00 38.05 70 VAL B C 1
ATOM 2539 O O . VAL B 1 90 ? 18.255 26.584 25.221 1.00 36.09 70 VAL B O 1
ATOM 2543 N N . GLU B 1 91 ? 20.224 25.595 25.840 1.00 39.95 71 GLU B N 1
ATOM 2544 C CA . GLU B 1 91 ? 20.831 26.775 26.523 1.00 40.26 71 GLU B CA 1
ATOM 2545 C C . GLU B 1 91 ? 20.988 27.922 25.522 1.00 32.82 71 GLU B C 1
ATOM 2546 O O . GLU B 1 91 ? 20.444 28.996 25.797 1.00 37.19 71 GLU B O 1
ATOM 2552 N N . ASP B 1 92 ? 21.655 27.684 24.381 1.00 34.83 72 ASP B N 1
ATOM 2553 C CA . ASP B 1 92 ? 21.871 28.704 23.316 1.00 32.46 72 ASP B CA 1
ATOM 2554 C C . ASP B 1 92 ? 20.519 29.237 22.812 1.00 36.77 72 ASP B C 1
ATOM 2555 O O . ASP B 1 92 ? 20.442 30.438 22.467 1.00 35.55 72 ASP B O 1
ATOM 2560 N N . LEU B 1 93 ? 19.481 28.390 22.774 1.00 35.06 73 LEU B N 1
ATOM 2561 C CA . LEU B 1 93 ? 18.135 28.761 22.258 1.00 36.69 73 LEU B CA 1
ATOM 2562 C C . LEU B 1 93 ? 17.391 29.600 23.297 1.00 34.24 73 LEU B C 1
ATOM 2563 O O . LEU B 1 93 ? 16.721 30.567 22.908 1.00 33.82 73 LEU B O 1
ATOM 2568 N N . GLU B 1 94 ? 17.505 29.249 24.577 1.00 38.08 74 GLU B N 1
ATOM 2569 C CA . GLU B 1 94 ? 16.911 30.038 25.688 1.00 40.35 74 GLU B CA 1
ATOM 2570 C C . GLU B 1 94 ? 17.518 31.449 25.661 1.00 39.08 74 GLU B C 1
ATOM 2571 O O . GLU B 1 94 ? 16.752 32.404 25.815 1.00 39.36 74 GLU B O 1
ATOM 2577 N N . ASN B 1 95 ? 18.836 31.563 25.454 1.00 44.69 75 ASN B N 1
ATOM 2578 C CA . ASN B 1 95 ? 19.552 32.860 25.289 1.00 48.14 75 ASN B CA 1
ATOM 2579 C C . ASN B 1 95 ? 19.001 33.586 24.053 1.00 52.96 75 ASN B C 1
ATOM 2580 O O . ASN B 1 95 ? 18.574 34.766 24.185 1.00 50.52 75 ASN B O 1
ATOM 2585 N N . LEU B 1 96 ? 18.997 32.896 22.905 1.00 47.49 76 LEU B N 1
ATOM 2586 C CA . LEU B 1 96 ? 18.512 33.440 21.609 1.00 48.63 76 LEU B CA 1
ATOM 2587 C C . LEU B 1 96 ? 17.127 34.073 21.781 1.00 39.39 76 LEU B C 1
ATOM 2588 O O . LEU B 1 96 ? 16.964 35.230 21.345 1.00 38.61 76 LEU B O 1
ATOM 2593 N N . ILE B 1 97 ? 16.174 33.353 22.375 1.00 41.60 77 ILE B N 1
ATOM 2594 C CA . ILE B 1 97 ? 14.759 33.808 22.525 1.00 43.56 77 ILE B CA 1
ATOM 2595 C C . ILE B 1 97 ? 14.730 35.043 23.436 1.00 49.38 77 ILE B C 1
ATOM 2596 O O . ILE B 1 97 ? 14.015 36.011 23.096 1.00 47.00 77 ILE B O 1
ATOM 2601 N N . ASP B 1 98 ? 15.468 35.019 24.550 1.00 48.51 78 ASP B N 1
ATOM 2602 C CA . ASP B 1 98 ? 15.519 36.158 25.510 1.00 48.81 78 ASP B CA 1
ATOM 2603 C C . ASP B 1 98 ? 16.066 37.405 24.807 1.00 43.28 78 ASP B C 1
ATOM 2604 O O . ASP B 1 98 ? 15.413 38.452 24.880 1.00 50.68 78 ASP B O 1
ATOM 2609 N N . LYS B 1 99 ? 17.217 37.280 24.144 1.00 45.22 79 LYS B N 1
ATOM 2610 C CA . LYS B 1 99 ? 17.882 38.369 23.380 1.00 42.22 79 LYS B CA 1
ATOM 2611 C C . LYS B 1 99 ? 16.992 38.823 22.212 1.00 50.48 79 LYS B C 1
ATOM 2612 O O . LYS B 1 99 ? 16.984 40.033 21.907 1.00 55.44 79 LYS B O 1
ATOM 2618 N N . THR B 1 100 ? 16.289 37.897 21.552 1.00 48.94 80 THR B N 1
ATOM 2619 C CA . THR B 1 100 ? 15.343 38.202 20.443 1.00 44.88 80 THR B CA 1
ATOM 2620 C C . THR B 1 100 ? 14.170 39.019 20.997 1.00 36.76 80 THR B C 1
ATOM 2621 O O . THR B 1 100 ? 13.880 40.073 20.402 1.00 42.91 80 THR B O 1
ATOM 2625 N N . MET B 1 101 ? 13.538 38.560 22.082 1.00 36.03 81 MET B N 1
ATOM 2626 C CA . MET B 1 101 ? 12.373 39.224 22.720 1.00 40.22 81 MET B CA 1
ATOM 2627 C C . MET B 1 101 ? 12.795 40.570 23.329 1.00 55.26 81 MET B C 1
ATOM 2628 O O . MET B 1 101 ? 11.989 41.526 23.277 1.00 56.54 81 MET B O 1
ATOM 2633 N N . GLU B 1 102 ? 14.000 40.638 23.907 1.00 57.61 82 GLU B N 1
ATOM 2634 C CA . GLU B 1 102 ? 14.620 41.910 24.366 1.00 57.61 82 GLU B CA 1
ATOM 2635 C C . GLU B 1 102 ? 14.615 42.884 23.183 1.00 55.84 82 GLU B C 1
ATOM 2636 O O . GLU B 1 102 ? 13.935 43.923 23.292 1.00 63.73 82 GLU B O 1
ATOM 2642 N N . HIS B 1 103 ? 15.275 42.510 22.076 1.00 51.49 83 HIS B N 1
ATOM 2643 C CA . HIS B 1 103 ? 15.473 43.348 20.861 1.00 52.31 83 HIS B CA 1
ATOM 2644 C C . HIS B 1 103 ? 14.142 43.892 20.338 1.00 53.59 83 HIS B C 1
ATOM 2645 O O . HIS B 1 103 ? 14.140 45.050 19.894 1.00 62.39 83 HIS B O 1
ATOM 2652 N N . PHE B 1 104 ? 13.075 43.085 20.359 1.00 52.89 84 PHE B N 1
ATOM 2653 C CA . PHE B 1 104 ? 11.725 43.462 19.859 1.00 52.31 84 PHE B CA 1
ATOM 2654 C C . PHE B 1 104 ? 10.915 44.125 20.977 1.00 48.62 84 PHE B C 1
ATOM 2655 O O . PHE B 1 104 ? 9.863 44.700 20.674 1.00 45.98 84 PHE B O 1
ATOM 2663 N N . GLY B 1 105 ? 11.359 43.994 22.226 1.00 48.70 85 GLY B N 1
ATOM 2664 C CA . GLY B 1 105 ? 10.644 44.520 23.404 1.00 47.81 85 GLY B CA 1
ATOM 2665 C C . GLY B 1 105 ? 9.397 43.715 23.711 1.00 48.78 85 GLY B C 1
ATOM 2666 O O . GLY B 1 105 ? 8.433 44.301 24.231 1.00 42.94 85 GLY B O 1
ATOM 2667 N N . GLY B 1 106 ? 9.421 42.403 23.439 1.00 50.23 86 GLY B N 1
ATOM 2668 C CA . GLY B 1 106 ? 8.313 41.477 23.748 1.00 47.32 86 GLY B CA 1
ATOM 2669 C C . GLY B 1 106 ? 8.214 40.318 22.760 1.00 44.63 86 GLY B C 1
ATOM 2670 O O . GLY B 1 106 ? 9.232 39.962 22.132 1.00 45.71 86 GLY B O 1
ATOM 2671 N N . LYS B 1 107 ? 7.013 39.759 22.612 1.00 42.62 87 LYS B N 1
ATOM 2672 C CA . LYS B 1 107 ? 6.708 38.627 21.692 1.00 43.01 87 LYS B CA 1
ATOM 2673 C C . LYS B 1 107 ? 6.975 38.983 20.224 1.00 44.07 87 LYS B C 1
ATOM 2674 O O . LYS B 1 107 ? 6.981 40.176 19.878 1.00 43.59 87 LYS B O 1
ATOM 2680 N N . PHE B 1 108 ? 7.166 37.970 19.369 1.00 43.13 88 PHE B N 1
ATOM 2681 C CA . PHE B 1 108 ? 7.246 38.130 17.897 1.00 36.65 88 PHE B CA 1
ATOM 2682 C C . PHE B 1 108 ? 6.164 37.249 17.261 1.00 39.61 88 PHE B C 1
ATOM 2683 O O . PHE B 1 108 ? 5.311 36.684 17.994 1.00 40.55 88 PHE B O 1
ATOM 2691 N N . ASP B 1 109 ? 6.135 37.200 15.929 1.00 42.23 89 ASP B N 1
ATOM 2692 C CA . ASP B 1 109 ? 4.981 36.611 15.198 1.00 40.53 89 ASP B CA 1
ATOM 2693 C C . ASP B 1 109 ? 5.415 35.361 14.437 1.00 38.14 89 ASP B C 1
ATOM 2694 O O . ASP B 1 109 ? 4.623 34.414 14.441 1.00 42.78 89 ASP B O 1
ATOM 2699 N N . PHE B 1 110 ? 6.582 35.377 13.785 1.00 39.04 90 PHE B N 1
ATOM 2700 C CA . PHE B 1 110 ? 7.020 34.278 12.884 1.00 40.65 90 PHE B CA 1
ATOM 2701 C C . PHE B 1 110 ? 8.457 33.830 13.169 1.00 43.05 90 PHE B C 1
ATOM 2702 O O . PHE B 1 110 ? 9.224 34.555 13.842 1.00 37.49 90 PHE B O 1
ATOM 2710 N N . MET B 1 111 ? 8.818 32.665 12.614 1.00 38.19 91 MET B N 1
ATOM 2711 C CA . MET B 1 111 ? 10.157 32.040 12.759 1.00 33.50 91 MET B CA 1
ATOM 2712 C C . MET B 1 111 ? 10.445 31.188 11.518 1.00 34.05 91 MET B C 1
ATOM 2713 O O . MET B 1 111 ? 9.577 30.372 11.141 1.00 37.14 91 MET B O 1
ATOM 2718 N N . LEU B 1 112 ? 11.609 31.383 10.902 1.00 35.88 92 LEU B N 1
ATOM 2719 C CA . LEU B 1 112 ? 12.096 30.582 9.756 1.00 34.58 92 LEU B CA 1
ATOM 2720 C C . LEU B 1 112 ? 13.228 29.685 10.269 1.00 38.13 92 LEU B C 1
ATOM 2721 O O . LEU B 1 112 ? 14.288 30.234 10.658 1.00 30.95 92 LEU B O 1
ATOM 2726 N N . HIS B 1 113 ? 12.998 28.366 10.283 1.00 31.56 93 HIS B N 1
ATOM 2727 C CA . HIS B 1 113 ? 14.050 27.329 10.465 1.00 34.11 93 HIS B CA 1
ATOM 2728 C C . HIS B 1 113 ? 14.603 26.920 9.094 1.00 35.24 93 HIS B C 1
ATOM 2729 O O . HIS B 1 113 ? 13.842 26.372 8.299 1.00 36.99 93 HIS B O 1
ATOM 2736 N N . SER B 1 114 ? 15.884 27.168 8.813 1.00 33.72 94 SER B N 1
ATOM 2737 C CA . SER B 1 114 ? 16.574 26.768 7.557 1.00 33.17 94 SER B CA 1
ATOM 2738 C C . SER B 1 114 ? 17.977 26.261 7.906 1.00 35.25 94 SER B C 1
ATOM 2739 O O . SER B 1 114 ? 18.968 26.917 7.537 1.00 42.64 94 SER B O 1
ATOM 2742 N N . ILE B 1 115 ? 18.041 25.136 8.626 1.00 34.61 95 ILE B N 1
ATOM 2743 C CA . ILE B 1 115 ? 19.285 24.466 9.114 1.00 36.54 95 ILE B CA 1
ATOM 2744 C C . ILE B 1 115 ? 19.296 23.018 8.617 1.00 32.85 95 ILE B C 1
ATOM 2745 O O . ILE B 1 115 ? 18.230 22.402 8.582 1.00 35.84 95 ILE B O 1
ATOM 2750 N N . GLY B 1 116 ? 20.467 22.472 8.307 1.00 33.97 96 GLY B N 1
ATOM 2751 C CA . GLY B 1 116 ? 20.603 21.042 7.997 1.00 32.69 96 GLY B CA 1
ATOM 2752 C C . GLY B 1 116 ? 21.947 20.714 7.389 1.00 33.71 96 GLY B C 1
ATOM 2753 O O . GLY B 1 116 ? 22.329 21.343 6.399 1.00 39.13 96 GLY B O 1
ATOM 2754 N N . MET B 1 117 ? 22.640 19.744 7.972 1.00 28.94 97 MET B N 1
ATOM 2755 C CA . MET B 1 117 ? 23.803 19.077 7.355 1.00 30.19 97 MET B CA 1
ATOM 2756 C C . MET B 1 117 ? 23.940 17.683 7.976 1.00 24.93 97 MET B C 1
ATOM 2757 O O . MET B 1 117 ? 23.321 17.421 9.034 1.00 26.61 97 MET B O 1
ATOM 2762 N N . SER B 1 118 ? 24.694 16.827 7.307 1.00 25.26 98 SER B N 1
ATOM 2763 C CA . SER B 1 118 ? 24.993 15.432 7.699 1.00 24.85 98 SER B CA 1
ATOM 2764 C C . SER B 1 118 ? 26.507 15.234 7.690 1.00 25.51 98 SER B C 1
ATOM 2765 O O . SER B 1 118 ? 27.141 15.303 6.636 1.00 27.47 98 SER B O 1
ATOM 2768 N N . PRO B 1 119 ? 27.116 14.935 8.852 1.00 25.73 99 PRO B N 1
ATOM 2769 C CA . PRO B 1 119 ? 28.510 14.491 8.890 1.00 26.15 99 PRO B CA 1
ATOM 2770 C C . PRO B 1 119 ? 28.766 13.215 8.079 1.00 28.34 99 PRO B C 1
ATOM 2771 O O . PRO B 1 119 ? 29.889 13.018 7.628 1.00 28.84 99 PRO B O 1
ATOM 2775 N N . ASN B 1 120 ? 27.729 12.388 7.878 1.00 24.66 100 ASN B N 1
ATOM 2776 C CA . ASN B 1 120 ? 27.825 11.139 7.091 1.00 27.21 100 ASN B CA 1
ATOM 2777 C C . ASN B 1 120 ? 28.097 11.542 5.634 1.00 25.58 100 ASN B C 1
ATOM 2778 O O . ASN B 1 120 ? 28.974 10.924 4.991 1.00 27.26 100 ASN B O 1
ATOM 2783 N N . VAL B 1 121 ? 27.332 12.512 5.140 1.00 26.29 101 VAL B N 1
ATOM 2784 C CA . VAL B 1 121 ? 27.481 13.045 3.759 1.00 27.44 101 VAL B CA 1
ATOM 2785 C C . VAL B 1 121 ? 28.884 13.650 3.633 1.00 29.88 101 VAL B C 1
ATOM 2786 O O . VAL B 1 121 ? 29.574 13.316 2.646 1.00 29.59 101 VAL B O 1
ATOM 2790 N N . ARG B 1 122 ? 29.264 14.511 4.581 1.00 31.19 102 ARG B N 1
ATOM 2791 C CA . ARG B 1 122 ? 30.543 15.276 4.519 1.00 32.91 102 ARG B CA 1
ATOM 2792 C C . ARG B 1 122 ? 31.750 14.341 4.602 1.00 34.49 102 ARG B C 1
ATOM 2793 O O . ARG B 1 122 ? 32.744 14.616 3.907 1.00 34.76 102 ARG B O 1
ATOM 2801 N N . LYS B 1 123 ? 31.674 13.275 5.392 1.00 29.82 103 LYS B N 1
ATOM 2802 C CA . LYS B 1 123 ? 32.791 12.309 5.562 1.00 36.14 103 LYS B CA 1
ATOM 2803 C C . LYS B 1 123 ? 32.731 11.218 4.488 1.00 35.44 103 LYS B C 1
ATOM 2804 O O . LYS B 1 123 ? 33.654 10.355 4.466 1.00 39.76 103 LYS B O 1
ATOM 2810 N N . GLY B 1 124 ? 31.727 11.263 3.605 1.00 30.39 104 GLY B N 1
ATOM 2811 C CA . GLY B 1 124 ? 31.629 10.395 2.422 1.00 30.70 104 GLY B CA 1
ATOM 2812 C C . GLY B 1 124 ? 31.314 8.962 2.800 1.00 30.32 104 GLY B C 1
ATOM 2813 O O . GLY B 1 124 ? 31.849 8.037 2.145 1.00 31.98 104 GLY B O 1
ATOM 2814 N N . ARG B 1 125 ? 30.503 8.777 3.849 1.00 27.15 105 ARG B N 1
ATOM 2815 C CA . ARG B 1 125 ? 29.942 7.456 4.215 1.00 29.50 105 ARG B CA 1
ATOM 2816 C C . ARG B 1 125 ? 28.639 7.262 3.427 1.00 25.66 105 ARG B C 1
ATOM 2817 O O . ARG B 1 125 ? 27.867 8.222 3.317 1.00 31.38 105 ARG B O 1
ATOM 2825 N N . THR B 1 126 ? 28.414 6.047 2.945 1.00 26.86 106 THR B N 1
ATOM 2826 C CA . THR B 1 126 ? 27.182 5.675 2.212 1.00 25.36 106 THR B CA 1
ATOM 2827 C C . THR B 1 126 ? 26.105 5.326 3.244 1.00 25.00 106 THR B C 1
ATOM 2828 O O . THR B 1 126 ? 26.426 5.127 4.425 1.00 21.37 106 THR B O 1
ATOM 2832 N N . TYR B 1 127 ? 24.855 5.257 2.796 1.00 21.94 107 TYR B N 1
ATOM 2833 C CA . TYR B 1 127 ? 23.698 5.110 3.713 1.00 17.86 107 TYR B CA 1
ATOM 2834 C C . TYR B 1 127 ? 23.780 3.746 4.403 1.00 19.58 107 TYR B C 1
ATOM 2835 O O . TYR B 1 127 ? 23.226 3.617 5.509 1.00 21.00 107 TYR B O 1
ATOM 2844 N N . ASP B 1 128 ? 24.424 2.754 3.787 1.00 18.92 108 ASP B N 1
ATOM 2845 C CA . ASP B 1 128 ? 24.593 1.377 4.314 1.00 21.55 108 ASP B CA 1
ATOM 2846 C C . ASP B 1 128 ? 25.933 1.287 5.069 1.00 18.68 108 ASP B C 1
ATOM 2847 O O . ASP B 1 128 ? 26.365 0.174 5.335 1.00 21.60 108 ASP B O 1
ATOM 2852 N N . ASP B 1 129 ? 26.510 2.424 5.427 1.00 18.93 109 ASP B N 1
ATOM 2853 C CA . ASP B 1 129 ? 27.781 2.498 6.204 1.00 19.69 109 ASP B CA 1
ATOM 2854 C C . ASP B 1 129 ? 27.750 3.771 7.046 1.00 21.07 109 ASP B C 1
ATOM 2855 O O . ASP B 1 129 ? 28.748 4.528 7.102 1.00 20.32 109 ASP B O 1
ATOM 2860 N N . LEU B 1 130 ? 26.635 4.018 7.735 1.00 22.28 110 LEU B N 1
ATOM 2861 C CA . LEU B 1 130 ? 26.468 5.229 8.569 1.00 21.95 110 LEU B CA 1
ATOM 2862 C C . LEU B 1 130 ? 27.361 5.077 9.806 1.00 19.52 110 LEU B C 1
ATOM 2863 O O . LEU B 1 130 ? 27.516 3.933 10.312 1.00 19.97 110 LEU B O 1
ATOM 2868 N N . ASP B 1 131 ? 27.826 6.212 10.296 1.00 19.86 111 ASP B N 1
ATOM 2869 C CA . ASP B 1 131 ? 28.327 6.372 11.680 1.00 22.15 111 ASP B CA 1
ATOM 2870 C C . ASP B 1 131 ? 27.125 6.907 12.464 1.00 21.92 111 ASP B C 1
ATOM 2871 O O . ASP B 1 131 ? 26.528 7.908 12.038 1.00 24.06 111 ASP B O 1
ATOM 2876 N N . TYR B 1 132 ? 26.774 6.242 13.557 1.00 22.43 112 TYR B N 1
ATOM 2877 C CA . TYR B 1 132 ? 25.529 6.524 14.308 1.00 22.95 112 TYR B CA 1
ATOM 2878 C C . TYR B 1 132 ? 25.676 7.732 15.228 1.00 23.85 112 TYR B C 1
ATOM 2879 O O . TYR B 1 132 ? 24.634 8.295 15.586 1.00 25.77 112 TYR B O 1
ATOM 2888 N N . ASP B 1 133 ? 26.903 8.147 15.598 1.00 24.07 113 ASP B N 1
ATOM 2889 C CA . ASP B 1 133 ? 27.103 9.478 16.243 1.00 22.77 113 ASP B CA 1
ATOM 2890 C C . ASP B 1 133 ? 26.845 10.569 15.202 1.00 23.10 113 ASP B C 1
ATOM 2891 O O . ASP B 1 133 ? 26.200 11.567 15.528 1.00 25.29 113 ASP B O 1
ATOM 2896 N N . TYR B 1 134 ? 27.363 10.393 13.983 1.00 24.13 114 TYR B N 1
ATOM 2897 C CA . TYR B 1 134 ? 27.145 11.326 12.847 1.00 25.05 114 TYR B CA 1
ATOM 2898 C C . TYR B 1 134 ? 25.630 11.428 12.573 1.00 20.38 114 TYR B C 1
ATOM 2899 O O . TYR B 1 134 ? 25.152 12.536 12.422 1.00 22.67 114 TYR B O 1
ATOM 2908 N N . LEU B 1 135 ? 24.919 10.299 12.543 1.00 22.96 115 LEU B N 1
ATOM 2909 C CA . LEU B 1 135 ? 23.440 10.285 12.313 1.00 21.10 115 LEU B CA 1
ATOM 2910 C C . LEU B 1 135 ? 22.730 11.089 13.412 1.00 22.26 115 LEU B C 1
ATOM 2911 O O . LEU B 1 135 ? 21.839 11.910 13.115 1.00 23.07 115 LEU B O 1
ATOM 2916 N N . SER B 1 136 ? 23.112 10.909 14.674 1.00 23.00 116 SER B N 1
ATOM 2917 C CA . SER B 1 136 ? 22.482 11.662 15.787 1.00 24.72 116 SER B CA 1
ATOM 2918 C C . SER B 1 136 ? 22.642 13.153 15.511 1.00 23.32 116 SER B C 1
ATOM 2919 O O . SER B 1 136 ? 21.696 13.900 15.760 1.00 21.24 116 SER B O 1
ATOM 2922 N N . LYS B 1 137 ? 23.829 13.560 15.050 1.00 22.53 117 LYS B N 1
ATOM 2923 C CA . LYS B 1 137 ? 24.130 14.969 14.698 1.00 25.41 117 LYS B CA 1
ATOM 2924 C C . LYS B 1 137 ? 23.231 15.418 13.530 1.00 21.57 117 LYS B C 1
ATOM 2925 O O . LYS B 1 137 ? 22.628 16.501 13.630 1.00 24.07 117 LYS B O 1
ATOM 2931 N N . THR B 1 138 ? 23.162 14.618 12.471 1.00 23.15 118 THR B N 1
ATOM 2932 C CA . THR B 1 138 ? 22.305 14.900 11.278 1.00 22.00 118 THR B CA 1
ATOM 2933 C C . THR B 1 138 ? 20.873 15.176 11.741 1.00 23.49 118 THR B C 1
ATOM 2934 O O . THR B 1 138 ? 20.279 16.249 11.375 1.00 24.18 118 THR B O 1
ATOM 2938 N N . LEU B 1 139 ? 20.337 14.266 12.552 1.00 22.93 119 LEU B N 1
ATOM 2939 C CA . LEU B 1 139 ? 18.927 14.389 13.024 1.00 22.32 119 LEU B CA 1
ATOM 2940 C C . LEU B 1 139 ? 18.788 15.612 13.942 1.00 24.16 119 LEU B C 1
ATOM 2941 O O . LEU B 1 139 ? 17.756 16.303 13.923 1.00 23.55 119 LEU B O 1
ATOM 2946 N N . ASP B 1 140 ? 19.795 15.860 14.780 1.00 23.19 120 ASP B N 1
ATOM 2947 C CA . ASP B 1 140 ? 19.749 16.958 15.780 1.00 23.04 120 ASP B CA 1
ATOM 2948 C C . ASP B 1 140 ? 19.793 18.307 15.051 1.00 20.73 120 ASP B C 1
ATOM 2949 O O . ASP B 1 140 ? 18.923 19.150 15.315 1.00 21.80 120 ASP B O 1
ATOM 2954 N N . ILE B 1 141 ? 20.767 18.504 14.162 1.00 22.12 121 ILE B N 1
ATOM 2955 C CA . ILE B 1 141 ? 20.970 19.785 13.418 1.00 25.15 121 ILE B CA 1
ATOM 2956 C C . ILE B 1 141 ? 19.765 20.020 12.489 1.00 26.30 121 ILE B C 1
ATOM 2957 O O . ILE B 1 141 ? 19.231 21.146 12.474 1.00 27.91 121 ILE B O 1
ATOM 2962 N N . SER B 1 142 ? 19.306 18.971 11.802 1.00 27.73 122 SER B N 1
ATOM 2963 C CA . SER B 1 142 ? 18.405 19.101 10.624 1.00 24.81 122 SER B CA 1
ATOM 2964 C C . SER B 1 142 ? 16.926 19.014 11.038 1.00 29.23 122 SER B C 1
ATOM 2965 O O . SER B 1 142 ? 16.058 19.479 10.267 1.00 24.93 122 SER B O 1
ATOM 2968 N N . ALA B 1 143 ? 16.598 18.457 12.206 1.00 25.06 123 ALA B N 1
ATOM 2969 C CA . ALA B 1 143 ? 15.185 18.219 12.599 1.00 23.39 123 ALA B CA 1
ATOM 2970 C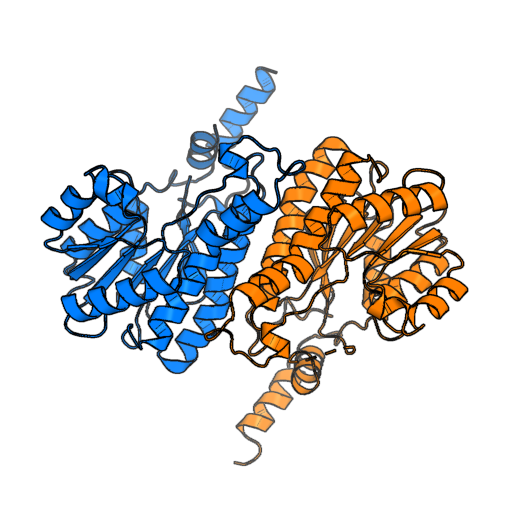 C . ALA B 1 143 ? 14.924 18.581 14.061 1.00 20.88 123 ALA B C 1
ATOM 2971 O O . ALA B 1 143 ? 14.038 19.393 14.326 1.00 22.88 123 ALA B O 1
ATOM 2973 N N . ILE B 1 144 ? 15.609 17.930 15.006 1.00 21.31 124 ILE B N 1
ATOM 2974 C CA . ILE B 1 144 ? 15.293 18.067 16.456 1.00 22.41 124 ILE B CA 1
ATOM 2975 C C . ILE B 1 144 ? 15.479 19.537 16.868 1.00 22.80 124 ILE B C 1
ATOM 2976 O O . ILE B 1 144 ? 14.698 20.005 17.686 1.00 24.45 124 ILE B O 1
ATOM 2981 N N . SER B 1 145 ? 16.432 20.239 16.250 1.00 25.07 125 SER B N 1
ATOM 2982 C CA . SER B 1 145 ? 16.688 21.696 16.410 1.00 25.27 125 SER B CA 1
ATOM 2983 C C . SER B 1 145 ? 15.380 22.475 16.253 1.00 27.06 125 SER B C 1
ATOM 2984 O O . SER B 1 145 ? 15.167 23.448 16.989 1.00 23.59 125 SER B O 1
ATOM 2987 N N . PHE B 1 146 ? 14.500 22.014 15.351 1.00 23.77 126 PHE B N 1
ATOM 2988 C CA . PHE B 1 146 ? 13.217 22.690 15.075 1.00 24.24 126 PHE B CA 1
ATOM 2989 C C . PHE B 1 146 ? 12.326 22.529 16.303 1.00 23.56 126 PHE B C 1
ATOM 2990 O O . PHE B 1 146 ? 11.697 23.502 16.755 1.00 25.93 126 PHE B O 1
ATOM 2998 N N . HIS B 1 147 ? 12.206 21.306 16.829 1.00 21.58 127 HIS B N 1
ATOM 2999 C CA . HIS B 1 147 ? 11.444 21.032 18.071 1.00 21.17 127 HIS B CA 1
ATOM 3000 C C . HIS B 1 147 ? 12.019 21.852 19.236 1.00 22.05 127 HIS B C 1
ATOM 3001 O O . HIS B 1 147 ? 11.248 22.443 20.010 1.00 22.43 127 HIS B O 1
ATOM 3008 N N . LYS B 1 148 ? 13.336 21.808 19.383 1.00 24.16 128 LYS B N 1
ATOM 3009 C CA . LYS B 1 148 ? 14.038 22.545 20.470 1.00 25.99 128 LYS B CA 1
ATOM 3010 C C . LYS B 1 148 ? 13.671 24.037 20.378 1.00 27.24 128 LYS B C 1
ATOM 3011 O O . LYS B 1 148 ? 13.342 24.631 21.416 1.00 30.35 128 LYS B O 1
ATOM 3017 N N . ALA B 1 149 ? 13.766 24.637 19.185 1.00 28.24 129 ALA B N 1
ATOM 3018 C CA . ALA B 1 149 ? 13.493 26.079 18.972 1.00 30.54 129 ALA B CA 1
ATOM 3019 C C . ALA B 1 149 ? 12.039 26.378 19.358 1.00 31.69 129 ALA B C 1
ATOM 3020 O O . ALA B 1 149 ? 11.808 27.339 20.107 1.00 32.89 129 ALA B O 1
ATOM 3022 N N . ILE B 1 150 ? 11.082 25.536 18.941 1.00 31.93 130 ILE B N 1
ATOM 3023 C CA . ILE B 1 150 ? 9.628 25.754 19.193 1.00 27.74 130 ILE B CA 1
ATOM 3024 C C . ILE B 1 150 ? 9.309 25.542 20.675 1.00 31.71 130 ILE B C 1
ATOM 3025 O O . ILE B 1 150 ? 8.470 26.297 21.219 1.00 31.47 130 ILE B O 1
ATOM 3030 N N . GLN B 1 151 ? 9.897 24.524 21.311 1.00 27.23 131 GLN B N 1
ATOM 3031 C CA . GLN B 1 151 ? 9.611 24.217 22.738 1.00 29.07 131 GLN B CA 1
ATOM 3032 C C . GLN B 1 151 ? 10.106 25.371 23.638 1.00 27.84 131 GLN B C 1
ATOM 3033 O O . GLN B 1 151 ? 9.414 25.700 24.632 1.00 28.30 131 GLN B O 1
ATOM 3039 N N . VAL B 1 152 ? 11.303 25.878 23.362 1.00 31.75 132 VAL B N 1
ATOM 3040 C CA . VAL B 1 152 ? 11.897 27.019 24.122 1.00 33.56 132 VAL B CA 1
ATOM 3041 C C . VAL B 1 152 ? 10.955 28.221 23.957 1.00 35.61 132 VAL B C 1
ATOM 3042 O O . VAL B 1 152 ? 10.587 28.825 24.986 1.00 38.57 132 VAL B O 1
ATOM 3046 N N . ALA B 1 153 ? 10.501 28.489 22.725 1.00 35.27 133 ALA B N 1
ATOM 3047 C CA . ALA B 1 153 ? 9.562 29.587 22.391 1.00 35.79 133 ALA B CA 1
ATOM 3048 C C . ALA B 1 153 ? 8.269 29.398 23.183 1.00 34.90 133 ALA B C 1
ATOM 3049 O O . ALA B 1 153 ? 7.796 30.359 23.800 1.00 38.23 133 ALA B O 1
ATOM 3051 N N . ARG B 1 154 ? 7.709 28.188 23.182 1.00 35.75 134 ARG B N 1
ATOM 3052 C CA . ARG B 1 154 ? 6.420 27.884 23.841 1.00 36.27 134 ARG B CA 1
ATOM 3053 C C . ARG B 1 154 ? 6.565 28.105 25.350 1.00 38.64 134 ARG B C 1
ATOM 3054 O O . ARG B 1 154 ? 5.628 28.615 25.961 1.00 36.63 134 ARG B O 1
ATOM 3062 N N . LYS B 1 155 ? 7.679 27.670 25.940 1.00 39.11 135 LYS B N 1
ATOM 3063 C CA . LYS B 1 155 ? 7.894 27.752 27.409 1.00 43.56 135 LYS B CA 1
ATOM 3064 C C . LYS B 1 155 ? 8.035 29.223 27.841 1.00 42.87 135 LYS B C 1
ATOM 3065 O O . LYS B 1 155 ? 7.616 29.543 28.971 1.00 44.45 135 LYS B O 1
ATOM 3071 N N . LYS B 1 156 ? 8.575 30.083 26.970 1.00 45.38 136 LYS B N 1
ATOM 3072 C CA . LYS B 1 156 ? 8.827 31.527 27.239 1.00 45.00 136 LYS B CA 1
ATOM 3073 C C . LYS B 1 156 ? 7.687 32.375 26.653 1.00 46.72 136 LYS B C 1
ATOM 3074 O O . LYS B 1 156 ? 7.810 33.612 26.650 1.00 44.83 136 LYS B O 1
ATOM 3080 N N . ASP B 1 157 ? 6.634 31.728 26.146 1.00 48.65 137 ASP B N 1
ATOM 3081 C CA . ASP B 1 157 ? 5.505 32.353 25.404 1.00 46.34 137 ASP B CA 1
ATOM 3082 C C . ASP B 1 157 ? 6.035 33.456 24.483 1.00 40.13 137 ASP B C 1
ATOM 3083 O O . ASP B 1 157 ? 5.595 34.611 24.624 1.00 44.72 137 ASP B O 1
ATOM 3088 N N . ALA B 1 158 ? 6.938 33.105 23.564 1.00 36.78 138 ALA B N 1
ATOM 3089 C CA . ALA B 1 158 ? 7.730 34.039 22.735 1.00 35.20 138 ALA B CA 1
ATOM 3090 C C . ALA B 1 158 ? 6.938 34.501 21.504 1.00 38.33 138 ALA B C 1
ATOM 3091 O O . ALA B 1 158 ? 7.369 35.489 20.860 1.00 37.94 138 ALA B O 1
ATOM 3093 N N . ILE B 1 159 ? 5.869 33.781 21.152 1.00 38.09 139 ILE B N 1
ATOM 3094 C CA . ILE B 1 159 ? 5.166 33.930 19.842 1.00 37.65 139 ILE B CA 1
ATOM 3095 C C . ILE B 1 159 ? 3.702 34.328 20.077 1.00 31.29 139 ILE B C 1
ATOM 3096 O O . ILE B 1 159 ? 2.981 33.633 20.822 1.00 34.71 139 ILE B O 1
ATOM 3101 N N . ASN B 1 160 ? 3.279 35.419 19.436 1.00 40.41 140 ASN B N 1
ATOM 3102 C CA . ASN B 1 160 ? 1.880 35.932 19.469 1.00 40.88 140 ASN B CA 1
ATOM 3103 C C . ASN B 1 160 ? 0.887 34.896 18.917 1.00 45.59 140 ASN B C 1
ATOM 3104 O O . ASN B 1 160 ? 1.285 34.098 18.041 1.00 48.43 140 ASN B O 1
ATOM 3109 N N . ASP B 1 161 ? -0.363 34.937 19.391 1.00 45.36 141 ASP B N 1
ATOM 3110 C CA . ASP B 1 161 ? -1.520 34.207 18.807 1.00 47.40 141 ASP B CA 1
ATOM 3111 C C . ASP B 1 161 ? -1.494 34.399 17.281 1.00 45.30 141 ASP B C 1
ATOM 3112 O O . ASP B 1 161 ? -1.166 35.511 16.812 1.00 39.23 141 ASP B O 1
ATOM 3117 N N . TRP B 1 162 ? -1.763 33.332 16.518 1.00 40.89 142 TRP B N 1
ATOM 3118 C CA . TRP B 1 162 ? -1.875 33.367 15.036 1.00 39.53 142 TRP B CA 1
ATOM 3119 C C . TRP B 1 162 ? -0.519 33.691 14.405 1.00 38.22 142 TRP B C 1
ATOM 3120 O O . TRP B 1 162 ? -0.505 34.120 13.237 1.00 40.63 142 TRP B O 1
ATOM 3131 N N . GLY B 1 163 ? 0.580 33.464 15.139 1.00 33.50 143 GLY B N 1
ATOM 3132 C CA . GLY B 1 163 ? 1.954 33.440 14.609 1.00 34.84 143 GLY B CA 1
ATOM 3133 C C . GLY B 1 163 ? 2.152 32.294 13.630 1.00 30.58 143 GLY B C 1
ATOM 3134 O O . GLY B 1 163 ? 1.245 31.460 13.519 1.00 32.51 143 GLY B O 1
ATOM 3135 N N . SER B 1 164 ? 3.296 32.263 12.951 1.00 36.08 144 SER B N 1
ATOM 3136 C CA . SER B 1 164 ? 3.565 31.328 11.831 1.00 36.04 144 SER B CA 1
ATOM 3137 C C . SER B 1 164 ? 5.017 30.851 11.902 1.00 37.18 144 SER B C 1
ATOM 3138 O O . SER B 1 164 ? 5.950 31.673 11.770 1.00 31.91 144 SER B O 1
ATOM 3141 N N . ILE B 1 165 ? 5.194 29.542 12.078 1.00 36.37 145 ILE B N 1
ATOM 3142 C CA . ILE B 1 165 ? 6.531 28.887 12.112 1.00 33.85 145 ILE B CA 1
ATOM 3143 C C . ILE B 1 165 ? 6.685 28.106 10.805 1.00 31.14 145 ILE B C 1
ATOM 3144 O O . ILE B 1 165 ? 5.748 27.356 10.486 1.00 33.06 145 ILE B O 1
ATOM 3149 N N . VAL B 1 166 ? 7.799 28.291 10.096 1.00 28.41 146 VAL B N 1
ATOM 3150 C CA . VAL B 1 166 ? 8.149 27.583 8.832 1.00 30.07 146 VAL B CA 1
ATOM 3151 C C . VAL B 1 166 ? 9.538 26.938 8.931 1.00 32.05 146 VAL B C 1
ATOM 3152 O O . VAL B 1 166 ? 10.496 27.594 9.402 1.00 30.57 146 VAL B O 1
ATOM 3156 N N . ALA B 1 167 ? 9.647 25.686 8.485 1.00 28.02 147 ALA B N 1
ATOM 3157 C CA . ALA B 1 167 ? 10.921 24.969 8.264 1.00 28.67 147 ALA B CA 1
ATOM 3158 C C . ALA B 1 167 ? 11.010 24.567 6.790 1.00 27.23 147 ALA B C 1
ATOM 3159 O O . ALA B 1 167 ? 9.975 24.185 6.199 1.00 32.39 147 ALA B O 1
ATOM 3161 N N . LEU B 1 168 ? 12.184 24.719 6.185 1.00 27.56 148 LEU B N 1
ATOM 3162 C CA . LEU B 1 168 ? 12.452 24.322 4.781 1.00 29.18 148 LEU B CA 1
ATOM 3163 C C . LEU B 1 168 ? 12.731 22.818 4.746 1.00 30.01 148 LEU B C 1
ATOM 3164 O O . LEU B 1 168 ? 13.538 22.334 5.556 1.00 25.11 148 LEU B O 1
ATOM 3169 N N . SER B 1 169 ? 12.109 22.110 3.804 1.00 26.97 149 SER B N 1
ATOM 3170 C CA . SER B 1 169 ? 12.302 20.656 3.608 1.00 26.62 149 SER B CA 1
ATOM 3171 C C . SER B 1 169 ? 12.510 20.355 2.119 1.00 26.42 149 SER B C 1
ATOM 3172 O O . SER B 1 169 ? 12.699 21.300 1.312 1.00 26.09 149 SER B O 1
ATOM 3175 N N . TYR B 1 170 ? 12.631 19.080 1.779 1.00 21.92 150 TYR B N 1
ATOM 3176 C CA . TYR B 1 170 ? 12.900 18.601 0.402 1.00 22.71 150 TYR B CA 1
ATOM 3177 C C . TYR B 1 170 ? 12.214 17.241 0.229 1.00 23.90 150 TYR B C 1
ATOM 3178 O O . TYR B 1 170 ? 12.060 16.532 1.204 1.00 22.37 150 TYR B O 1
ATOM 3187 N N . ILE B 1 171 ? 11.774 16.959 -1.001 1.00 23.10 151 ILE B N 1
ATOM 3188 C CA . ILE B 1 171 ? 10.875 15.834 -1.365 1.00 21.21 151 ILE B CA 1
ATOM 3189 C C . ILE B 1 171 ? 11.529 14.470 -1.100 1.00 21.26 151 ILE B C 1
ATOM 3190 O O . ILE B 1 171 ? 10.802 13.475 -1.091 1.00 19.64 151 ILE B O 1
ATOM 3195 N N . ALA B 1 172 ? 12.832 14.402 -0.794 1.00 20.21 152 ALA B N 1
ATOM 3196 C CA . ALA B 1 172 ? 13.513 13.161 -0.360 1.00 20.90 152 ALA B CA 1
ATOM 3197 C C . ALA B 1 172 ? 12.863 12.622 0.920 1.00 17.92 152 ALA B C 1
ATOM 3198 O O . ALA B 1 172 ? 13.009 11.422 1.181 1.00 16.99 152 ALA B O 1
ATOM 3200 N N . ALA B 1 173 ? 12.197 13.474 1.688 1.00 17.72 153 ALA B N 1
ATOM 3201 C CA . ALA B 1 173 ? 11.353 13.108 2.853 1.00 18.97 153 ALA B CA 1
ATOM 3202 C C . ALA B 1 173 ? 10.303 12.065 2.442 1.00 18.15 153 ALA B C 1
ATOM 3203 O O . ALA B 1 173 ? 9.963 11.222 3.283 1.00 18.55 153 ALA B O 1
ATOM 3205 N N . GLN B 1 174 ? 9.828 12.133 1.186 1.00 19.51 154 GLN B N 1
ATOM 3206 C CA . GLN B 1 174 ? 8.788 11.224 0.642 1.00 19.84 154 GLN B CA 1
ATOM 3207 C C . GLN B 1 174 ? 9.362 10.241 -0.373 1.00 20.82 154 GLN B C 1
ATOM 3208 O O . GLN B 1 174 ? 8.909 9.086 -0.372 1.00 19.34 154 GLN B O 1
ATOM 3214 N N . ARG B 1 175 ? 10.319 10.685 -1.208 1.00 22.96 155 ARG B N 1
ATOM 3215 C CA . ARG B 1 175 ? 10.776 9.944 -2.408 1.00 23.01 155 ARG B CA 1
ATOM 3216 C C . ARG B 1 175 ? 12.302 9.945 -2.465 1.00 22.99 155 ARG B C 1
ATOM 3217 O O . ARG B 1 175 ? 12.900 11.040 -2.579 1.00 25.77 155 ARG B O 1
ATOM 3225 N N . THR B 1 176 ? 12.891 8.757 -2.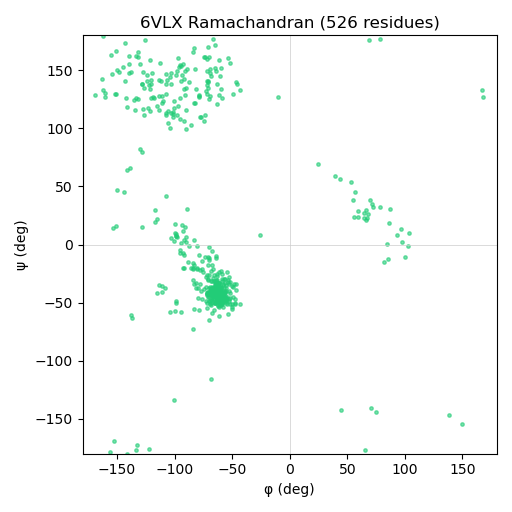346 1.00 22.08 156 THR B N 1
ATOM 3226 C CA . THR B 1 176 ? 14.347 8.521 -2.118 1.00 20.08 156 THR B CA 1
ATOM 3227 C C . THR B 1 176 ? 15.200 9.103 -3.251 1.00 23.22 156 THR B C 1
ATOM 3228 O O . THR B 1 176 ? 14.889 8.863 -4.429 1.00 22.04 156 THR B O 1
ATOM 3232 N N . LEU B 1 177 ? 16.280 9.807 -2.894 1.00 20.66 157 LEU B N 1
ATOM 3233 C CA . LEU B 1 177 ? 17.217 10.442 -3.854 1.00 23.73 157 LEU B CA 1
ATOM 3234 C C . LEU B 1 177 ? 18.600 9.857 -3.582 1.00 23.11 157 LEU B C 1
ATOM 3235 O O . LEU B 1 177 ? 19.074 10.049 -2.452 1.00 23.06 157 LEU B O 1
ATOM 3240 N N . TYR B 1 178 ? 19.170 9.120 -4.543 1.00 24.79 158 TYR B N 1
ATOM 3241 C CA . TYR B 1 178 ? 20.533 8.527 -4.464 1.00 28.53 158 TYR B CA 1
ATOM 3242 C C . TYR B 1 178 ? 21.470 9.586 -3.873 1.00 28.87 158 TYR B C 1
ATOM 3243 O O . TYR B 1 178 ? 21.442 10.749 -4.324 1.00 33.89 158 TYR B O 1
ATOM 3252 N N . GLY B 1 179 ? 22.293 9.212 -2.897 1.00 26.96 159 GLY B N 1
ATOM 3253 C CA . GLY B 1 179 ? 23.356 10.120 -2.406 1.00 27.27 159 GLY B CA 1
ATOM 3254 C C . GLY B 1 179 ? 22.890 11.159 -1.401 1.00 27.79 159 GLY B C 1
ATOM 3255 O O . GLY B 1 179 ? 23.774 11.722 -0.715 1.00 29.31 159 GLY B O 1
ATOM 3256 N N . TYR B 1 180 ? 21.577 11.407 -1.250 1.00 23.33 160 TYR B N 1
ATOM 3257 C CA . TYR B 1 180 ? 21.030 12.403 -0.292 1.00 24.14 160 TYR B CA 1
ATOM 3258 C C . TYR B 1 180 ? 21.114 11.845 1.136 1.00 21.40 160 TYR B C 1
ATOM 3259 O O . TYR B 1 180 ? 21.148 12.635 2.099 1.00 25.76 160 TYR B O 1
ATOM 3268 N N . ASN B 1 181 ? 21.165 10.527 1.270 1.00 21.40 161 ASN B N 1
ATOM 3269 C CA . ASN B 1 181 ? 21.731 9.838 2.462 1.00 21.31 161 ASN B CA 1
ATOM 3270 C C . ASN B 1 181 ? 20.779 10.047 3.641 1.00 23.03 161 ASN B C 1
ATOM 3271 O O . ASN B 1 181 ? 19.539 10.006 3.435 1.00 21.28 161 ASN B O 1
ATOM 3276 N N . ASP B 1 182 ? 21.314 10.269 4.844 1.00 21.02 162 ASP B N 1
ATOM 3277 C CA . ASP B 1 182 ? 20.516 10.351 6.089 1.00 22.05 162 ASP B CA 1
ATOM 3278 C C . ASP B 1 182 ? 19.739 11.678 6.151 1.00 19.53 162 ASP B C 1
ATOM 3279 O O . ASP B 1 182 ? 18.857 11.826 6.993 1.00 19.65 162 ASP B O 1
ATOM 3284 N N . MET B 1 183 ? 20.028 12.636 5.267 1.00 23.74 163 MET B N 1
ATOM 3285 C CA . MET B 1 183 ? 19.272 13.909 5.184 1.00 21.49 163 MET B CA 1
ATOM 3286 C C . MET B 1 183 ? 17.795 13.646 4.808 1.00 20.98 163 MET B C 1
ATOM 3287 O O . MET B 1 183 ? 16.920 14.397 5.304 1.00 20.34 163 MET B O 1
ATOM 3292 N N . ALA B 1 184 ? 17.531 12.626 3.990 1.00 20.06 164 ALA B N 1
ATOM 3293 C CA . ALA B 1 184 ? 16.146 12.246 3.593 1.00 20.27 164 ALA B CA 1
ATOM 3294 C C . ALA B 1 184 ? 15.349 11.925 4.863 1.00 20.05 164 ALA B C 1
ATOM 3295 O O . ALA B 1 184 ? 14.239 12.453 5.064 1.00 19.67 164 ALA B O 1
ATOM 3297 N N . ASP B 1 185 ? 15.945 11.109 5.736 1.00 22.69 165 ASP B N 1
ATOM 3298 C CA . ASP B 1 185 ? 15.327 10.646 7.009 1.00 20.54 165 ASP B CA 1
ATOM 3299 C C . ASP B 1 185 ? 15.167 11.830 7.973 1.00 20.24 165 ASP B C 1
ATOM 3300 O O . ASP B 1 185 ? 14.140 11.964 8.661 1.00 19.66 165 ASP B O 1
ATOM 3305 N N . ALA B 1 186 ? 16.141 12.736 8.008 1.00 20.01 166 ALA B N 1
ATOM 3306 C CA . ALA B 1 186 ? 16.052 13.977 8.808 1.00 18.98 166 ALA B CA 1
ATOM 3307 C C . ALA B 1 186 ? 14.878 14.855 8.341 1.00 20.07 166 ALA B C 1
ATOM 3308 O O . ALA B 1 186 ? 14.174 15.433 9.177 1.00 18.63 166 ALA B O 1
ATOM 3310 N N . LYS B 1 187 ? 14.663 14.962 7.028 1.00 19.15 167 LYS B N 1
ATOM 3311 C CA . LYS B 1 187 ? 13.583 15.821 6.474 1.00 19.54 167 LYS B CA 1
ATOM 3312 C C . LYS B 1 187 ? 12.216 15.196 6.808 1.00 19.96 167 LYS B C 1
ATOM 3313 O O . LYS B 1 187 ? 11.272 15.950 7.139 1.00 17.08 167 LYS B O 1
ATOM 3319 N N . ALA B 1 188 ? 12.123 13.870 6.761 1.00 18.15 168 ALA B N 1
ATOM 3320 C CA . ALA B 1 188 ? 10.883 13.152 7.169 1.00 19.08 168 ALA B CA 1
ATOM 3321 C C . ALA B 1 188 ? 10.561 13.477 8.633 1.00 18.63 168 ALA B C 1
ATOM 3322 O O . ALA B 1 188 ? 9.397 13.691 8.999 1.00 19.51 168 ALA B O 1
ATOM 3324 N N . LEU B 1 189 ? 11.587 13.481 9.489 1.00 17.98 169 LEU B N 1
ATOM 3325 C CA . LEU B 1 189 ? 11.437 13.697 10.943 1.00 18.71 169 LEU B CA 1
ATOM 3326 C C . LEU B 1 189 ? 11.030 15.154 11.166 1.00 16.61 169 LEU B C 1
ATOM 3327 O O . LEU B 1 189 ? 10.094 15.389 11.928 1.00 18.76 169 LEU B O 1
ATOM 3332 N N . LEU B 1 190 ? 11.663 16.079 10.449 1.00 18.16 170 LEU B N 1
ATOM 3333 C CA . LEU B 1 190 ? 11.352 17.539 10.490 1.00 19.82 170 LEU B CA 1
ATOM 3334 C C . LEU B 1 190 ? 9.867 17.758 10.168 1.00 21.41 170 LEU B C 1
ATOM 3335 O O . LEU B 1 190 ? 9.157 18.471 10.912 1.00 18.77 170 LEU B O 1
ATOM 3340 N N . GLU B 1 191 ? 9.406 17.153 9.077 1.00 20.81 171 GLU B N 1
ATOM 3341 C CA . GLU B 1 191 ? 8.013 17.360 8.595 1.00 21.17 171 GLU B CA 1
ATOM 3342 C C . GLU B 1 191 ? 7.023 16.819 9.627 1.00 19.60 171 GLU B C 1
ATOM 3343 O O . GLU B 1 191 ? 5.968 17.443 9.824 1.00 21.72 171 GLU B O 1
ATOM 3349 N N . SER B 1 192 ? 7.345 15.708 10.292 1.00 19.62 172 SER B N 1
ATOM 3350 C CA . SER B 1 192 ? 6.517 15.104 11.363 1.00 18.12 172 SER B CA 1
ATOM 3351 C C . SER B 1 192 ? 6.450 16.031 12.590 1.00 19.74 172 SER B C 1
ATOM 3352 O O . SER B 1 192 ? 5.386 16.152 13.211 1.00 19.15 172 SER B O 1
ATOM 3355 N N . ILE B 1 193 ? 7.578 16.654 12.950 1.00 20.73 173 ILE B N 1
ATOM 3356 C CA . ILE B 1 193 ? 7.627 17.585 14.109 1.00 20.63 173 ILE B CA 1
ATOM 3357 C C . ILE B 1 193 ? 6.678 18.754 13.810 1.00 20.12 173 ILE B C 1
ATOM 3358 O O . ILE B 1 193 ? 5.970 19.165 14.728 1.00 22.37 173 ILE B O 1
ATOM 3363 N N . ALA B 1 194 ? 6.649 19.230 12.558 1.00 20.99 174 ALA B N 1
ATOM 3364 C CA . ALA B 1 194 ? 5.765 20.332 12.116 1.00 20.49 174 ALA B CA 1
ATOM 3365 C C . ALA B 1 194 ? 4.307 19.957 12.413 1.00 22.38 174 ALA B C 1
ATOM 3366 O O . ALA B 1 194 ? 3.538 20.832 12.847 1.00 23.60 174 ALA B O 1
ATOM 3368 N N . ARG B 1 195 ? 3.899 18.717 12.114 1.00 21.22 175 ARG B N 1
ATOM 3369 C CA . ARG B 1 195 ? 2.538 18.213 12.434 1.00 21.98 175 ARG B CA 1
ATOM 3370 C C . ARG B 1 195 ? 2.347 18.122 13.948 1.00 21.41 175 ARG B C 1
ATOM 3371 O O . ARG B 1 195 ? 1.411 18.731 14.510 1.00 22.84 175 ARG B O 1
ATOM 3379 N N . SER B 1 196 ? 3.218 17.379 14.618 1.00 20.82 176 SER B N 1
ATOM 3380 C CA . SER B 1 196 ? 3.093 17.085 16.071 1.00 22.21 176 SER B CA 1
ATOM 3381 C C . SER B 1 196 ? 2.991 18.405 16.858 1.00 21.39 176 SER B C 1
ATOM 3382 O O . SER B 1 196 ? 2.119 18.523 17.727 1.00 20.51 176 SER B O 1
ATOM 3385 N N . PHE B 1 197 ? 3.852 19.374 16.550 1.00 22.75 177 PHE B N 1
ATOM 3386 C CA . PHE B 1 197 ? 3.927 20.648 17.310 1.00 23.79 177 PHE B CA 1
ATOM 3387 C C . PHE B 1 197 ? 2.849 21.597 16.777 1.00 26.48 177 PHE B C 1
ATOM 3388 O O . PHE B 1 197 ? 2.247 22.331 17.573 1.00 24.22 177 PHE B O 1
ATOM 3396 N N . GLY B 1 198 ? 2.571 21.523 15.475 1.00 28.62 178 GLY B N 1
ATOM 3397 C CA . GLY B 1 198 ? 1.427 22.245 14.886 1.00 27.37 178 GLY B CA 1
ATOM 3398 C C . GLY B 1 198 ? 0.154 22.043 15.689 1.00 25.12 178 GLY B C 1
ATOM 3399 O O . GLY B 1 198 ? -0.591 23.008 15.924 1.00 26.89 178 GLY B O 1
ATOM 3400 N N . TYR B 1 199 ? -0.158 20.807 16.055 1.00 24.11 179 TYR B N 1
ATOM 3401 C CA . TYR B 1 199 ? -1.401 20.483 16.786 1.00 25.31 179 TYR B CA 1
ATOM 3402 C C . TYR B 1 199 ? -1.370 21.204 18.146 1.00 27.29 179 TYR B C 1
ATOM 3403 O O . TYR B 1 199 ? -2.350 21.864 18.501 1.00 27.33 179 TYR B O 1
ATOM 3412 N N . ILE B 1 200 ? -0.282 21.035 18.900 1.00 26.62 180 ILE B N 1
ATOM 3413 C CA . ILE B 1 200 ? -0.162 21.531 20.308 1.00 30.61 180 ILE B CA 1
ATOM 3414 C C . ILE B 1 200 ? -0.268 23.065 20.307 1.00 32.00 180 ILE B C 1
ATOM 3415 O O . ILE B 1 200 ? -1.094 23.601 21.076 1.00 36.23 180 ILE B O 1
ATOM 3420 N N . TYR B 1 201 ? 0.549 23.739 19.496 1.00 31.61 181 TYR B N 1
ATOM 3421 C CA . TYR B 1 201 ? 0.680 25.219 19.479 1.00 33.26 181 TYR B CA 1
ATOM 3422 C C . TYR B 1 201 ? -0.595 25.823 18.878 1.00 37.27 181 TYR B C 1
ATOM 3423 O O . TYR B 1 201 ? -0.990 26.947 19.262 1.00 36.17 181 TYR B O 1
ATOM 3432 N N . GLY B 1 202 ? -1.246 25.076 17.977 1.00 33.11 182 GLY B N 1
ATOM 3433 C CA . GLY B 1 202 ? -2.481 25.519 17.307 1.00 32.15 182 GLY B CA 1
ATOM 3434 C C . GLY B 1 202 ? -3.689 25.500 18.226 1.00 33.50 182 GLY B C 1
ATOM 3435 O O . GLY B 1 202 ? -4.460 26.478 18.189 1.00 33.76 182 GLY B O 1
ATOM 3436 N N . ARG B 1 203 ? -3.918 24.397 18.947 1.00 30.08 183 ARG B N 1
ATOM 3437 C CA . ARG B 1 203 ? -5.114 24.227 19.808 1.00 33.82 183 ARG B CA 1
ATOM 3438 C C . ARG B 1 203 ? -5.042 25.220 20.980 1.00 41.11 183 ARG B C 1
ATOM 3439 O O . ARG B 1 203 ? -6.097 25.517 21.540 1.00 45.73 183 ARG B O 1
ATOM 3447 N N . GLU B 1 204 ? -3.844 25.714 21.309 1.00 47.40 184 GLU B N 1
ATOM 3448 C CA . GLU B 1 204 ? -3.567 26.569 22.494 1.00 53.06 184 GLU B CA 1
ATOM 3449 C C . GLU B 1 204 ? -3.624 28.051 22.098 1.00 48.72 184 GLU B C 1
ATOM 3450 O O . GLU B 1 204 ? -4.436 28.778 22.694 1.00 55.06 184 GLU B O 1
ATOM 3456 N N . LYS B 1 205 ? -2.800 28.464 21.129 1.00 41.56 185 LYS B N 1
ATOM 3457 C CA . LYS B 1 205 ? -2.553 29.884 20.756 1.00 41.69 185 LYS B CA 1
ATOM 3458 C C . LYS B 1 205 ? -2.735 30.114 19.245 1.00 39.02 185 LYS B C 1
ATOM 3459 O O . LYS B 1 205 ? -2.267 31.146 18.729 1.00 33.46 185 LYS B O 1
ATOM 3465 N N . HIS B 1 206 ? -3.369 29.179 18.527 1.00 40.12 186 HIS B N 1
ATOM 3466 C CA . HIS B 1 206 ? -3.707 29.335 17.087 1.00 39.12 186 HIS B CA 1
ATOM 3467 C C . HIS B 1 206 ? -2.463 29.637 16.246 1.00 35.43 186 HIS B C 1
ATOM 3468 O O . HIS B 1 206 ? -2.620 30.221 15.169 1.00 37.88 186 HIS B O 1
ATOM 3475 N N . VAL B 1 207 ? -1.262 29.267 16.709 1.00 32.77 187 VAL B N 1
ATOM 3476 C CA . VAL B 1 207 ? 0.006 29.444 15.950 1.00 32.87 187 VAL B CA 1
ATOM 3477 C C . VAL B 1 207 ? 0.051 28.309 14.919 1.00 32.17 187 VAL B C 1
ATOM 3478 O O . VAL B 1 207 ? -0.088 27.148 15.339 1.00 31.91 187 VAL B O 1
ATOM 3482 N N . ARG B 1 208 ? 0.259 28.638 13.646 1.00 34.14 188 ARG B N 1
ATOM 3483 C CA . ARG B 1 208 ? 0.345 27.635 12.552 1.00 34.50 188 ARG B CA 1
ATOM 3484 C C . ARG B 1 208 ? 1.811 27.245 12.327 1.00 35.42 188 ARG B C 1
ATOM 3485 O O . ARG B 1 208 ? 2.738 28.099 12.486 1.00 32.16 188 ARG B O 1
ATOM 3493 N N . ILE B 1 209 ? 2.028 25.976 11.972 1.00 29.26 189 ILE B N 1
ATOM 3494 C CA . ILE B 1 209 ? 3.391 25.423 11.720 1.00 28.58 189 ILE B CA 1
ATOM 3495 C C . ILE B 1 209 ? 3.345 24.574 10.443 1.00 26.62 189 ILE B C 1
ATOM 3496 O O . ILE B 1 209 ? 2.550 23.627 10.410 1.00 26.34 189 ILE B O 1
ATOM 3501 N N . ASN B 1 210 ? 4.205 24.887 9.479 1.00 28.11 190 ASN B N 1
ATOM 3502 C CA . ASN B 1 210 ? 4.259 24.195 8.164 1.00 28.14 190 ASN B CA 1
ATOM 3503 C C . ASN B 1 210 ? 5.708 23.987 7.718 1.00 29.16 190 ASN B C 1
ATOM 3504 O O . ASN B 1 210 ? 6.632 24.645 8.247 1.00 28.48 190 ASN B O 1
ATOM 3509 N N . THR B 1 211 ? 5.909 23.084 6.765 1.00 24.35 191 THR B N 1
ATOM 3510 C CA . THR B 1 211 ? 7.171 22.912 6.016 1.00 25.14 191 THR B CA 1
ATOM 3511 C C . THR B 1 211 ? 6.923 23.325 4.562 1.00 26.79 191 THR B C 1
ATOM 3512 O O . THR B 1 211 ? 5.831 23.042 4.011 1.00 30.14 191 THR B O 1
ATOM 3516 N N . VAL B 1 212 ? 7.899 23.998 3.971 1.00 23.90 192 VAL B N 1
ATOM 3517 C CA . VAL B 1 212 ? 7.964 24.303 2.519 1.00 26.25 192 VAL B CA 1
ATOM 3518 C C . VAL B 1 212 ? 8.972 23.328 1.949 1.00 26.98 192 VAL B C 1
ATOM 3519 O O . VAL B 1 212 ? 10.167 23.421 2.328 1.00 30.97 192 VAL B O 1
ATOM 3523 N N . SER B 1 213 ? 8.492 22.407 1.109 1.00 22.77 193 SER B N 1
ATOM 3524 C CA . SER B 1 213 ? 9.329 21.443 0.368 1.00 25.32 193 SER B CA 1
ATOM 3525 C C . SER B 1 213 ? 9.793 22.128 -0.924 1.00 25.74 193 SER B C 1
ATOM 3526 O O . SER B 1 213 ? 8.986 22.280 -1.868 1.00 26.20 193 SER B O 1
ATOM 3529 N N . GLN B 1 214 ? 11.054 22.572 -0.941 1.00 25.84 194 GLN B N 1
ATOM 3530 C CA . GLN B 1 214 ? 11.612 23.534 -1.932 1.00 26.40 194 GLN B CA 1
ATOM 3531 C C . GLN B 1 214 ? 12.304 22.749 -3.044 1.00 26.23 194 GLN B C 1
ATOM 3532 O O . GLN B 1 214 ? 12.760 21.636 -2.775 1.00 29.94 194 GLN B O 1
ATOM 3538 N N . SER B 1 215 ? 12.386 23.307 -4.263 1.00 25.07 195 SER B N 1
ATOM 3539 C CA . SER B 1 215 ? 13.225 22.804 -5.383 1.00 27.91 195 SER B CA 1
ATOM 3540 C C . SER B 1 215 ? 14.667 22.612 -4.904 1.00 26.95 195 SER B C 1
ATOM 3541 O O . SER B 1 215 ? 15.066 23.268 -3.951 1.00 28.68 195 SER B O 1
ATOM 3544 N N . PRO B 1 216 ? 15.483 21.752 -5.551 1.00 30.33 196 PRO B N 1
ATOM 3545 C CA . PRO B 1 216 ? 16.926 21.735 -5.312 1.00 31.54 196 PRO B CA 1
ATOM 3546 C C . PRO B 1 216 ? 17.473 23.114 -5.712 1.00 38.31 196 PRO B C 1
ATOM 3547 O O . PRO B 1 216 ? 17.155 23.581 -6.795 1.00 39.33 196 PRO B O 1
ATOM 3551 N N . THR B 1 217 ? 18.235 23.745 -4.815 1.00 39.88 197 THR B N 1
ATOM 3552 C CA . THR B 1 217 ? 18.712 25.149 -4.933 1.00 47.19 197 THR B CA 1
ATOM 3553 C C . THR B 1 217 ? 20.227 25.183 -4.731 1.00 50.89 197 THR B C 1
ATOM 3554 O O . THR B 1 217 ? 20.749 24.499 -3.857 1.00 49.31 197 THR B O 1
ATOM 3558 N N . PRO B 1 218 ? 20.992 25.966 -5.525 1.00 62.26 198 PRO B N 1
ATOM 3559 C CA . PRO B 1 218 ? 22.438 26.079 -5.311 1.00 68.94 198 PRO B CA 1
ATOM 3560 C C . PRO B 1 218 ? 22.803 26.879 -4.047 1.00 70.52 198 PRO B C 1
ATOM 3561 O O . PRO B 1 218 ? 22.146 27.873 -3.776 1.00 78.14 198 PRO B O 1
ATOM 3565 N N . THR B 1 219 ? 23.824 26.421 -3.311 1.00 72.33 199 THR B N 1
ATOM 3566 C CA . THR B 1 219 ? 24.306 26.973 -2.012 1.00 75.50 199 THR B CA 1
ATOM 3567 C C . THR B 1 219 ? 23.173 27.731 -1.309 1.00 81.59 199 THR B C 1
ATOM 3568 O O . THR B 1 219 ? 23.128 27.656 -0.065 1.00 82.85 199 THR B O 1
ATOM 3572 N N . LEU B 1 226 ? 24.542 15.868 -3.428 1.00 48.80 206 LEU B N 1
ATOM 3573 C CA . LEU B 1 226 ? 23.990 15.416 -4.738 1.00 55.01 206 LEU B CA 1
ATOM 3574 C C . LEU B 1 226 ? 22.864 16.344 -5.224 1.00 60.86 206 LEU B C 1
ATOM 3575 O O . LEU B 1 226 ? 22.212 15.972 -6.225 1.00 66.01 206 LEU B O 1
ATOM 3577 N N . GLY B 1 227 ? 22.640 17.485 -4.553 1.00 59.15 207 GLY B N 1
ATOM 3578 C CA . GLY B 1 227 ? 21.646 18.507 -4.929 1.00 60.14 207 GLY B CA 1
ATOM 3579 C C . GLY B 1 227 ? 22.261 19.524 -5.872 1.00 63.45 207 GLY B C 1
ATOM 3580 O O . GLY B 1 227 ? 21.810 20.674 -5.836 1.00 65.15 207 GLY B O 1
ATOM 3581 N N . MET B 1 228 ? 23.232 19.096 -6.694 1.00 69.65 208 MET B N 1
ATOM 3582 C CA . MET B 1 228 ? 24.032 19.933 -7.632 1.00 66.99 208 MET B CA 1
ATOM 3583 C C . MET B 1 228 ? 23.493 19.785 -9.067 1.00 70.93 208 MET B C 1
ATOM 3584 O O . MET B 1 228 ? 22.258 19.818 -9.239 1.00 69.50 208 MET B O 1
ATOM 3586 N N . GLY B 1 229 ? 24.381 19.591 -10.050 1.00 68.77 209 GLY B N 1
ATOM 3587 C CA . GLY B 1 229 ? 24.192 19.988 -11.463 1.00 67.24 209 GLY B CA 1
ATOM 3588 C C . GLY B 1 229 ? 23.146 19.175 -12.214 1.00 62.39 209 GLY B C 1
ATOM 3589 O O . GLY B 1 229 ? 22.149 19.779 -12.667 1.00 62.43 209 GLY B O 1
ATOM 3590 N N . ASP B 1 230 ? 23.404 17.876 -12.405 1.00 50.95 210 ASP B N 1
ATOM 3591 C CA . ASP B 1 230 ? 22.560 16.933 -13.186 1.00 47.99 210 ASP B CA 1
ATOM 3592 C C . ASP B 1 230 ? 21.150 16.864 -12.583 1.00 40.62 210 ASP B C 1
ATOM 3593 O O . ASP B 1 230 ? 20.167 16.839 -13.355 1.00 34.40 210 ASP B O 1
ATOM 3598 N N . LEU B 1 231 ? 21.042 16.854 -11.252 1.00 36.58 211 LEU B N 1
ATOM 3599 C CA . LEU B 1 231 ? 19.740 16.788 -10.533 1.00 34.37 211 LEU B CA 1
ATOM 3600 C C . LEU B 1 231 ? 18.972 18.100 -10.741 1.00 36.43 211 LEU B C 1
ATOM 3601 O O . LEU B 1 231 ? 17.749 18.071 -10.998 1.00 32.35 211 LEU B O 1
ATOM 3606 N N . MET B 1 232 ? 19.648 19.244 -10.684 1.00 34.36 212 MET B N 1
ATOM 3607 C CA . MET B 1 232 ? 18.963 20.554 -10.877 1.00 35.08 212 MET B CA 1
ATOM 3608 C C . MET B 1 232 ? 18.420 20.673 -12.311 1.00 30.73 212 MET B C 1
ATOM 3609 O O . MET B 1 232 ? 17.321 21.238 -12.469 1.00 37.13 212 MET B O 1
ATOM 3614 N N . ASN B 1 233 ? 19.110 20.088 -13.290 1.00 30.20 213 ASN B N 1
ATOM 3615 C CA . ASN B 1 233 ? 18.685 20.037 -14.713 1.00 32.97 213 ASN B CA 1
ATOM 3616 C C . ASN B 1 233 ? 17.453 19.127 -14.844 1.00 33.15 213 ASN B C 1
ATOM 3617 O O . ASN B 1 233 ? 16.479 19.526 -15.520 1.00 31.83 213 ASN B O 1
ATOM 3622 N N . PHE B 1 234 ? 17.512 17.932 -14.247 1.00 28.58 214 PHE B N 1
ATOM 3623 C CA . PHE B 1 234 ? 16.406 16.946 -14.265 1.00 26.45 214 PHE B CA 1
ATOM 3624 C C . PHE B 1 234 ? 15.142 17.587 -13.686 1.00 27.34 214 PHE B C 1
ATOM 3625 O O . PHE B 1 234 ? 14.049 17.513 -14.303 1.00 27.79 214 PHE B O 1
ATOM 3633 N N . ALA B 1 235 ? 15.268 18.245 -12.531 1.00 27.55 215 ALA B N 1
ATOM 3634 C CA . ALA B 1 235 ? 14.129 18.855 -11.808 1.00 30.57 215 ALA B CA 1
ATOM 3635 C C . ALA B 1 235 ? 13.595 20.067 -12.586 1.00 32.55 215 ALA B C 1
ATOM 3636 O O . ALA B 1 235 ? 12.378 20.274 -12.604 1.00 29.00 215 ALA B O 1
ATOM 3638 N N . GLU B 1 236 ? 14.485 20.839 -13.218 1.00 32.53 216 GLU B N 1
ATOM 3639 C CA . GLU B 1 236 ? 14.109 21.978 -14.098 1.00 32.05 216 GLU B CA 1
ATOM 3640 C C . GLU B 1 236 ? 13.216 21.481 -15.249 1.00 26.18 216 GLU B C 1
ATOM 3641 O O . GLU B 1 236 ? 12.167 22.089 -15.468 1.00 31.77 216 GLU B O 1
ATOM 3647 N N . ASN B 1 237 ? 13.653 20.440 -15.951 1.00 25.94 217 ASN B N 1
ATOM 3648 C CA . ASN B 1 237 ? 13.006 19.859 -17.162 1.00 27.58 217 ASN B CA 1
ATOM 3649 C C . ASN B 1 237 ? 11.712 19.149 -16.744 1.00 28.65 217 ASN B C 1
ATOM 3650 O O . ASN B 1 237 ? 10.684 19.300 -17.444 1.00 28.41 217 ASN B O 1
ATOM 3655 N N . MET B 1 238 ? 11.750 18.434 -15.616 1.00 27.49 218 MET B N 1
ATOM 3656 C CA . MET B 1 238 ? 10.571 17.653 -15.142 1.00 27.07 218 MET B CA 1
ATOM 3657 C C . MET B 1 238 ? 9.461 18.626 -14.722 1.00 26.42 218 MET B C 1
ATOM 3658 O O . MET B 1 238 ? 8.275 18.307 -14.952 1.00 27.49 218 MET B O 1
ATOM 3663 N N . SER B 1 239 ? 9.808 19.758 -14.097 1.00 28.24 219 SER B N 1
ATOM 3664 C CA . SER B 1 239 ? 8.846 20.723 -13.503 1.00 28.19 219 SER B CA 1
ATOM 3665 C C . SER B 1 239 ? 8.342 21.648 -14.609 1.00 29.50 219 SER B C 1
ATOM 3666 O O . SER B 1 239 ? 9.161 22.263 -15.293 1.00 27.95 219 SER B O 1
ATOM 3669 N N . PRO B 1 240 ? 7.015 21.718 -14.878 1.00 26.89 220 PRO B N 1
ATOM 3670 C CA . PRO B 1 240 ? 6.510 22.503 -16.004 1.00 28.06 220 PRO B CA 1
ATOM 3671 C C . PRO B 1 240 ? 6.908 23.980 -15.878 1.00 32.78 220 PRO B C 1
ATOM 3672 O O . PRO B 1 240 ? 7.118 24.599 -16.906 1.00 37.59 220 PRO B O 1
ATOM 3676 N N . LEU B 1 241 ? 7.034 24.490 -14.646 1.00 32.80 221 LEU B N 1
ATOM 3677 C CA . LEU B 1 241 ? 7.330 25.926 -14.398 1.00 32.98 221 LEU B CA 1
ATOM 3678 C C . LEU B 1 241 ? 8.818 26.117 -14.118 1.00 31.24 221 LEU B C 1
ATOM 3679 O O . LEU B 1 241 ? 9.171 27.252 -13.769 1.00 35.52 221 LEU B O 1
ATOM 3684 N N . GLY B 1 242 ? 9.625 25.064 -14.285 1.00 32.55 222 GLY B N 1
ATOM 3685 C CA . GLY B 1 242 ? 11.058 25.010 -13.924 1.00 32.07 222 GLY B CA 1
ATOM 3686 C C . GLY B 1 242 ? 11.263 25.027 -12.418 1.00 30.50 222 GLY B C 1
ATOM 3687 O O . GLY B 1 242 ? 10.260 25.138 -11.681 1.00 34.74 222 GLY B O 1
ATOM 3688 N N . ASN B 1 243 ? 12.517 24.901 -11.965 1.00 33.49 223 ASN B N 1
ATOM 3689 C CA . ASN B 1 243 ? 12.850 24.929 -10.516 1.00 35.00 223 ASN B CA 1
ATOM 3690 C C . ASN B 1 243 ? 12.424 26.285 -9.948 1.00 35.08 223 ASN B C 1
ATOM 3691 O O . ASN B 1 243 ? 12.522 27.297 -10.677 1.00 41.65 223 ASN B O 1
ATOM 3696 N N . ALA B 1 244 ? 11.967 26.303 -8.696 1.00 33.75 224 ALA B N 1
ATOM 3697 C CA . ALA B 1 244 ? 11.723 27.521 -7.893 1.00 32.07 224 ALA B CA 1
ATOM 3698 C C . ALA B 1 244 ? 13.065 28.032 -7.364 1.00 34.91 224 ALA B C 1
ATOM 3699 O O . ALA B 1 244 ? 13.818 27.210 -6.806 1.00 33.73 224 ALA B O 1
ATOM 3701 N N . SER B 1 245 ? 13.359 29.316 -7.581 1.00 36.38 225 SER B N 1
ATOM 3702 C CA . SER B 1 245 ? 14.583 30.010 -7.096 1.00 38.01 225 SER B CA 1
ATOM 3703 C C . SER B 1 245 ? 14.496 30.184 -5.580 1.00 34.81 225 SER B C 1
ATOM 3704 O O . SER B 1 245 ? 13.397 30.081 -5.005 1.00 31.28 225 SER B O 1
ATOM 3707 N N . ALA B 1 246 ? 15.601 30.601 -4.962 1.00 36.08 226 ALA B N 1
ATOM 3708 C CA . ALA B 1 246 ? 15.621 31.024 -3.546 1.00 31.25 226 ALA B CA 1
ATOM 3709 C C . ALA B 1 246 ? 14.711 32.237 -3.363 1.00 31.08 226 ALA B C 1
ATOM 3710 O O . ALA B 1 246 ? 14.064 32.353 -2.316 1.00 32.79 226 ALA B O 1
ATOM 3712 N N . ASN B 1 247 ? 14.670 33.125 -4.364 1.00 38.89 227 ASN B N 1
ATOM 3713 C CA . ASN B 1 247 ? 13.804 34.336 -4.374 1.00 37.66 227 ASN B CA 1
ATOM 3714 C C . ASN B 1 247 ? 12.325 33.933 -4.453 1.00 34.56 227 ASN B C 1
ATOM 3715 O O . ASN B 1 247 ? 11.497 34.547 -3.769 1.00 31.60 227 ASN B O 1
ATOM 3720 N N . ASP B 1 248 ? 11.995 32.960 -5.306 1.00 38.02 228 ASP B N 1
ATOM 3721 C CA . ASP B 1 248 ? 10.615 32.403 -5.403 1.00 34.80 228 ASP B CA 1
ATOM 3722 C C . ASP B 1 248 ? 10.229 31.838 -4.030 1.00 30.75 228 ASP B C 1
ATOM 3723 O O . ASP B 1 248 ? 9.104 32.073 -3.555 1.00 32.76 228 ASP B O 1
ATOM 3728 N N . CYS B 1 249 ? 11.165 31.137 -3.382 1.00 32.54 229 CYS B N 1
ATOM 3729 C CA . CYS B 1 249 ? 10.914 30.508 -2.057 1.00 33.13 229 CYS B CA 1
ATOM 3730 C C . CYS B 1 249 ? 10.583 31.593 -1.028 1.00 30.11 229 CYS B C 1
ATOM 3731 O O . CYS B 1 249 ? 9.605 31.473 -0.275 1.00 31.66 229 CYS B O 1
ATOM 3734 N N . ALA B 1 250 ? 11.411 32.638 -0.984 1.00 39.11 230 ALA B N 1
ATOM 3735 C CA . ALA B 1 250 ? 11.241 33.809 -0.093 1.00 36.98 230 ALA B CA 1
ATOM 3736 C C . ALA B 1 250 ? 9.855 34.428 -0.314 1.00 35.99 230 ALA B C 1
ATOM 3737 O O . ALA B 1 250 ? 9.116 34.650 0.679 1.00 33.81 230 ALA B O 1
ATOM 3739 N N . ASP B 1 251 ? 9.478 34.627 -1.583 1.00 37.83 231 ASP B N 1
ATOM 3740 C CA . ASP B 1 251 ? 8.117 35.069 -1.992 1.00 36.70 231 ASP B CA 1
ATOM 3741 C C . ASP B 1 251 ? 7.050 34.194 -1.313 1.00 35.04 231 ASP B C 1
ATOM 3742 O O . ASP B 1 251 ? 6.166 34.735 -0.653 1.00 32.65 231 ASP B O 1
ATOM 3747 N N . TYR B 1 252 ? 7.125 32.864 -1.440 1.00 35.55 232 TYR B N 1
ATOM 3748 C CA . TYR B 1 252 ? 6.045 31.949 -0.980 1.00 33.39 232 TYR B CA 1
ATOM 3749 C C . TYR B 1 252 ? 5.953 32.024 0.547 1.00 31.39 232 TYR B C 1
ATOM 3750 O O . TYR B 1 252 ? 4.840 32.115 1.121 1.00 35.44 232 TYR B O 1
ATOM 3759 N N . VAL B 1 253 ? 7.116 31.980 1.206 1.00 36.12 233 VAL B N 1
ATOM 3760 C CA . VAL B 1 253 ? 7.220 31.983 2.693 1.00 35.86 233 VAL B CA 1
ATOM 3761 C C . VAL B 1 253 ? 6.527 33.232 3.261 1.00 32.34 233 VAL B C 1
ATOM 3762 O O . VAL B 1 253 ? 5.873 33.140 4.303 1.00 29.52 233 VAL B O 1
ATOM 3766 N N . LEU B 1 254 ? 6.623 34.382 2.589 1.00 42.36 234 LEU B N 1
ATOM 3767 C CA . LEU B 1 254 ? 5.946 35.626 3.059 1.00 39.87 234 LEU B CA 1
ATOM 3768 C C . LEU B 1 254 ? 4.443 35.373 3.198 1.00 39.98 234 LEU B C 1
ATOM 3769 O O . LEU B 1 254 ? 3.836 35.814 4.197 1.00 36.03 234 LEU B O 1
ATOM 3774 N N . THR B 1 255 ? 3.852 34.635 2.251 1.00 40.37 235 THR B N 1
ATOM 3775 C CA . THR B 1 255 ? 2.398 34.326 2.265 1.00 38.25 235 THR B CA 1
ATOM 3776 C C . THR B 1 255 ? 2.094 33.611 3.583 1.00 32.22 235 THR B C 1
ATOM 3777 O O . THR B 1 255 ? 1.102 33.934 4.244 1.00 31.27 235 THR B O 1
ATOM 3781 N N . LEU B 1 256 ? 2.968 32.679 3.977 1.00 39.25 236 LEU B N 1
ATOM 3782 C CA . LEU B 1 256 ? 2.753 31.802 5.163 1.00 34.44 236 LEU B CA 1
ATOM 3783 C C . LEU B 1 256 ? 2.891 32.623 6.455 1.00 34.41 236 LEU B C 1
ATOM 3784 O O . LEU B 1 256 ? 2.175 32.313 7.426 1.00 33.49 236 LEU B O 1
ATOM 3789 N N . PHE B 1 257 ? 3.727 33.670 6.449 1.00 35.65 237 PHE B N 1
ATOM 3790 C CA . PHE B 1 257 ? 3.867 34.618 7.591 1.00 41.34 237 PHE B CA 1
ATOM 3791 C C . PHE B 1 257 ? 2.700 35.625 7.625 1.00 39.02 237 PHE B C 1
ATOM 3792 O O . PHE B 1 257 ? 2.393 36.145 8.707 1.00 42.71 237 PHE B O 1
ATOM 3800 N N . SER B 1 258 ? 2.008 35.854 6.504 1.00 43.01 238 SER B N 1
ATOM 3801 C CA . SER B 1 258 ? 0.851 36.788 6.405 1.00 35.53 238 SER B CA 1
ATOM 3802 C C . SER B 1 258 ? -0.416 36.223 7.050 1.00 39.60 238 SER B C 1
ATOM 3803 O O . SER B 1 258 ? -0.528 35.001 7.188 1.00 43.61 238 SER B O 1
ATOM 3806 N N . ASP B 1 259 ? -1.382 37.091 7.370 1.00 36.54 239 ASP B N 1
ATOM 3807 C CA . ASP B 1 259 ? -2.674 36.720 8.007 1.00 39.59 239 ASP B CA 1
ATOM 3808 C C . ASP B 1 259 ? -3.588 35.956 7.029 1.00 33.91 239 ASP B C 1
ATOM 3809 O O . ASP B 1 259 ? -4.625 35.454 7.484 1.00 34.82 239 ASP B O 1
ATOM 3814 N N . LEU B 1 260 ? -3.240 35.928 5.743 1.00 37.73 240 LEU B N 1
ATOM 3815 C CA . LEU B 1 260 ? -4.068 35.310 4.670 1.00 42.55 240 LEU B CA 1
ATOM 3816 C C . LEU B 1 260 ? -3.920 33.778 4.653 1.00 44.86 240 LEU B C 1
ATOM 3817 O O . LEU B 1 260 ? -4.683 33.136 3.896 1.00 42.64 240 LEU B O 1
ATOM 3822 N N . THR B 1 261 ? -2.980 33.216 5.425 1.00 42.91 241 THR B N 1
ATOM 3823 C CA . THR B 1 261 ? -2.708 31.754 5.513 1.00 38.22 241 THR B CA 1
ATOM 3824 C C . THR B 1 261 ? -2.991 31.267 6.935 1.00 38.89 241 THR B C 1
ATOM 3825 O O . THR B 1 261 ? -2.550 30.154 7.276 1.00 38.79 241 THR B O 1
ATOM 3829 N N . ARG B 1 262 ? -3.763 32.039 7.702 1.00 38.64 242 ARG B N 1
ATOM 3830 C CA . ARG B 1 262 ? -4.075 31.781 9.130 1.00 42.30 242 ARG B CA 1
ATOM 3831 C C . ARG B 1 262 ? -4.608 30.361 9.339 1.00 42.22 242 ARG B C 1
ATOM 3832 O O . ARG B 1 262 ? -4.409 29.836 10.448 1.00 42.41 242 ARG B O 1
ATOM 3840 N N . LYS B 1 263 ? -5.328 29.782 8.369 1.00 35.83 243 LYS B N 1
ATOM 3841 C CA . LYS B 1 263 ? -6.019 28.481 8.577 1.00 33.73 243 LYS B CA 1
ATOM 3842 C C . LYS B 1 263 ? -5.203 27.347 7.945 1.00 29.34 243 LYS B C 1
ATOM 3843 O O . LYS B 1 263 ? -5.698 26.206 7.998 1.00 31.05 243 LYS B O 1
ATOM 3849 N N . VAL B 1 264 ? -4.029 27.660 7.395 1.00 27.54 244 VAL B N 1
ATOM 3850 C CA . VAL B 1 264 ? -3.072 26.682 6.803 1.00 27.76 244 VAL B CA 1
ATOM 3851 C C . VAL B 1 264 ? -2.078 26.256 7.894 1.00 30.81 244 VAL B C 1
ATOM 3852 O O . VAL B 1 264 ? -1.180 27.044 8.230 1.00 31.55 244 VAL B O 1
ATOM 3856 N N . THR B 1 265 ? -2.216 25.035 8.404 1.00 27.81 245 THR B N 1
ATOM 3857 C CA . THR B 1 265 ? -1.317 24.499 9.459 1.00 27.51 245 THR B CA 1
ATOM 3858 C C . THR B 1 265 ? -1.091 22.995 9.251 1.00 26.42 245 THR B C 1
ATOM 3859 O O . THR B 1 265 ? -1.979 22.321 8.685 1.00 27.01 245 THR B O 1
ATOM 3863 N N . MET B 1 266 ? 0.061 22.501 9.711 1.00 28.02 246 MET B N 1
ATOM 3864 C CA . MET B 1 266 ? 0.469 21.066 9.699 1.00 22.78 246 MET B CA 1
ATOM 3865 C C . MET B 1 266 ? 0.623 20.552 8.253 1.00 23.49 246 MET B C 1
ATOM 3866 O O . MET B 1 266 ? 0.529 19.314 8.039 1.00 22.82 246 MET B O 1
ATOM 3871 N N . GLN B 1 267 ? 0.940 21.446 7.307 1.00 22.31 247 GLN B N 1
ATOM 3872 C CA . GLN B 1 267 ? 1.049 21.130 5.864 1.00 25.03 247 GLN B CA 1
ATOM 3873 C C . GLN B 1 267 ? 2.512 21.039 5.443 1.00 24.07 247 GLN B C 1
ATOM 3874 O O . GLN B 1 267 ? 3.360 21.799 5.980 1.00 25.27 247 GLN B O 1
ATOM 3880 N N . ASN B 1 268 ? 2.796 20.123 4.517 1.00 20.53 248 ASN B N 1
ATOM 3881 C CA . ASN B 1 268 ? 4.069 20.036 3.774 1.00 22.75 248 ASN B CA 1
ATOM 3882 C C . ASN B 1 268 ? 3.770 20.582 2.370 1.00 24.26 248 ASN B C 1
ATOM 3883 O O . ASN B 1 268 ? 3.155 19.868 1.549 1.00 23.08 248 ASN B O 1
ATOM 3888 N N . LEU B 1 269 ? 4.135 21.841 2.140 1.00 24.21 249 LEU B N 1
ATOM 3889 C CA . LEU B 1 269 ? 3.739 22.630 0.941 1.00 22.89 249 LEU B CA 1
ATOM 3890 C C . LEU B 1 269 ? 4.836 22.557 -0.130 1.00 26.14 249 LEU B C 1
ATOM 3891 O O . LEU B 1 269 ? 5.919 23.111 0.047 1.00 24.53 249 LEU B O 1
ATOM 3896 N N . TYR B 1 270 ? 4.606 21.830 -1.226 1.00 22.57 250 TYR B N 1
ATOM 3897 C CA . TYR B 1 270 ? 5.565 21.734 -2.341 1.00 23.56 250 TYR B CA 1
ATOM 3898 C C . TYR B 1 270 ? 5.617 23.091 -3.057 1.00 28.94 250 TYR B C 1
ATOM 3899 O O . TYR B 1 270 ? 4.545 23.617 -3.430 1.00 29.39 250 TYR B O 1
ATOM 3908 N N . HIS B 1 271 ? 6.835 23.613 -3.215 1.00 26.08 251 HIS B N 1
ATOM 3909 C CA . HIS B 1 271 ? 7.169 24.879 -3.925 1.00 28.97 251 HIS B CA 1
ATOM 3910 C C . HIS B 1 271 ? 8.297 24.559 -4.904 1.00 28.92 251 HIS B C 1
ATOM 3911 O O . HIS B 1 271 ? 9.481 24.744 -4.547 1.00 31.14 251 HIS B O 1
ATOM 3918 N N . ASP B 1 272 ? 7.960 24.023 -6.081 1.00 23.48 252 ASP B N 1
ATOM 3919 C CA . ASP B 1 272 ? 8.894 23.227 -6.906 1.00 25.00 252 ASP B CA 1
ATOM 3920 C C . ASP B 1 272 ? 8.509 23.297 -8.381 1.00 22.78 252 ASP B C 1
ATOM 3921 O O . ASP B 1 272 ? 9.007 22.475 -9.144 1.00 24.29 252 ASP B O 1
ATOM 3926 N N . GLY B 1 273 ? 7.641 24.234 -8.738 1.00 25.53 253 GLY B N 1
ATOM 3927 C CA . GLY B 1 273 ? 7.196 24.394 -10.136 1.00 27.76 253 GLY B CA 1
ATOM 3928 C C . GLY B 1 273 ? 6.426 23.176 -10.611 1.00 26.69 253 GLY B C 1
ATOM 3929 O O . GLY B 1 273 ? 6.362 22.981 -11.856 1.00 27.26 253 GLY B O 1
ATOM 3930 N N . GLY B 1 274 ? 5.854 22.406 -9.673 1.00 26.75 254 GLY B N 1
ATOM 3931 C CA . GLY B 1 274 ? 5.035 21.209 -9.973 1.00 25.08 254 GLY B CA 1
ATOM 3932 C C . GLY B 1 274 ? 5.793 19.894 -9.885 1.00 24.58 254 GLY B C 1
ATOM 3933 O O . GLY B 1 274 ? 5.180 18.840 -10.137 1.00 23.11 254 GLY B O 1
ATOM 3934 N N . PHE B 1 275 ? 7.077 19.892 -9.510 1.00 23.49 255 PHE B N 1
ATOM 3935 C CA . PHE B 1 275 ? 7.889 18.648 -9.501 1.00 23.20 255 PHE B CA 1
ATOM 3936 C C . PHE B 1 275 ? 7.126 17.495 -8.818 1.00 20.94 255 PHE B C 1
ATOM 3937 O O . PHE B 1 275 ? 7.131 16.346 -9.321 1.00 22.43 255 PHE B O 1
ATOM 3945 N N . ALA B 1 276 ? 6.608 17.755 -7.623 1.00 22.18 256 ALA B N 1
ATOM 3946 C CA . ALA B 1 276 ? 6.021 16.744 -6.712 1.00 22.15 256 ALA B CA 1
ATOM 3947 C C . ALA B 1 276 ? 4.863 16.023 -7.407 1.00 22.76 256 ALA B C 1
ATOM 3948 O O . ALA B 1 276 ? 4.623 14.839 -7.115 1.00 20.86 256 ALA B O 1
ATOM 3950 N N . SER B 1 277 ? 4.192 16.721 -8.323 1.00 20.95 257 SER B N 1
ATOM 3951 C CA . SER B 1 277 ? 2.978 16.215 -8.990 1.00 21.64 257 SER B CA 1
ATOM 3952 C C . SER B 1 277 ? 3.289 15.634 -10.378 1.00 21.92 257 SER B C 1
ATOM 3953 O O . SER B 1 277 ? 2.320 15.370 -11.101 1.00 22.68 257 SER B O 1
ATOM 3956 N N . MET B 1 278 ? 4.558 15.460 -10.759 1.00 21.61 258 MET B N 1
ATOM 3957 C CA . MET B 1 278 ? 4.986 15.042 -12.124 1.00 21.10 258 MET B CA 1
ATOM 3958 C C . MET B 1 278 ? 5.497 13.591 -12.130 1.00 20.70 258 MET B C 1
ATOM 3959 O O . MET B 1 278 ? 6.252 13.180 -11.203 1.00 22.56 258 MET B O 1
ATOM 3964 N N . GLY B 1 279 ? 5.118 12.835 -13.151 1.00 20.68 259 GLY B N 1
ATOM 3965 C CA . GLY B 1 279 ? 5.653 11.507 -13.477 1.00 23.90 259 GLY B CA 1
ATOM 3966 C C . GLY B 1 279 ? 6.703 11.615 -14.567 1.00 24.00 259 GLY B C 1
ATOM 3967 O O . GLY B 1 279 ? 7.774 11.041 -14.428 1.00 26.33 259 GLY B O 1
ATOM 3968 N N . MET B 1 280 ? 6.361 12.297 -15.656 1.00 28.01 260 MET B N 1
ATOM 3969 C CA . MET B 1 280 ? 7.288 12.535 -16.795 1.00 24.55 260 MET B CA 1
ATOM 3970 C C . MET B 1 280 ? 6.799 13.716 -17.639 1.00 26.23 260 MET B C 1
ATOM 3971 O O . MET B 1 280 ? 5.625 13.703 -18.081 1.00 25.49 260 MET B O 1
ATOM 3976 N N . SER B 1 281 ? 7.679 14.697 -17.863 1.00 26.08 261 SER B N 1
ATOM 3977 C CA . SER B 1 281 ? 7.479 15.833 -18.801 1.00 25.33 261 SER B CA 1
ATOM 3978 C C . SER B 1 281 ? 8.081 15.450 -20.160 1.00 23.57 261 SER B C 1
ATOM 3979 O O . SER B 1 281 ? 8.962 14.583 -20.246 1.00 23.91 261 SER B O 1
ATOM 3982 N N . ARG B 1 282 ? 7.588 16.065 -21.221 1.00 24.67 262 ARG B N 1
ATOM 3983 C CA . ARG B 1 282 ? 8.133 15.801 -22.572 1.00 28.65 262 ARG B CA 1
ATOM 3984 C C . ARG B 1 282 ? 9.613 16.202 -22.565 1.00 24.35 262 ARG B C 1
ATOM 3985 O O . ARG B 1 282 ? 10.417 15.479 -23.132 1.00 25.37 262 ARG B O 1
ATOM 3993 N N . ARG B 1 283 ? 9.918 17.322 -21.910 1.00 27.71 263 ARG B N 1
ATOM 3994 C CA . ARG B 1 283 ? 11.256 17.965 -21.916 1.00 29.34 263 ARG B CA 1
ATOM 3995 C C . ARG B 1 283 ? 12.271 17.060 -21.199 1.00 28.53 263 ARG B C 1
ATOM 3996 O O . ARG B 1 283 ? 13.373 16.839 -21.738 1.00 28.21 263 ARG B O 1
ATOM 4004 N N . ALA B 1 284 ? 11.900 16.471 -20.059 1.00 25.09 264 ALA B N 1
ATOM 4005 C CA . ALA B 1 284 ? 12.770 15.518 -19.329 1.00 24.33 264 ALA B CA 1
ATOM 4006 C C . ALA B 1 284 ? 12.965 14.254 -20.162 1.00 25.77 264 ALA B C 1
ATOM 4007 O O . ALA B 1 284 ? 14.071 13.744 -20.242 1.00 25.59 264 ALA B O 1
ATOM 4009 N N . MET B 1 285 ? 11.904 13.716 -20.765 1.00 24.50 265 MET B N 1
ATOM 4010 C CA . MET B 1 285 ? 12.030 12.464 -21.554 1.00 25.14 265 MET B CA 1
ATOM 4011 C C . MET B 1 285 ? 12.943 12.700 -22.768 1.00 25.03 265 MET B C 1
ATOM 4012 O O . MET B 1 285 ? 13.674 11.776 -23.158 1.00 25.46 265 MET B O 1
ATOM 4017 N N . LYS B 1 286 ? 12.901 13.901 -23.340 1.00 27.20 266 LYS B N 1
ATOM 4018 C CA . LYS B 1 286 ? 13.720 14.253 -24.534 1.00 31.50 266 LYS B CA 1
ATOM 4019 C C . LYS B 1 286 ? 15.196 14.080 -24.155 1.00 30.19 266 LYS B C 1
ATOM 4020 O O . LYS B 1 286 ? 15.950 13.500 -24.946 1.00 30.16 266 LYS B O 1
ATOM 4026 N N . THR B 1 287 ? 15.578 14.525 -22.958 1.00 28.68 267 THR B N 1
ATOM 4027 C CA . THR B 1 287 ? 16.978 14.386 -22.469 1.00 26.93 267 THR B CA 1
ATOM 4028 C C . THR B 1 287 ? 17.263 12.912 -22.180 1.00 26.41 267 THR B C 1
ATOM 4029 O O . THR B 1 287 ? 18.325 12.409 -22.581 1.00 23.63 267 THR B O 1
ATOM 4033 N N . TYR B 1 288 ? 16.370 12.245 -21.442 1.00 25.74 268 TYR B N 1
ATOM 4034 C CA . TYR B 1 288 ? 16.549 10.838 -21.019 1.00 24.41 268 TYR B CA 1
ATOM 4035 C C . TYR B 1 288 ? 16.709 9.959 -22.262 1.00 26.44 268 TYR B C 1
ATOM 4036 O O . TYR B 1 288 ? 17.566 9.050 -22.289 1.00 27.30 268 TYR B O 1
ATOM 4045 N N . GLU B 1 289 ? 15.866 10.171 -23.284 1.00 26.57 269 GLU B N 1
ATOM 4046 C CA . GLU B 1 289 ? 15.887 9.335 -24.508 1.00 25.39 269 GLU B CA 1
ATOM 4047 C C . GLU B 1 289 ? 17.255 9.465 -25.198 1.00 24.78 269 GLU B C 1
ATOM 4048 O O . GLU B 1 289 ? 17.747 8.439 -25.678 1.00 27.24 269 GLU B O 1
ATOM 4054 N N . LYS B 1 290 ? 17.831 10.673 -25.196 1.00 27.97 270 LYS B N 1
ATOM 4055 C CA . LYS B 1 290 ? 19.174 10.945 -25.782 1.00 26.98 270 LYS B CA 1
ATOM 4056 C C . LYS B 1 290 ? 20.223 10.130 -25.025 1.00 32.38 270 LYS B C 1
ATOM 4057 O O . LYS B 1 290 ? 21.022 9.416 -25.678 1.00 32.87 270 LYS B O 1
ATOM 4063 N N . GLY B 1 291 ? 20.181 10.165 -23.685 1.00 31.23 271 GLY B N 1
ATOM 4064 C CA . GLY B 1 291 ? 21.105 9.362 -22.859 1.00 29.94 271 GLY B CA 1
ATOM 4065 C C . GLY B 1 291 ? 21.021 7.891 -23.221 1.00 33.62 271 GLY B C 1
ATOM 4066 O O . GLY B 1 291 ? 22.050 7.183 -23.243 1.00 36.80 271 GLY B O 1
ATOM 4067 N N . MET B 1 292 ? 19.810 7.424 -23.521 1.00 34.03 272 MET B N 1
ATOM 4068 C CA . MET B 1 292 ? 19.538 5.985 -23.748 1.00 32.58 272 MET B CA 1
ATOM 4069 C C . MET B 1 292 ? 19.928 5.597 -25.182 1.00 37.23 272 MET B C 1
ATOM 4070 O O . MET B 1 292 ? 20.423 4.465 -25.344 1.00 39.36 272 MET B O 1
ATOM 4075 N N . ARG B 1 293 ? 19.701 6.486 -26.159 1.00 36.01 273 ARG B N 1
ATOM 4076 C CA . ARG B 1 293 ? 19.654 6.154 -27.612 1.00 38.85 273 ARG B CA 1
ATOM 4077 C C . ARG B 1 293 ? 20.813 6.792 -28.389 1.00 45.21 273 ARG B C 1
ATOM 4078 O O . ARG B 1 293 ? 21.242 6.156 -29.375 1.00 47.61 273 ARG B O 1
ATOM 4086 N N . PHE B 1 294 ? 21.257 8.001 -28.013 1.00 43.84 274 PHE B N 1
ATOM 4087 C CA . PHE B 1 294 ? 22.103 8.891 -28.862 1.00 49.87 274 PHE B CA 1
ATOM 4088 C C . PHE B 1 294 ? 23.206 8.087 -29.566 1.00 52.43 274 PHE B C 1
ATOM 4089 O O . PHE B 1 294 ? 23.372 8.229 -30.795 1.00 54.07 274 PHE B O 1
ATOM 4097 N N . GLU B 1 295 ? 23.961 7.284 -28.817 1.00 57.19 275 GLU B N 1
ATOM 4098 C CA . GLU B 1 295 ? 25.132 6.548 -29.357 1.00 59.76 275 GLU B CA 1
ATOM 4099 C C . GLU B 1 295 ? 24.663 5.647 -30.503 1.00 61.70 275 GLU B C 1
ATOM 4100 O O . GLU B 1 295 ? 25.253 5.714 -31.606 1.00 55.58 275 GLU B O 1
ATOM 4106 N N . ASP B 1 296 ? 23.615 4.856 -30.257 1.00 56.38 276 ASP B N 1
ATOM 4107 C CA . ASP B 1 296 ? 23.138 3.838 -31.230 1.00 55.15 276 ASP B CA 1
ATOM 4108 C C . ASP B 1 296 ? 22.580 4.515 -32.497 1.00 51.54 276 ASP B C 1
ATOM 4109 O O . ASP B 1 296 ? 21.862 5.520 -32.500 1.00 53.87 276 ASP B O 1
#